Protein AF-A0A154P177-F1 (afdb_monomer_lite)

Foldseek 3Di:
DDDDDDDDDDDDDDDDDDDDDDDDDDDDDDDDDDDDDDDDDDDDDPDPDDDDDDDDDDDDDDDDDDDDDDDDDDDDDDDDDDDDDDDDDPPPDDDDDDDDDDDDDDDDDDDDDDDDDDDDDDDDDPDDDPCVVVVVVVVVVVQCPDPVNVVVVVPQQQFFQPLLVVLLVLLVVLQVVLCVPQNWFAADQAWDWDWDQFQKPVRHRDIDIDTAGHQNFGGGGQLSLLQLQFQFLVLAFPDPVLVVVVVVVLVQQQQWEWKQFPVLQFIAIDHPVPRDPPGTDGDFADQVRAADPRARGYDFAQDHLCFAVVVRCDPPNHQDSGVLRDEQRPDGDPVLVVQQVPPPDPDDPPDPPVVCVVPDDPSNRGHYQWFWWQADLSRDTDTIGPRVNVVRVTDTDPRGRGPSNDQSNQNSNHPDGDPDSVTNRSLCSLQSNSSYASHDNRSVVVSVCSVPPVSSVCSRPNNVVSVVVSRVVSSVVSVVCCVVPNHGGHD

Organism: Dufourea novaeangliae (NCBI:txid178035)

Sequence (491 aa):
LQSLRRQRPRETSQTRPESRSFPPSVIAYVSGAEAATSAESGQDEERSFFDRPPPPPPPLPPPPTQQSQSQIEQGIDGLSKDEEDSAKVADLLDSAAERETSEELVRFAPQKDERTSIDGQVRRPRHIPRDHYISRRSFRKSVSQKPDVRKQLDDFEDHRPYFTYWITTVQVLILIISLACYGFGPVGMDLSHRSGLVLVTSLSLQQVDYQEPANFWFGPRAADLIHLGAKFAPCMRRDIKILKEIDVWRERERDTACCIRNDDSGCVQSSKADCSNTISTWKKWGPGDSGPGGRISGSVCGLDPKFCDAPASIAPYEWPDDITKWPICRKTNPFNQRFSRNGSQRGNSNFPVSRYKDKMAEHMVCEVIGHPCCIGIHGMCRITTKEYCDFVHGYFHEEASLCSQVECLHDVCGMIPFLHPEWPDQFYRLFTTTFLHAGILHLSITLFVQYFLMRDLEKLTGSLRVALIYFIGALAGNLASAIFVPYRAEV

Radius of gyration: 39.43 Å; chains: 1; bounding box: 122×103×128 Å

Structure (mmCIF, N/CA/C/O backbone):
data_AF-A0A154P177-F1
#
_entry.id   AF-A0A154P177-F1
#
loop_
_atom_site.group_PDB
_atom_site.id
_atom_site.type_symbol
_atom_site.label_atom_id
_atom_site.label_alt_id
_atom_site.label_comp_id
_atom_site.label_asym_id
_atom_site.label_entity_id
_atom_site.label_seq_id
_atom_site.pdbx_PDB_ins_code
_atom_site.Cartn_x
_atom_site.Cartn_y
_atom_site.Cartn_z
_atom_site.occupancy
_atom_site.B_iso_or_equiv
_atom_site.auth_seq_id
_atom_site.auth_comp_id
_atom_site.auth_asym_id
_atom_site.auth_atom_id
_atom_site.pdbx_PDB_model_num
ATOM 1 N N . LEU A 1 1 ? -61.129 2.440 -18.890 1.00 32.06 1 LEU A N 1
ATOM 2 C CA . LEU A 1 1 ? -60.285 2.953 -20.000 1.00 32.06 1 LEU A CA 1
ATOM 3 C C . LEU A 1 1 ? -59.554 4.214 -19.540 1.00 32.06 1 LEU A C 1
ATOM 5 O O . LEU A 1 1 ? -59.886 4.729 -18.480 1.00 32.06 1 LEU A O 1
ATOM 9 N N . GLN A 1 2 ? -58.505 4.627 -20.253 1.00 37.59 2 GLN A N 1
ATOM 10 C CA . GLN A 1 2 ? -57.518 5.606 -19.772 1.00 37.59 2 GLN A CA 1
ATOM 11 C C . GLN A 1 2 ? -57.966 7.076 -19.890 1.00 37.59 2 GLN A C 1
ATOM 13 O O . GLN A 1 2 ? -58.808 7.410 -20.713 1.00 37.59 2 GLN A O 1
ATOM 18 N N . SER A 1 3 ? -57.314 7.921 -19.078 1.00 38.56 3 SER A N 1
ATOM 19 C CA . SER A 1 3 ? -56.806 9.280 -19.362 1.00 38.56 3 SER A CA 1
ATOM 20 C C . SER A 1 3 ? -57.499 10.172 -20.406 1.00 38.56 3 SER A C 1
ATOM 22 O O . SER A 1 3 ? -57.539 9.843 -21.587 1.00 38.56 3 SER A O 1
ATOM 24 N N . LEU A 1 4 ? -57.796 11.417 -20.008 1.00 35.62 4 LEU A N 1
ATOM 25 C CA . LEU A 1 4 ? -57.675 12.587 -20.890 1.00 35.62 4 LEU A CA 1
ATOM 26 C C . LEU A 1 4 ? -57.405 13.871 -20.078 1.00 35.62 4 LEU A C 1
ATOM 28 O O . LEU A 1 4 ? -58.225 14.270 -19.254 1.00 35.62 4 LEU A O 1
ATOM 32 N N . ARG A 1 5 ? -56.282 14.562 -20.338 1.00 39.97 5 ARG A N 1
ATOM 33 C CA . ARG A 1 5 ? -56.018 15.936 -19.855 1.00 39.97 5 ARG A CA 1
ATOM 34 C C . ARG A 1 5 ? -55.369 16.774 -20.968 1.00 39.97 5 ARG A C 1
ATOM 36 O O . ARG A 1 5 ? -54.256 16.495 -21.401 1.00 39.97 5 ARG A O 1
ATOM 43 N N . ARG A 1 6 ? -56.095 17.785 -21.451 1.00 36.34 6 ARG A N 1
ATOM 44 C CA . ARG A 1 6 ? -55.742 18.795 -22.481 1.00 36.34 6 ARG A CA 1
ATOM 45 C C . ARG A 1 6 ? -56.732 19.960 -22.253 1.00 36.34 6 ARG A C 1
ATOM 47 O O . ARG A 1 6 ? -57.828 19.688 -21.783 1.00 36.34 6 ARG A O 1
ATOM 54 N N . GLN A 1 7 ? -56.487 21.247 -22.502 1.00 32.34 7 GLN A N 1
ATOM 55 C CA . GLN A 1 7 ? -55.610 21.988 -23.430 1.00 32.34 7 GLN A CA 1
ATOM 56 C C . GLN A 1 7 ? -54.940 23.188 -22.667 1.00 32.34 7 GLN A C 1
ATOM 58 O O . GLN A 1 7 ? -55.066 23.225 -21.449 1.00 32.34 7 GLN A O 1
ATOM 63 N N . ARG A 1 8 ? -54.219 24.180 -23.236 1.00 32.06 8 ARG A N 1
ATOM 64 C CA . ARG A 1 8 ? -54.204 24.744 -24.609 1.00 32.06 8 ARG A CA 1
ATOM 65 C C . ARG A 1 8 ? -52.894 25.532 -24.933 1.00 32.06 8 ARG A C 1
ATOM 67 O O . ARG A 1 8 ? -52.306 26.066 -24.000 1.00 32.06 8 ARG A O 1
ATOM 74 N N . PRO A 1 9 ? -52.437 25.584 -26.210 1.00 44.19 9 PRO A N 1
ATOM 75 C CA . PRO A 1 9 ? -51.305 26.407 -26.713 1.00 44.19 9 PRO A CA 1
ATOM 76 C C . PRO A 1 9 ? -51.757 27.865 -27.032 1.00 44.19 9 PRO A C 1
ATOM 78 O O . PRO A 1 9 ? -52.906 28.185 -26.737 1.00 44.19 9 PRO A O 1
ATOM 81 N N . ARG A 1 10 ? -50.976 28.831 -27.561 1.00 33.50 10 ARG A N 1
ATOM 82 C CA . ARG A 1 10 ? -50.057 28.927 -28.738 1.00 33.50 10 ARG A CA 1
ATOM 83 C C . ARG A 1 10 ? -49.033 30.076 -28.539 1.00 33.50 10 ARG A C 1
ATOM 85 O O . ARG A 1 10 ? -49.300 30.922 -27.698 1.00 33.50 10 ARG A O 1
ATOM 92 N N . GLU A 1 11 ? -47.945 30.274 -29.303 1.00 33.84 11 GLU A N 1
ATOM 93 C CA . GLU A 1 11 ? -47.067 29.469 -30.204 1.00 33.84 11 GLU A CA 1
ATOM 94 C C . GLU A 1 11 ? -45.941 30.418 -30.729 1.00 33.84 11 GLU A C 1
ATOM 96 O O . GLU A 1 11 ? -45.857 31.550 -30.252 1.00 33.84 11 GLU A O 1
ATOM 101 N N . THR A 1 12 ? -45.144 30.029 -31.745 1.00 29.23 12 THR A N 1
ATOM 102 C CA . THR A 1 12 ? -44.063 30.825 -32.413 1.00 29.23 12 THR A CA 1
ATOM 103 C C . THR A 1 12 ? -42.838 31.150 -31.524 1.00 29.23 12 THR A C 1
ATOM 105 O O . THR A 1 12 ? -42.937 31.113 -30.305 1.00 29.23 12 THR A O 1
ATOM 108 N N . SER A 1 13 ? -41.613 31.395 -32.019 1.00 29.83 13 SER A N 1
ATOM 109 C CA . SER A 1 13 ? -41.040 31.445 -33.390 1.00 29.83 13 SER A CA 1
ATOM 110 C C . SER A 1 13 ? -39.696 30.676 -33.458 1.00 29.83 13 SER A C 1
ATOM 112 O O . SER A 1 13 ? -39.243 30.141 -32.449 1.00 29.83 13 SER A O 1
ATOM 114 N N . GLN A 1 14 ? -39.032 30.626 -34.624 1.00 33.12 14 GLN A N 1
ATOM 115 C CA . GLN A 1 14 ? -37.686 30.046 -34.797 1.00 33.12 14 GLN A CA 1
ATOM 116 C C . GLN A 1 14 ? -36.813 30.837 -35.785 1.00 33.12 14 GLN A C 1
ATOM 118 O O . GLN A 1 14 ? -37.305 31.217 -36.843 1.00 33.12 14 GLN A O 1
ATOM 123 N N . THR A 1 15 ? -35.507 30.921 -35.506 1.00 26.27 15 THR A N 1
ATOM 124 C CA . THR A 1 15 ? -34.403 30.881 -36.493 1.00 26.27 15 THR A CA 1
ATOM 125 C C . THR A 1 15 ? -33.123 30.341 -35.824 1.00 26.27 15 THR A C 1
ATOM 127 O O . THR A 1 15 ? -32.964 30.418 -34.608 1.00 26.27 15 THR A O 1
ATOM 130 N N . ARG A 1 16 ? -32.221 29.753 -36.621 1.00 32.34 16 ARG A N 1
ATOM 131 C CA . ARG A 1 16 ? -30.885 29.212 -36.259 1.00 32.34 16 ARG A CA 1
ATOM 132 C C . ARG A 1 16 ? -29.860 29.825 -37.243 1.00 32.34 16 ARG A C 1
ATOM 134 O O . ARG A 1 16 ? -30.311 30.244 -38.313 1.00 32.34 16 ARG A O 1
ATOM 141 N N . PRO A 1 17 ? -28.541 29.909 -36.951 1.00 35.88 17 PRO A N 1
ATOM 142 C CA . PRO A 1 17 ? -27.656 28.730 -37.028 1.00 35.88 17 PRO A CA 1
ATOM 143 C C . PRO A 1 17 ? -26.450 28.754 -36.041 1.00 35.88 17 PRO A C 1
ATOM 145 O O . PRO A 1 17 ? -26.454 29.485 -35.057 1.00 35.88 17 PRO A O 1
ATOM 148 N N . GLU A 1 18 ? -25.437 27.914 -36.288 1.00 32.22 18 GLU A N 1
ATOM 149 C CA . GLU A 1 18 ? -24.202 27.727 -35.493 1.00 32.22 18 GLU A CA 1
ATOM 150 C C . GLU A 1 18 ? -23.017 28.609 -35.957 1.00 32.22 18 GLU A C 1
ATOM 152 O O . GLU A 1 18 ? -22.965 28.999 -37.122 1.00 32.22 18 GLU A O 1
ATOM 157 N N . SER A 1 19 ? -22.010 28.840 -35.093 1.00 28.98 19 SER A N 1
ATOM 158 C CA . SER A 1 19 ? -20.570 28.965 -35.456 1.00 28.98 19 SER A CA 1
ATOM 159 C C . SER A 1 19 ? -19.649 29.112 -34.211 1.00 28.98 19 SER A C 1
ATOM 161 O O . SER A 1 19 ? -20.135 29.143 -33.083 1.00 28.98 19 SER A O 1
ATOM 163 N N . ARG A 1 20 ? -18.313 29.114 -34.401 1.00 31.58 20 ARG A N 1
ATOM 164 C CA . ARG A 1 20 ? -17.247 29.126 -33.358 1.00 31.58 20 ARG A CA 1
ATOM 165 C C . ARG A 1 20 ? -16.485 30.469 -33.312 1.00 31.58 20 ARG A C 1
ATOM 167 O O . ARG A 1 20 ? -16.174 30.952 -34.397 1.00 31.58 20 ARG A O 1
ATOM 174 N N . SER A 1 21 ? -15.989 30.918 -32.141 1.00 29.12 21 SER A N 1
ATOM 175 C CA . SER A 1 21 ? -14.689 31.642 -31.979 1.00 29.12 21 SER A CA 1
ATOM 176 C C . SER A 1 21 ? -14.323 32.011 -30.510 1.00 29.12 21 SER A C 1
ATOM 178 O O . SER A 1 21 ? -15.127 31.829 -29.600 1.00 29.12 21 SER A O 1
ATOM 180 N N . PHE A 1 22 ? -13.073 32.469 -30.295 1.00 28.11 22 PHE A N 1
ATOM 181 C CA . PHE A 1 22 ? -12.445 32.993 -29.048 1.00 28.11 22 PHE A CA 1
ATOM 182 C C . PHE A 1 22 ? -12.586 34.553 -28.942 1.00 28.11 22 PHE A C 1
ATOM 184 O O . PHE A 1 22 ? -13.304 35.119 -29.764 1.00 28.11 22 PHE A O 1
ATOM 191 N N . PRO A 1 23 ? -11.737 35.292 -28.174 1.00 51.56 23 PRO A N 1
ATOM 192 C CA . PRO A 1 23 ? -11.628 35.516 -26.713 1.00 51.56 23 PRO A CA 1
ATOM 193 C C . PRO A 1 23 ? -12.065 36.975 -26.346 1.00 51.56 23 PRO A C 1
ATOM 195 O O . PRO A 1 23 ? -12.879 37.510 -27.100 1.00 51.56 23 PRO A O 1
ATOM 198 N N . PRO A 1 24 ? -11.613 37.648 -25.243 1.00 43.31 24 PRO A N 1
ATOM 199 C CA . PRO A 1 24 ? -10.369 38.473 -25.307 1.00 43.31 24 PRO A CA 1
ATOM 200 C C . PRO A 1 24 ? -9.636 38.830 -23.964 1.00 43.31 24 PRO A C 1
ATOM 202 O O . PRO A 1 24 ? -10.127 38.523 -22.886 1.00 43.31 24 PRO A O 1
ATOM 205 N N . SER A 1 25 ? -8.502 39.564 -24.076 1.00 31.88 25 SER A N 1
ATOM 206 C CA . SER A 1 25 ? -7.924 40.608 -23.158 1.00 31.88 25 SER A CA 1
ATOM 207 C C . SER A 1 25 ? -7.701 40.312 -21.652 1.00 31.88 25 SER A C 1
ATOM 209 O O . SER A 1 25 ? -8.618 39.877 -20.973 1.00 31.88 25 SER A O 1
ATOM 211 N N . VAL A 1 26 ? -6.559 40.568 -20.986 1.00 30.66 26 VAL A N 1
ATOM 212 C CA . VAL A 1 26 ? -5.402 41.496 -21.159 1.00 30.66 26 VAL A CA 1
ATOM 213 C C . VAL A 1 26 ? -5.740 42.992 -21.039 1.00 30.66 26 VAL A C 1
ATOM 215 O O . VAL A 1 26 ? -6.321 43.570 -21.949 1.00 30.66 26 VAL A O 1
ATOM 218 N N . ILE A 1 27 ? -5.298 43.629 -19.946 1.00 33.38 27 ILE A N 1
ATOM 219 C CA . ILE A 1 27 ? -5.328 45.089 -19.725 1.00 33.38 27 ILE A CA 1
ATOM 220 C C . ILE A 1 27 ? -3.902 45.648 -19.846 1.00 33.38 27 ILE A C 1
ATOM 222 O O . ILE A 1 27 ? -2.948 45.006 -19.412 1.00 33.38 27 ILE A O 1
ATOM 226 N N . ALA A 1 28 ? -3.768 46.853 -20.403 1.00 29.80 28 ALA A N 1
ATOM 227 C CA . ALA A 1 28 ? -2.517 47.602 -20.494 1.00 29.80 28 ALA A CA 1
ATOM 228 C C . ALA A 1 28 ? -2.666 49.000 -19.871 1.00 29.80 28 ALA A C 1
ATOM 230 O O . ALA A 1 28 ? -3.762 49.558 -19.870 1.00 29.80 28 ALA A O 1
ATOM 231 N N . TYR A 1 29 ? -1.555 49.584 -19.418 1.00 27.48 29 TYR A N 1
ATOM 232 C CA . TYR A 1 29 ? -1.391 51.030 -19.227 1.00 27.48 29 TYR A CA 1
ATOM 233 C C . TYR A 1 29 ? 0.003 51.458 -19.706 1.00 27.48 29 TYR A C 1
ATOM 235 O O . TYR A 1 29 ? 0.902 50.624 -19.817 1.00 27.48 29 TYR A O 1
ATOM 243 N N . VAL A 1 30 ? 0.144 52.723 -20.119 1.00 32.97 30 VAL A N 1
ATOM 244 C CA . VAL A 1 30 ? 1.080 53.099 -21.193 1.00 32.97 30 VAL A CA 1
ATOM 245 C C . VAL A 1 30 ? 1.855 54.396 -20.910 1.00 32.97 30 VAL A C 1
ATOM 247 O O . VAL A 1 30 ? 1.256 55.460 -20.817 1.00 32.97 30 VAL A O 1
ATOM 250 N N . SER A 1 31 ? 3.188 54.268 -20.972 1.00 30.91 31 SER A N 1
ATOM 251 C CA . SER A 1 31 ? 4.194 55.255 -21.422 1.00 30.91 31 SER A CA 1
ATOM 252 C C . SER A 1 31 ? 4.581 56.475 -20.561 1.00 30.91 31 SER A C 1
ATOM 254 O O . SER A 1 31 ? 3.778 57.071 -19.852 1.00 30.91 31 SER A O 1
ATOM 256 N N . GLY A 1 32 ? 5.846 56.871 -20.763 1.00 26.72 32 GLY A N 1
ATOM 257 C CA . GLY A 1 32 ? 6.466 58.154 -20.419 1.00 26.72 32 GLY A CA 1
ATOM 258 C C . GLY A 1 32 ? 7.656 58.036 -19.450 1.00 26.72 32 GLY A C 1
ATOM 259 O O . GLY A 1 32 ? 7.534 57.349 -18.444 1.00 26.72 32 GLY A O 1
ATOM 260 N N . ALA A 1 33 ? 8.810 58.688 -19.643 1.00 29.75 33 ALA A N 1
ATOM 261 C CA . ALA A 1 33 ? 9.464 59.253 -20.837 1.00 29.75 33 ALA A CA 1
ATOM 262 C C . ALA A 1 33 ? 10.927 59.625 -20.472 1.00 29.75 33 ALA A C 1
ATOM 264 O O . ALA A 1 33 ? 11.180 59.994 -19.330 1.00 29.75 33 ALA A O 1
ATOM 265 N N . GLU A 1 34 ? 11.837 59.620 -21.456 1.00 29.50 34 GLU A N 1
ATOM 266 C CA . GLU A 1 34 ? 13.166 60.279 -21.423 1.00 29.50 34 GLU A CA 1
ATOM 267 C C . GLU A 1 34 ? 14.176 59.825 -20.334 1.00 29.50 34 GLU A C 1
ATOM 269 O O . GLU A 1 34 ? 13.946 58.861 -19.606 1.00 29.50 34 GLU A O 1
ATOM 274 N N . ALA A 1 35 ? 15.392 60.394 -20.354 1.00 30.45 35 ALA A N 1
ATOM 275 C CA . ALA A 1 35 ? 16.587 59.789 -19.752 1.00 30.45 35 ALA A CA 1
ATOM 276 C C . ALA A 1 35 ? 17.589 60.812 -19.187 1.00 30.45 35 ALA A C 1
ATOM 278 O O . ALA A 1 35 ? 17.786 61.877 -19.771 1.00 30.45 35 ALA A O 1
ATOM 279 N N . ALA A 1 36 ? 18.291 60.443 -18.107 1.00 29.45 36 ALA A N 1
ATOM 280 C CA . ALA A 1 36 ? 19.436 61.187 -17.581 1.00 29.45 36 ALA A CA 1
ATOM 281 C C . ALA A 1 36 ? 20.466 60.290 -16.862 1.00 29.45 36 ALA A C 1
ATOM 283 O O . ALA A 1 36 ? 20.173 59.219 -16.342 1.00 29.45 36 ALA A O 1
ATOM 284 N N . THR A 1 37 ? 21.693 60.782 -16.884 1.00 27.27 37 THR A N 1
ATOM 285 C CA . THR A 1 37 ? 22.997 60.224 -16.512 1.00 27.27 37 THR A CA 1
ATOM 286 C C . THR A 1 37 ? 23.269 59.929 -15.021 1.00 27.27 37 THR A C 1
ATOM 288 O O . THR A 1 37 ? 22.904 60.719 -14.160 1.00 27.27 37 THR A O 1
ATOM 291 N N . SER A 1 38 ? 24.134 58.922 -14.798 1.00 27.52 38 SER A N 1
ATOM 292 C CA . SER A 1 38 ? 25.309 58.902 -13.882 1.00 27.52 38 SER A CA 1
ATOM 293 C C . SER A 1 38 ? 25.206 58.893 -12.336 1.00 27.52 38 SER A C 1
ATOM 295 O O . SER A 1 38 ? 24.503 59.696 -11.740 1.00 27.52 38 SER A O 1
ATOM 297 N N . ALA A 1 39 ? 26.159 58.136 -11.759 1.00 28.20 39 ALA A N 1
ATOM 298 C CA . ALA A 1 39 ? 26.904 58.350 -10.499 1.00 28.20 39 ALA A CA 1
ATOM 299 C C . ALA A 1 39 ? 26.369 57.810 -9.141 1.00 28.20 39 ALA A C 1
ATOM 301 O O . ALA A 1 39 ? 25.448 58.337 -8.537 1.00 28.20 39 ALA A O 1
ATOM 302 N N . GLU A 1 40 ? 27.084 56.778 -8.669 1.00 28.88 40 GLU A N 1
ATOM 303 C CA . GLU A 1 40 ? 27.600 56.503 -7.309 1.00 28.88 40 GLU A CA 1
ATOM 304 C C . GLU A 1 40 ? 26.789 56.705 -6.004 1.00 28.88 40 GLU A C 1
ATOM 306 O O . GLU A 1 40 ? 26.585 57.812 -5.517 1.00 28.88 40 GLU A O 1
ATOM 311 N N . SER A 1 41 ? 26.707 55.572 -5.285 1.00 27.55 41 SER A N 1
ATOM 312 C CA . SER A 1 41 ? 26.992 55.400 -3.842 1.00 27.55 41 SER A CA 1
ATOM 313 C C . SER A 1 41 ? 25.895 55.642 -2.791 1.00 27.55 41 SER A C 1
ATOM 315 O O . SER A 1 41 ? 25.108 56.576 -2.861 1.00 27.55 41 SER A O 1
ATOM 317 N N . GLY A 1 42 ? 25.943 54.802 -1.746 1.00 26.34 42 GLY A N 1
ATOM 318 C CA . GLY A 1 42 ? 25.422 55.113 -0.413 1.00 26.34 42 GLY A CA 1
ATOM 319 C C . GLY A 1 42 ? 23.968 54.737 -0.123 1.00 26.34 42 GLY A C 1
ATOM 320 O O . GLY A 1 42 ? 23.127 55.622 -0.032 1.00 26.34 42 GLY A O 1
ATOM 321 N N . GLN A 1 43 ? 23.706 53.461 0.186 1.00 28.58 43 GLN A N 1
ATOM 322 C CA . GLN A 1 43 ? 23.533 53.020 1.587 1.00 28.58 43 GLN A CA 1
ATOM 323 C C . GLN A 1 43 ? 23.138 51.536 1.676 1.00 28.58 43 GLN A C 1
ATOM 325 O O . GLN A 1 43 ? 22.065 51.135 1.231 1.00 28.58 43 GLN A O 1
ATOM 330 N N . ASP A 1 44 ? 24.005 50.736 2.298 1.00 33.06 44 ASP A N 1
ATOM 331 C CA . ASP A 1 44 ? 23.653 49.424 2.837 1.00 33.06 44 ASP A CA 1
ATOM 332 C C . ASP A 1 44 ? 22.938 49.600 4.183 1.00 33.06 44 ASP A C 1
ATOM 334 O O . ASP A 1 44 ? 23.508 50.201 5.089 1.00 33.06 44 ASP A O 1
ATOM 338 N N . GLU A 1 45 ? 21.738 49.032 4.332 1.00 39.81 45 GLU A N 1
ATOM 339 C CA . GLU A 1 45 ? 21.282 48.337 5.548 1.00 39.81 45 GLU A CA 1
ATOM 340 C C . GLU A 1 45 ? 19.991 47.532 5.246 1.00 39.81 45 GLU A C 1
ATOM 342 O O . GLU A 1 45 ? 19.390 47.672 4.182 1.00 39.81 45 GLU A O 1
ATOM 347 N N . GLU A 1 46 ? 19.610 46.614 6.142 1.00 37.31 46 GLU A N 1
ATOM 348 C CA . GLU A 1 46 ? 18.416 45.741 6.044 1.00 37.31 46 GLU A CA 1
ATOM 349 C C . GLU A 1 46 ? 18.243 44.875 4.767 1.00 37.31 46 GLU A C 1
ATOM 351 O O . GLU A 1 46 ? 17.210 44.927 4.089 1.00 37.31 46 GLU A O 1
ATOM 356 N N . ARG A 1 47 ? 19.178 43.943 4.492 1.00 38.06 47 ARG A N 1
ATOM 357 C CA . ARG A 1 47 ? 18.845 42.739 3.683 1.00 38.06 47 ARG A CA 1
ATOM 358 C C . ARG A 1 47 ? 19.669 41.465 3.924 1.00 38.06 47 ARG A C 1
ATOM 360 O O . ARG A 1 47 ? 19.849 40.655 3.021 1.00 38.06 47 ARG A O 1
ATOM 367 N N . SER A 1 48 ? 20.104 41.238 5.161 1.00 36.38 48 SER A N 1
ATOM 368 C CA . SER A 1 48 ? 20.960 40.109 5.561 1.00 36.38 48 SER A CA 1
ATOM 369 C C . SER A 1 48 ? 20.371 39.309 6.738 1.00 36.38 48 SER A C 1
ATOM 371 O O . SER A 1 48 ? 20.803 39.450 7.879 1.00 36.38 48 SER A O 1
ATOM 373 N N . PHE A 1 49 ? 19.378 38.444 6.471 1.00 40.97 49 PHE A N 1
ATOM 374 C CA . PHE A 1 49 ? 18.795 37.569 7.512 1.00 40.97 49 PHE A CA 1
ATOM 375 C C . PHE A 1 49 ? 18.495 36.109 7.105 1.00 40.97 49 PHE A C 1
ATOM 377 O O . PHE A 1 49 ? 18.350 35.266 7.985 1.00 40.97 49 PHE A O 1
ATOM 384 N N . PHE A 1 50 ? 18.450 35.761 5.811 1.00 38.25 50 PHE A N 1
ATOM 385 C CA . PHE A 1 50 ? 18.225 34.372 5.373 1.00 38.25 50 PHE A CA 1
ATOM 386 C C . PHE A 1 50 ? 19.085 33.966 4.169 1.00 38.25 50 PHE A C 1
ATOM 388 O O . PHE A 1 50 ? 18.577 33.758 3.073 1.00 38.25 50 PHE A O 1
ATOM 395 N N . ASP A 1 51 ? 20.377 33.759 4.423 1.00 51.72 51 ASP A N 1
ATOM 396 C CA . ASP A 1 51 ? 21.236 32.908 3.594 1.00 51.72 51 ASP A CA 1
ATOM 397 C C . ASP A 1 51 ? 21.885 31.823 4.464 1.00 51.72 51 ASP A C 1
ATOM 399 O O . ASP A 1 51 ? 22.158 32.036 5.649 1.00 51.72 51 ASP A O 1
ATOM 403 N N . ARG A 1 52 ? 22.093 30.625 3.902 1.00 49.78 52 ARG A N 1
ATOM 404 C CA . ARG A 1 52 ? 22.687 29.486 4.626 1.00 49.78 52 ARG A CA 1
ATOM 405 C C . ARG A 1 52 ? 24.207 29.441 4.420 1.00 49.78 52 ARG A C 1
ATOM 407 O O . ARG A 1 52 ? 24.648 29.556 3.279 1.00 49.78 52 ARG A O 1
ATOM 414 N N . PRO A 1 53 ? 25.015 29.184 5.467 1.00 58.53 53 PRO A N 1
ATOM 415 C CA . PRO A 1 53 ? 26.445 28.947 5.293 1.00 58.53 53 PRO A CA 1
ATOM 416 C C . PRO A 1 53 ? 26.712 27.620 4.548 1.00 58.53 53 PRO A C 1
ATOM 418 O O . PRO A 1 53 ? 25.926 26.675 4.677 1.00 58.53 53 PRO A O 1
ATOM 421 N N . PRO A 1 54 ? 27.819 27.521 3.785 1.00 58.00 54 PRO A N 1
ATOM 422 C CA . PRO A 1 54 ? 28.201 26.302 3.071 1.00 58.00 54 PRO A CA 1
ATOM 423 C C . PRO A 1 54 ? 28.691 25.186 4.020 1.00 58.00 54 PRO A C 1
ATOM 425 O O . PRO A 1 54 ? 29.130 25.471 5.138 1.00 58.00 54 PRO A O 1
ATOM 428 N N . PRO A 1 55 ? 28.644 23.908 3.592 1.00 61.84 55 PRO A N 1
ATOM 429 C CA . PRO A 1 55 ? 29.082 22.774 4.405 1.00 61.84 55 PRO A CA 1
ATOM 430 C C . PRO A 1 55 ? 30.618 22.703 4.561 1.00 61.84 55 PRO A C 1
ATOM 432 O O . PRO A 1 55 ? 31.348 23.138 3.667 1.00 61.84 55 PRO A O 1
ATOM 435 N N . PRO A 1 56 ? 31.128 22.119 5.664 1.00 60.59 56 PRO A N 1
ATOM 436 C CA . PRO A 1 56 ? 32.563 21.944 5.890 1.00 60.59 56 PRO A CA 1
ATOM 437 C C . PRO A 1 56 ? 33.176 20.830 5.012 1.00 60.59 56 PRO A C 1
ATOM 439 O O . PRO A 1 56 ? 32.474 19.889 4.632 1.00 60.59 56 PRO A O 1
ATOM 442 N N . PRO A 1 57 ? 34.490 20.893 4.714 1.00 59.25 57 PRO A N 1
ATOM 443 C CA . PRO A 1 57 ? 35.198 19.866 3.946 1.00 59.25 57 PRO A CA 1
ATOM 444 C C . PRO A 1 57 ? 35.425 18.563 4.747 1.00 59.25 57 PRO A C 1
ATOM 446 O O . PRO A 1 57 ? 35.429 18.590 5.981 1.00 59.25 57 PRO A O 1
ATOM 449 N N . PRO A 1 58 ? 35.642 17.418 4.068 1.00 63.44 58 PRO A N 1
ATOM 450 C CA . PRO A 1 58 ? 35.862 16.124 4.716 1.00 63.44 58 PRO A CA 1
ATOM 451 C C . PRO A 1 58 ? 37.250 16.003 5.387 1.00 63.44 58 PRO A C 1
ATOM 453 O O . PRO A 1 58 ? 38.181 16.716 5.003 1.00 63.44 58 PRO A O 1
ATOM 456 N N . PRO A 1 59 ? 37.430 15.078 6.355 1.00 56.03 59 PRO A N 1
ATOM 457 C CA . PRO A 1 59 ? 38.715 14.859 7.025 1.00 56.03 59 PRO A CA 1
ATOM 458 C C . PRO A 1 59 ? 39.792 14.266 6.104 1.00 56.03 59 PRO A C 1
ATOM 460 O O . PRO A 1 59 ? 39.503 13.444 5.234 1.00 56.03 59 PRO A O 1
ATOM 463 N N . LEU A 1 60 ? 41.053 14.628 6.354 1.00 55.47 60 LEU A N 1
ATOM 464 C CA . LEU A 1 60 ? 42.223 14.029 5.704 1.00 55.47 60 LEU A CA 1
ATOM 465 C C . LEU A 1 60 ? 42.586 12.663 6.330 1.00 55.47 60 LEU A C 1
ATOM 467 O O . LEU A 1 60 ? 42.413 12.488 7.540 1.00 55.47 60 LEU A O 1
ATOM 471 N N . PRO A 1 61 ? 43.129 11.708 5.549 1.00 57.28 61 PRO A N 1
ATOM 472 C CA . PRO A 1 61 ? 43.624 10.438 6.075 1.00 57.28 61 PRO A CA 1
ATOM 473 C C . PRO A 1 61 ? 44.939 10.613 6.868 1.00 57.28 61 PRO A C 1
ATOM 475 O O . PRO A 1 61 ? 45.715 11.528 6.577 1.00 57.28 61 PRO A O 1
ATOM 478 N N . PRO A 1 62 ? 45.229 9.734 7.848 1.00 55.12 62 PRO A N 1
ATOM 479 C CA . PRO A 1 62 ? 46.476 9.771 8.612 1.00 55.12 62 PRO A CA 1
ATOM 480 C C . PRO A 1 62 ? 47.701 9.341 7.772 1.00 55.12 62 PRO A C 1
ATOM 482 O O . PRO A 1 62 ? 47.555 8.578 6.813 1.00 55.12 62 PRO A O 1
ATOM 485 N N . PRO A 1 63 ? 48.919 9.798 8.126 1.00 45.94 63 PRO A N 1
ATOM 486 C CA . PRO A 1 63 ? 50.147 9.477 7.397 1.00 45.94 63 PRO A CA 1
ATOM 487 C C . PRO A 1 63 ? 50.637 8.034 7.652 1.00 45.94 63 PRO A C 1
ATOM 489 O O . PRO A 1 63 ? 50.354 7.465 8.708 1.00 45.94 63 PRO A O 1
ATOM 492 N N . PRO A 1 64 ? 51.418 7.444 6.726 1.00 36.94 64 PRO A N 1
ATOM 493 C CA . PRO A 1 64 ? 51.914 6.076 6.855 1.00 36.94 64 PRO A CA 1
ATOM 494 C C . PRO A 1 64 ? 53.136 5.974 7.783 1.00 36.94 64 PRO A C 1
ATOM 496 O O . PRO A 1 64 ? 54.167 6.605 7.545 1.00 36.94 64 PRO A O 1
ATOM 499 N N . THR A 1 65 ? 53.066 5.107 8.792 1.00 30.27 65 THR A N 1
ATOM 500 C CA . THR A 1 65 ? 54.244 4.626 9.531 1.00 30.27 65 THR A CA 1
ATOM 501 C C . THR A 1 65 ? 54.946 3.503 8.763 1.00 30.27 65 THR A C 1
ATOM 503 O O . THR A 1 65 ? 54.312 2.574 8.267 1.00 30.27 65 THR A O 1
ATOM 506 N N . GLN A 1 66 ? 56.274 3.588 8.662 1.00 31.17 66 GLN A N 1
ATOM 507 C CA . GLN A 1 66 ? 57.126 2.552 8.069 1.00 31.17 66 GLN A CA 1
ATOM 508 C C . GLN A 1 66 ? 57.654 1.574 9.133 1.00 31.17 66 GLN A C 1
ATOM 510 O O . GLN A 1 66 ? 57.716 1.934 10.305 1.00 31.17 66 GLN A O 1
ATOM 515 N N . GLN A 1 67 ? 58.151 0.423 8.650 1.00 28.72 67 GLN A N 1
ATOM 516 C CA . GLN A 1 67 ? 58.869 -0.691 9.314 1.00 28.72 67 GLN A CA 1
ATOM 517 C C . GLN A 1 67 ? 57.987 -1.934 9.586 1.00 28.72 67 GLN A C 1
ATOM 519 O O . GLN A 1 67 ? 56.972 -1.819 10.258 1.00 28.72 67 GLN A O 1
ATOM 524 N N . SER A 1 68 ? 58.198 -3.144 9.029 1.00 26.89 68 SER A N 1
ATOM 525 C CA . SER A 1 68 ? 59.396 -3.894 8.553 1.00 26.89 68 SER A CA 1
ATOM 526 C C . SER A 1 68 ? 60.338 -4.345 9.687 1.00 26.89 68 SER A C 1
ATOM 528 O O . SER A 1 68 ? 60.729 -3.497 10.473 1.00 26.89 68 SER A O 1
ATOM 530 N N . GLN A 1 69 ? 60.856 -5.577 9.790 1.00 28.22 69 GLN A N 1
ATOM 531 C CA . GLN A 1 69 ? 60.653 -6.841 9.054 1.00 28.22 69 GLN A CA 1
ATOM 532 C C . GLN A 1 69 ? 61.499 -7.940 9.754 1.00 28.22 69 GLN A C 1
ATOM 534 O O . GLN A 1 69 ? 62.692 -7.715 9.930 1.00 28.22 69 GLN A O 1
ATOM 539 N N . SER A 1 70 ? 60.942 -9.113 10.085 1.00 27.91 70 SER A N 1
ATOM 540 C CA . SER A 1 70 ? 61.668 -10.396 10.305 1.00 27.91 70 SER A CA 1
ATOM 541 C C . SER A 1 70 ? 60.642 -11.498 10.648 1.00 27.91 70 SER A C 1
ATOM 543 O O . SER A 1 70 ? 59.757 -11.270 11.462 1.00 27.91 70 SER A O 1
ATOM 545 N N . GLN A 1 71 ? 60.511 -12.603 9.902 1.00 26.62 71 GLN A N 1
ATOM 546 C CA . GLN A 1 71 ? 61.436 -13.728 9.649 1.00 26.62 71 GLN A CA 1
ATOM 547 C C . GLN A 1 71 ? 61.578 -14.719 10.818 1.00 26.62 71 GLN A C 1
ATOM 549 O O . GLN A 1 71 ? 62.386 -14.489 11.710 1.00 26.62 71 GLN A O 1
ATOM 554 N N . ILE A 1 72 ? 60.887 -15.862 10.702 1.00 30.47 72 ILE A N 1
ATOM 555 C CA . ILE A 1 72 ? 61.391 -17.218 11.007 1.00 30.47 72 ILE A CA 1
ATOM 556 C C . ILE A 1 72 ? 60.936 -18.150 9.852 1.00 30.47 72 ILE A C 1
ATOM 558 O O . ILE A 1 72 ? 59.939 -17.861 9.192 1.00 30.47 72 ILE A O 1
ATOM 562 N N . GLU A 1 73 ? 61.748 -19.176 9.580 1.00 29.12 73 GLU A N 1
ATOM 563 C CA . GLU A 1 73 ? 61.743 -20.256 8.558 1.00 29.12 73 GLU A CA 1
ATOM 564 C C . GLU A 1 73 ? 60.393 -20.746 7.955 1.00 29.12 73 GLU A C 1
ATOM 566 O O . GLU A 1 73 ? 59.344 -20.671 8.584 1.00 29.12 73 GLU A O 1
ATOM 571 N N . GLN A 1 74 ? 60.297 -21.115 6.660 1.00 29.84 74 GLN A N 1
ATOM 572 C CA . GLN A 1 74 ? 60.817 -22.327 5.961 1.00 29.84 74 GLN A CA 1
ATOM 573 C C . GLN A 1 74 ? 60.338 -23.668 6.585 1.00 29.84 74 GLN A C 1
ATOM 575 O O . GLN A 1 74 ? 60.479 -23.854 7.783 1.00 29.84 74 GLN A O 1
ATOM 580 N N . GLY A 1 75 ? 59.817 -24.669 5.852 1.00 26.75 75 GLY A N 1
ATOM 581 C CA . GLY A 1 75 ? 59.353 -24.716 4.454 1.00 26.75 75 GLY A CA 1
ATOM 582 C C . GLY A 1 75 ? 59.096 -26.149 3.916 1.00 26.75 75 GLY A C 1
ATOM 583 O O . GLY A 1 75 ? 59.737 -27.081 4.375 1.00 26.75 75 GLY A O 1
ATOM 584 N N . ILE A 1 76 ? 58.229 -26.257 2.891 1.00 27.83 76 ILE A N 1
ATOM 585 C CA . ILE A 1 76 ? 58.254 -27.208 1.738 1.00 27.83 76 ILE A CA 1
ATOM 586 C C . ILE A 1 76 ? 58.006 -28.739 1.949 1.00 27.83 76 ILE A C 1
ATOM 588 O O . ILE A 1 76 ? 58.653 -29.386 2.758 1.00 27.83 76 ILE A O 1
ATOM 592 N N . ASP A 1 77 ? 57.139 -29.289 1.071 1.00 25.14 77 ASP A N 1
ATOM 593 C CA . ASP A 1 77 ? 56.872 -30.705 0.681 1.00 25.14 77 ASP A CA 1
ATOM 594 C C . ASP A 1 77 ? 56.373 -31.749 1.718 1.00 25.14 77 ASP A C 1
ATOM 596 O O . ASP A 1 77 ? 56.632 -31.648 2.911 1.00 25.14 77 ASP A O 1
ATOM 600 N N . GLY A 1 78 ? 55.650 -32.801 1.259 1.00 25.34 78 GLY A N 1
ATOM 601 C CA . GLY A 1 78 ? 55.381 -33.973 2.131 1.00 25.34 78 GLY A CA 1
ATOM 602 C C . GLY A 1 78 ? 54.280 -35.021 1.832 1.00 25.34 78 GLY A C 1
ATOM 603 O O . GLY A 1 78 ? 54.207 -35.978 2.583 1.00 25.34 78 GLY A O 1
ATOM 604 N N . LEU A 1 79 ? 53.434 -34.881 0.803 1.00 25.61 79 LEU A N 1
ATOM 605 C CA . LEU A 1 79 ? 52.509 -35.894 0.217 1.00 25.61 79 LEU A CA 1
ATOM 606 C C . LEU A 1 79 ? 51.916 -37.081 1.068 1.00 25.61 79 LEU A C 1
ATOM 608 O O . LEU A 1 79 ? 52.596 -38.056 1.372 1.00 25.61 79 LEU A O 1
ATOM 612 N N . SER A 1 80 ? 50.571 -37.142 1.109 1.00 26.06 80 SER A N 1
ATOM 613 C CA . SER A 1 80 ? 49.695 -38.351 1.030 1.00 26.06 80 SER A CA 1
ATOM 614 C C . SER A 1 80 ? 49.241 -39.174 2.268 1.00 26.06 80 SER A C 1
ATOM 616 O O . SER A 1 80 ? 49.993 -39.436 3.198 1.00 26.06 80 SER A O 1
ATOM 618 N N . LYS A 1 81 ? 48.003 -39.688 2.104 1.00 27.34 81 LYS A N 1
ATOM 619 C CA . LYS A 1 81 ? 47.274 -40.812 2.744 1.00 27.34 81 LYS A CA 1
ATOM 620 C C . LYS A 1 81 ? 46.510 -40.638 4.080 1.00 27.34 81 LYS A C 1
ATOM 622 O O . LYS A 1 81 ? 47.080 -40.693 5.158 1.00 27.34 81 LYS A O 1
ATOM 627 N N . ASP A 1 82 ? 45.185 -40.593 3.896 1.00 27.70 82 ASP A N 1
ATOM 628 C CA . ASP A 1 82 ? 44.147 -41.504 4.425 1.00 27.70 82 ASP A CA 1
ATOM 629 C C . ASP A 1 82 ? 43.754 -41.537 5.922 1.00 27.70 82 ASP A C 1
ATOM 631 O O . ASP A 1 82 ? 44.466 -42.070 6.762 1.00 27.70 82 ASP A O 1
ATOM 635 N N . GLU A 1 83 ? 42.490 -41.130 6.130 1.00 31.33 83 GLU A N 1
ATOM 636 C CA . GLU A 1 83 ? 41.502 -41.538 7.155 1.00 31.33 83 GLU A CA 1
ATOM 637 C C . GLU A 1 83 ? 41.698 -41.203 8.655 1.00 31.33 83 GLU A C 1
ATOM 639 O O . GLU A 1 83 ? 42.786 -40.981 9.167 1.00 31.33 83 GLU A O 1
ATOM 644 N N . GLU A 1 84 ? 40.539 -41.154 9.328 1.00 28.00 84 GLU A N 1
ATOM 645 C CA . GLU A 1 84 ? 40.315 -41.240 10.781 1.00 28.00 84 GLU A CA 1
ATOM 646 C C . GLU A 1 84 ? 40.960 -40.178 11.706 1.00 28.00 84 GLU A C 1
ATOM 648 O O . GLU A 1 84 ? 41.879 -40.464 12.463 1.00 28.00 84 GLU A O 1
ATOM 653 N N . ASP A 1 85 ? 40.353 -38.981 11.773 1.00 28.22 85 ASP A N 1
ATOM 654 C CA . ASP A 1 85 ? 39.660 -38.581 13.018 1.00 28.22 85 ASP A CA 1
ATOM 655 C C . ASP A 1 85 ? 38.631 -37.449 12.782 1.00 28.22 85 ASP A C 1
ATOM 657 O O . ASP A 1 85 ? 38.907 -36.461 12.102 1.00 28.22 85 ASP A O 1
ATOM 661 N N . SER A 1 86 ? 37.424 -37.569 13.344 1.00 31.41 86 SER A N 1
ATOM 662 C CA . SER A 1 86 ? 36.349 -36.558 13.247 1.00 31.41 86 SER A CA 1
ATOM 663 C C . SER A 1 86 ? 35.914 -36.096 14.636 1.00 31.41 86 SER A C 1
ATOM 665 O O . SER A 1 86 ? 34.804 -36.377 15.088 1.00 31.41 86 SER A O 1
ATOM 667 N N . ALA A 1 87 ? 36.799 -35.373 15.327 1.00 32.69 87 ALA A N 1
ATOM 668 C CA . ALA A 1 87 ? 36.558 -34.904 16.688 1.00 32.69 87 ALA A CA 1
ATOM 669 C C . ALA A 1 87 ? 37.104 -33.485 16.937 1.00 32.69 87 ALA A C 1
ATOM 671 O O . ALA A 1 87 ? 38.312 -33.273 16.885 1.00 32.69 87 ALA A O 1
ATOM 672 N N . LYS A 1 88 ? 36.212 -32.563 17.351 1.00 30.95 88 LYS A N 1
ATOM 673 C CA . LYS A 1 88 ? 36.483 -31.155 17.746 1.00 30.95 88 LYS A CA 1
ATOM 674 C C . LYS A 1 88 ? 36.958 -30.302 16.544 1.00 30.95 88 LYS A C 1
ATOM 676 O O . LYS A 1 88 ? 38.050 -30.485 16.035 1.00 30.95 88 LYS A O 1
ATOM 681 N N . VAL A 1 89 ? 36.201 -29.328 16.039 1.00 29.70 89 VAL A N 1
ATOM 682 C CA . VAL A 1 89 ? 35.478 -28.282 16.781 1.00 29.70 89 VAL A CA 1
ATOM 683 C C . VAL A 1 89 ? 34.036 -28.145 16.281 1.00 29.70 89 VAL A C 1
ATOM 685 O O . VAL A 1 89 ? 33.792 -27.640 15.190 1.00 29.70 89 VAL A O 1
ATOM 688 N N . ALA A 1 90 ? 33.086 -28.548 17.121 1.00 29.70 90 ALA A N 1
ATOM 689 C CA . ALA A 1 90 ? 31.656 -28.269 16.983 1.00 29.70 90 ALA A CA 1
ATOM 690 C C . ALA A 1 90 ? 31.090 -27.973 18.382 1.00 29.70 90 ALA A C 1
ATOM 692 O O . ALA A 1 90 ? 30.208 -28.660 18.886 1.00 29.70 90 ALA A O 1
ATOM 693 N N . ASP A 1 91 ? 31.702 -26.991 19.040 1.00 38.56 91 ASP A N 1
ATOM 694 C CA . ASP A 1 91 ? 31.331 -26.506 20.366 1.00 38.56 91 ASP A CA 1
ATOM 695 C C . ASP A 1 91 ? 30.973 -25.016 20.236 1.00 38.56 91 ASP A C 1
ATOM 697 O O . ASP A 1 91 ? 31.513 -24.331 19.363 1.00 38.56 91 ASP A O 1
ATOM 701 N N . LEU A 1 92 ? 30.061 -24.520 21.076 1.00 36.44 92 LEU A N 1
ATOM 702 C CA . LEU A 1 92 ? 29.435 -23.188 20.984 1.00 36.44 92 LEU A CA 1
ATOM 703 C C . LEU A 1 92 ? 28.471 -22.926 19.797 1.00 36.44 92 LEU A C 1
ATOM 705 O O . LEU A 1 92 ? 28.459 -21.801 19.298 1.00 36.44 92 LEU A O 1
ATOM 709 N N . LEU A 1 93 ? 27.604 -23.870 19.386 1.00 33.94 93 LEU A N 1
ATOM 710 C CA . LEU A 1 93 ? 26.330 -23.496 18.719 1.00 33.94 93 LEU A CA 1
ATOM 711 C C . LEU A 1 93 ? 25.199 -24.562 18.712 1.00 33.94 93 LEU A C 1
ATOM 713 O O . LEU A 1 93 ? 24.529 -24.741 17.699 1.00 33.94 93 LEU A O 1
ATOM 717 N N . ASP A 1 94 ? 24.897 -25.216 19.841 1.00 25.61 94 ASP A N 1
ATOM 718 C CA . ASP A 1 94 ? 23.556 -25.811 20.028 1.00 25.61 94 ASP A CA 1
ATOM 719 C C . ASP A 1 94 ? 23.095 -25.778 21.495 1.00 25.61 94 ASP A C 1
ATOM 721 O O . ASP A 1 94 ? 23.856 -26.154 22.387 1.00 25.61 94 ASP A O 1
ATOM 725 N N . SER A 1 95 ? 21.878 -25.269 21.738 1.00 29.27 95 SER A N 1
ATOM 726 C CA . SER A 1 95 ? 21.168 -25.229 23.035 1.00 29.27 95 SER A CA 1
ATOM 727 C C . SER A 1 95 ? 19.779 -24.551 22.930 1.00 29.27 95 SER A C 1
ATOM 729 O O . SER A 1 95 ? 19.569 -23.531 23.586 1.00 29.27 95 SER A O 1
ATOM 731 N N . ALA A 1 96 ? 18.821 -25.075 22.136 1.00 32.25 96 ALA A N 1
ATOM 732 C CA . ALA A 1 96 ? 17.374 -24.769 22.318 1.00 32.25 96 ALA A CA 1
ATOM 733 C C . ALA A 1 96 ? 16.345 -25.657 21.548 1.00 32.25 96 ALA A C 1
ATOM 735 O O . ALA A 1 96 ? 15.239 -25.186 21.278 1.00 32.25 96 ALA A O 1
ATOM 736 N N . ALA A 1 97 ? 16.635 -26.914 21.190 1.00 26.86 97 ALA A N 1
ATOM 737 C CA . ALA A 1 97 ? 15.671 -27.833 20.546 1.00 26.86 97 ALA A CA 1
ATOM 738 C C . ALA A 1 97 ? 16.128 -29.303 20.744 1.00 26.86 97 ALA A C 1
ATOM 740 O O . ALA A 1 97 ? 17.328 -29.529 20.775 1.00 26.86 97 ALA A O 1
ATOM 741 N N . GLU A 1 98 ? 15.308 -30.352 20.920 1.00 27.42 98 GLU A N 1
ATOM 742 C CA . GLU A 1 98 ? 13.845 -30.518 21.056 1.00 27.42 98 GLU A CA 1
ATOM 743 C C . GLU A 1 98 ? 13.511 -31.650 22.073 1.00 27.42 98 GLU A C 1
ATOM 745 O O . GLU A 1 98 ? 14.384 -32.458 22.379 1.00 27.42 98 GLU A O 1
ATOM 750 N N . ARG A 1 99 ? 12.213 -31.816 22.419 1.00 28.05 99 ARG A N 1
ATOM 751 C CA . ARG A 1 99 ? 11.565 -33.072 22.909 1.00 28.05 99 ARG A CA 1
ATOM 752 C C . ARG A 1 99 ? 11.998 -33.562 24.318 1.00 28.05 99 ARG A C 1
ATOM 754 O O . ARG A 1 99 ? 12.942 -33.048 24.897 1.00 28.05 99 ARG A O 1
ATOM 761 N N . GLU A 1 100 ? 11.277 -34.459 25.004 1.00 25.36 100 GLU A N 1
ATOM 762 C CA . GLU A 1 100 ? 10.140 -35.333 24.635 1.00 25.36 100 GLU A CA 1
ATOM 763 C C . GLU A 1 100 ? 8.854 -35.103 25.462 1.00 25.36 100 GLU A C 1
ATOM 765 O O . GLU A 1 100 ? 8.835 -34.388 26.462 1.00 25.36 100 GLU A O 1
ATOM 770 N N . THR A 1 101 ? 7.765 -35.759 25.040 1.00 25.20 101 THR A N 1
ATOM 771 C CA . THR A 1 101 ? 6.485 -35.874 25.759 1.00 25.20 101 THR A CA 1
ATOM 772 C C . THR A 1 101 ? 6.218 -37.317 26.186 1.00 25.20 101 THR A C 1
ATOM 774 O O . THR A 1 101 ? 6.175 -38.199 25.328 1.00 25.20 101 THR A O 1
ATOM 777 N N . SER A 1 102 ? 5.908 -37.551 27.461 1.00 28.98 102 SER A N 1
ATOM 778 C CA . SER A 1 102 ? 5.252 -38.783 27.923 1.00 28.98 102 SER A CA 1
ATOM 779 C C . SER A 1 102 ? 4.482 -38.554 29.231 1.00 28.98 102 SER A C 1
ATOM 781 O O . SER A 1 102 ? 4.782 -37.645 30.007 1.00 28.98 102 SER A O 1
ATOM 783 N N . GLU A 1 103 ? 3.431 -39.344 29.440 1.00 32.59 103 GLU A N 1
ATOM 784 C CA . GLU A 1 103 ? 2.583 -39.326 30.636 1.00 32.59 103 GLU A CA 1
ATOM 785 C C . GLU A 1 103 ? 3.118 -40.319 31.685 1.00 32.59 103 GLU A C 1
ATOM 787 O O . GLU A 1 103 ? 3.541 -41.402 31.302 1.00 32.59 103 GLU A O 1
ATOM 792 N N . GLU A 1 104 ? 2.992 -40.031 32.991 1.00 28.12 104 GLU A N 1
ATOM 793 C CA . GLU A 1 104 ? 2.184 -40.891 33.880 1.00 28.12 104 GLU A CA 1
ATOM 794 C C . GLU A 1 104 ? 1.783 -40.196 35.206 1.00 28.12 104 GLU A C 1
ATOM 796 O O . GLU A 1 104 ? 2.480 -39.363 35.787 1.00 28.12 104 GLU A O 1
ATOM 801 N N . LEU A 1 105 ? 0.596 -40.579 35.671 1.00 28.73 105 LEU A N 1
ATOM 802 C CA . LEU A 1 105 ? -0.062 -40.302 36.943 1.00 28.73 105 LEU A CA 1
ATOM 803 C C . LEU A 1 105 ? 0.743 -40.734 38.193 1.00 28.73 105 LEU A C 1
ATOM 805 O O . LEU A 1 105 ? 1.039 -41.913 38.361 1.00 28.73 105 LEU A O 1
ATOM 809 N N . VAL A 1 106 ? 0.899 -39.849 39.189 1.00 28.00 106 VAL A N 1
ATOM 810 C CA . VAL A 1 106 ? 1.237 -40.256 40.573 1.00 28.00 106 VAL A CA 1
ATOM 811 C C . VAL A 1 106 ? 0.272 -39.636 41.588 1.00 28.00 106 VAL A C 1
ATOM 813 O O . VAL A 1 106 ? -0.019 -38.442 41.566 1.00 28.00 106 VAL A O 1
ATOM 816 N N . ARG A 1 107 ? -0.239 -40.471 42.502 1.00 26.55 107 ARG A N 1
ATOM 817 C CA . ARG A 1 107 ? -1.264 -40.146 43.507 1.00 26.55 107 ARG A CA 1
ATOM 818 C C . ARG A 1 107 ? -0.810 -40.670 44.869 1.00 26.55 107 ARG A C 1
ATOM 820 O O . ARG A 1 107 ? -0.661 -41.879 45.010 1.00 26.55 107 ARG A O 1
ATOM 827 N N . PHE A 1 108 ? -0.675 -39.809 45.881 1.00 27.58 108 PHE A N 1
ATOM 828 C CA . PHE A 1 108 ? -0.310 -40.236 47.240 1.00 27.58 108 PHE A CA 1
ATOM 829 C C . PHE A 1 108 ? -1.283 -39.770 48.329 1.00 27.58 108 PHE A C 1
ATOM 831 O O . PHE A 1 108 ? -1.844 -38.678 48.279 1.00 27.58 108 PHE A O 1
ATOM 838 N N . ALA A 1 109 ? -1.453 -40.644 49.323 1.00 25.78 109 ALA A N 1
ATOM 839 C CA . ALA A 1 109 ? -2.210 -40.453 50.557 1.00 25.78 109 ALA A CA 1
ATOM 840 C C . ALA A 1 109 ? -1.291 -40.771 51.769 1.00 25.78 109 ALA A C 1
ATOM 842 O O . ALA A 1 109 ? -0.244 -41.390 51.570 1.00 25.78 109 ALA A O 1
ATOM 843 N N . PRO A 1 110 ? -1.609 -40.315 52.997 1.00 36.50 110 PRO A N 1
ATOM 844 C CA . PRO A 1 110 ? -0.597 -40.080 54.036 1.00 36.50 110 PRO A CA 1
ATOM 845 C C . PRO A 1 110 ? -0.460 -41.190 55.094 1.00 36.50 110 PRO A C 1
ATOM 847 O O . PRO A 1 110 ? -1.390 -41.965 55.317 1.00 36.50 110 PRO A O 1
ATOM 850 N N . GLN A 1 111 ? 0.646 -41.162 55.855 1.00 23.73 111 GLN A N 1
ATOM 851 C CA . GLN A 1 111 ? 0.805 -41.922 57.104 1.00 23.73 111 GLN A CA 1
ATOM 852 C C . GLN A 1 111 ? 1.533 -41.116 58.214 1.00 23.73 111 GLN A C 1
ATOM 854 O O . GLN A 1 111 ? 2.335 -40.229 57.937 1.00 23.73 111 GLN A O 1
ATOM 859 N N . LYS A 1 112 ? 1.162 -41.424 59.467 1.00 23.94 112 LYS A N 1
ATOM 860 C CA . LYS A 1 112 ? 1.647 -40.960 60.798 1.00 23.94 112 LYS A CA 1
ATOM 861 C C . LYS A 1 112 ? 3.021 -41.589 61.177 1.00 23.94 112 LYS A C 1
ATOM 863 O O . LYS A 1 112 ? 3.474 -42.434 60.415 1.00 23.94 112 LYS A O 1
ATOM 868 N N . ASP A 1 113 ? 3.746 -41.333 62.287 1.00 30.03 113 ASP A N 1
ATOM 869 C CA . ASP A 1 113 ? 3.595 -40.658 63.619 1.00 30.03 113 ASP A CA 1
ATOM 870 C C . ASP A 1 113 ? 5.035 -40.469 64.230 1.00 30.03 113 ASP A C 1
ATOM 872 O O . ASP A 1 113 ? 5.972 -40.946 63.597 1.00 30.03 113 ASP A O 1
ATOM 876 N N . GLU A 1 114 ? 5.405 -39.891 65.398 1.00 29.27 114 GLU A N 1
ATOM 877 C CA . GLU A 1 114 ? 4.837 -39.075 66.509 1.00 29.27 114 GLU A CA 1
ATOM 878 C C . GLU A 1 114 ? 6.030 -38.447 67.327 1.00 29.27 114 GLU A C 1
ATOM 880 O O . GLU A 1 114 ? 7.149 -38.943 67.219 1.00 29.27 114 GLU A O 1
ATOM 885 N N . ARG A 1 115 ? 5.778 -37.488 68.252 1.00 30.09 115 ARG A N 1
ATOM 886 C CA . ARG A 1 115 ? 6.629 -37.059 69.419 1.00 30.09 115 ARG A CA 1
ATOM 887 C C . ARG A 1 115 ? 7.961 -36.312 69.141 1.00 30.09 115 ARG A C 1
ATOM 889 O O . ARG A 1 115 ? 8.526 -36.412 68.065 1.00 30.09 115 ARG A O 1
ATOM 896 N N . THR A 1 116 ? 8.494 -35.480 70.056 1.00 31.30 116 THR A N 1
ATOM 897 C CA . THR A 1 116 ? 8.410 -35.426 71.546 1.00 31.30 116 THR A CA 1
ATOM 898 C C . THR A 1 116 ? 7.832 -34.127 72.179 1.00 31.30 116 THR A C 1
ATOM 900 O O . THR A 1 116 ? 7.386 -33.219 71.487 1.00 31.30 116 THR A O 1
ATOM 903 N N . SER A 1 117 ? 7.754 -34.104 73.525 1.00 30.80 117 SER A N 1
ATOM 904 C CA . SER A 1 117 ? 7.181 -33.071 74.436 1.00 30.80 117 SER A CA 1
ATOM 905 C C . SER A 1 117 ? 8.279 -32.080 74.923 1.00 30.80 117 SER A C 1
ATOM 907 O O . SER A 1 117 ? 9.448 -32.376 74.696 1.00 30.80 117 SER A O 1
ATOM 909 N N . ILE A 1 118 ? 8.069 -30.897 75.537 1.00 33.34 118 ILE A N 1
ATOM 910 C CA . ILE A 1 118 ? 7.401 -30.466 76.807 1.00 33.34 118 ILE A CA 1
ATOM 911 C C . ILE A 1 118 ? 7.190 -28.915 76.669 1.00 33.34 118 ILE A C 1
ATOM 913 O O . ILE A 1 118 ? 8.018 -28.282 76.022 1.00 33.34 118 ILE A O 1
ATOM 917 N N . ASP A 1 119 ? 6.127 -28.203 77.102 1.00 32.94 119 ASP A N 1
ATOM 918 C CA . ASP A 1 119 ? 5.583 -28.071 78.471 1.00 32.94 119 ASP A CA 1
ATOM 919 C C . ASP A 1 119 ? 4.176 -27.398 78.579 1.00 32.94 119 ASP A C 1
ATOM 921 O O . ASP A 1 119 ? 3.772 -26.582 77.748 1.00 32.94 119 ASP A O 1
ATOM 925 N N . GLY A 1 120 ? 3.492 -27.604 79.712 1.00 42.09 120 GLY A N 1
ATOM 926 C CA . GLY A 1 120 ? 3.214 -26.466 80.607 1.00 42.09 120 GLY A CA 1
ATOM 927 C C . GLY A 1 120 ? 1.855 -25.747 80.661 1.00 42.09 120 GLY A C 1
ATOM 928 O O . GLY A 1 120 ? 1.566 -25.187 81.718 1.00 42.09 120 GLY A O 1
ATOM 929 N N . GLN A 1 121 ? 0.995 -25.700 79.627 1.00 35.72 121 GLN A N 1
ATOM 930 C CA . GLN A 1 121 ? -0.270 -24.921 79.725 1.00 35.72 121 GLN A CA 1
ATOM 931 C C . GLN A 1 121 ? -1.546 -25.596 79.198 1.00 35.72 121 GLN A C 1
ATOM 933 O O . GLN A 1 121 ? -1.727 -25.839 78.005 1.00 35.72 121 GLN A O 1
ATOM 938 N N . VAL A 1 122 ? -2.516 -25.768 80.106 1.00 38.62 122 VAL A N 1
ATOM 939 C CA . VAL A 1 122 ? -3.860 -26.291 79.823 1.00 38.62 122 VAL A CA 1
ATOM 940 C C . VAL A 1 122 ? -4.702 -25.261 79.061 1.00 38.62 122 VAL A C 1
ATOM 942 O O . VAL A 1 122 ? -5.279 -24.341 79.645 1.00 38.62 122 VAL A O 1
ATOM 945 N N . ARG A 1 123 ? -4.856 -25.455 77.748 1.00 34.94 123 ARG A N 1
ATOM 946 C CA . ARG A 1 123 ? -5.893 -24.792 76.942 1.00 34.94 123 ARG A CA 1
ATOM 947 C C . ARG A 1 123 ? -6.961 -25.803 76.539 1.00 34.94 123 ARG A C 1
ATOM 949 O O . ARG A 1 123 ? -6.665 -26.802 75.894 1.00 34.94 123 ARG A O 1
ATOM 956 N N . ARG A 1 124 ? -8.219 -25.524 76.904 1.00 36.41 124 ARG A N 1
ATOM 957 C CA . ARG A 1 124 ? -9.380 -26.324 76.475 1.00 36.41 124 ARG A CA 1
ATOM 958 C C . ARG A 1 124 ? -9.433 -26.343 74.938 1.00 36.41 124 ARG A C 1
ATOM 960 O O . ARG A 1 124 ? -9.360 -25.258 74.351 1.00 36.41 124 ARG A O 1
ATOM 967 N N . PRO A 1 125 ? -9.610 -27.500 74.277 1.00 32.78 125 PRO A N 1
ATOM 968 C CA . PRO A 1 125 ? -9.758 -27.535 72.830 1.00 32.78 125 PRO A CA 1
ATOM 969 C C . PRO A 1 125 ? -11.066 -26.843 72.436 1.00 32.78 125 PRO A C 1
ATOM 971 O O . PRO A 1 125 ? -12.160 -27.356 72.676 1.00 32.78 125 PRO A O 1
ATOM 974 N N . ARG A 1 126 ? -10.971 -25.665 71.810 1.00 36.03 126 ARG A N 1
ATOM 975 C CA . ARG A 1 126 ? -12.101 -25.121 71.055 1.00 36.03 126 ARG A CA 1
ATOM 976 C C . ARG A 1 126 ? -12.262 -25.972 69.803 1.00 36.03 126 ARG A C 1
ATOM 978 O O . ARG A 1 126 ? -11.500 -25.813 68.853 1.00 36.03 126 ARG A O 1
ATOM 985 N N . HIS A 1 127 ? -13.286 -26.820 69.789 1.00 36.31 127 HIS A N 1
ATOM 986 C CA . HIS A 1 127 ? -13.895 -27.239 68.533 1.00 36.31 127 HIS A CA 1
ATOM 987 C C . HIS A 1 127 ? -14.211 -25.968 67.732 1.00 36.31 127 HIS A C 1
ATOM 989 O O . HIS A 1 127 ? -14.913 -25.089 68.234 1.00 36.31 127 HIS A O 1
ATOM 995 N N . ILE A 1 128 ? -13.668 -25.847 66.521 1.00 46.91 128 ILE A N 1
ATOM 996 C CA . ILE A 1 128 ? -14.043 -24.792 65.575 1.00 46.91 128 ILE A CA 1
ATOM 997 C C . ILE A 1 128 ? -15.145 -25.392 64.692 1.00 46.91 128 ILE A C 1
ATOM 999 O O . ILE A 1 128 ? -14.846 -26.305 63.918 1.00 46.91 128 ILE A O 1
ATOM 1003 N N . PRO A 1 129 ? -16.413 -24.948 64.801 1.00 41.25 129 PRO A N 1
ATOM 1004 C CA . PRO A 1 129 ? -17.474 -25.418 63.916 1.00 41.25 129 PRO A CA 1
ATOM 1005 C C . PRO A 1 129 ? -17.186 -25.009 62.469 1.00 41.25 129 PRO A C 1
ATOM 1007 O O . PRO A 1 129 ? -16.589 -23.960 62.207 1.00 41.25 129 PRO A O 1
ATOM 1010 N N . ARG A 1 130 ? -17.624 -25.826 61.507 1.00 45.62 130 ARG A N 1
ATOM 1011 C CA . ARG A 1 130 ? -17.267 -25.683 60.082 1.00 45.62 130 ARG A CA 1
ATOM 1012 C C . ARG A 1 130 ? -18.030 -24.550 59.363 1.00 45.62 130 ARG A C 1
ATOM 1014 O O . ARG A 1 130 ? -17.925 -24.403 58.149 1.00 45.62 130 ARG A O 1
ATOM 1021 N N . ASP A 1 131 ? -18.745 -23.714 60.114 1.00 40.81 131 ASP A N 1
ATOM 1022 C CA . ASP A 1 131 ? -19.734 -22.738 59.629 1.00 40.81 131 ASP A CA 1
ATOM 1023 C C . ASP A 1 131 ? -19.155 -21.350 59.302 1.00 40.81 131 ASP A C 1
ATOM 1025 O O . ASP A 1 131 ? -19.846 -20.468 58.782 1.00 40.81 131 ASP A O 1
ATOM 1029 N N . HIS A 1 132 ? -17.865 -21.131 59.580 1.00 45.41 132 HIS A N 1
ATOM 1030 C CA . HIS A 1 132 ? -17.235 -19.805 59.507 1.00 45.41 132 HIS A CA 1
ATOM 1031 C C . HIS A 1 132 ? -17.207 -19.184 58.091 1.00 45.41 132 HIS A C 1
ATOM 1033 O O . HIS A 1 132 ? -16.976 -17.982 57.944 1.00 45.41 132 HIS A O 1
ATOM 1039 N N . TYR A 1 133 ? -17.495 -19.972 57.048 1.00 44.94 133 TYR A N 1
ATOM 1040 C CA . TYR A 1 133 ? -17.611 -19.497 55.664 1.00 44.94 133 TYR A CA 1
ATOM 1041 C C . TYR A 1 133 ? -18.987 -18.896 55.315 1.00 44.94 133 TYR A C 1
ATOM 1043 O O . TYR A 1 133 ? -19.080 -18.064 54.412 1.00 44.94 133 TYR A O 1
ATOM 1051 N N . ILE A 1 134 ? -20.054 -19.249 56.043 1.00 46.88 134 ILE A N 1
ATOM 1052 C CA . ILE A 1 134 ? -21.418 -18.755 55.773 1.00 46.88 134 ILE A CA 1
ATOM 1053 C C . ILE A 1 134 ? -21.613 -17.349 56.370 1.00 46.88 134 ILE A C 1
ATOM 1055 O O . ILE A 1 134 ? -22.210 -16.466 55.745 1.00 46.88 134 ILE A O 1
ATOM 1059 N N . SER A 1 135 ? -21.025 -17.095 57.545 1.00 45.50 135 SER A N 1
ATOM 1060 C CA . SER A 1 135 ? -21.180 -15.836 58.293 1.00 45.50 135 SER A CA 1
ATOM 1061 C C . SER A 1 135 ? -20.746 -14.581 57.509 1.00 45.50 135 SER A C 1
ATOM 1063 O O . SER A 1 135 ? -21.416 -13.547 57.575 1.00 45.50 135 SER A O 1
ATOM 1065 N N . ARG A 1 136 ? -19.700 -14.659 56.667 1.00 48.44 136 ARG A N 1
ATOM 1066 C CA . ARG A 1 136 ? -19.215 -13.498 55.884 1.00 48.44 136 ARG A CA 1
ATOM 1067 C C . ARG A 1 136 ? -20.229 -12.953 54.863 1.00 48.44 136 ARG A C 1
ATOM 1069 O O . ARG A 1 136 ? -20.179 -11.760 54.564 1.00 48.44 136 ARG A O 1
ATOM 1076 N N . ARG A 1 137 ? -21.174 -13.766 54.362 1.00 49.00 137 ARG A N 1
ATOM 1077 C CA . ARG A 1 137 ? -22.299 -13.268 53.536 1.00 49.00 137 ARG A CA 1
ATOM 1078 C C . ARG A 1 137 ? -23.353 -12.540 54.380 1.00 49.00 137 ARG A C 1
ATOM 1080 O O . ARG A 1 137 ? -23.881 -11.527 53.928 1.00 49.00 137 ARG A O 1
ATOM 1087 N N . SER A 1 138 ? -23.613 -13.008 55.601 1.00 48.88 138 SER A N 1
ATOM 1088 C CA . SER A 1 138 ? -24.554 -12.363 56.530 1.00 48.88 138 SER A CA 1
ATOM 1089 C C . SER A 1 138 ? -24.028 -11.009 57.024 1.00 48.88 138 SER A C 1
ATOM 1091 O O . SER A 1 138 ? -24.721 -9.996 56.933 1.00 48.88 138 SER A O 1
ATOM 1093 N N . PHE A 1 139 ? -22.754 -10.946 57.428 1.00 49.81 139 PHE A N 1
ATOM 1094 C CA . PHE A 1 139 ? -22.131 -9.707 57.907 1.00 49.81 139 PHE A CA 1
ATOM 1095 C C . PHE A 1 139 ? -22.118 -8.599 56.837 1.00 49.81 139 PHE A C 1
ATOM 1097 O O . PHE A 1 139 ? -22.395 -7.442 57.145 1.00 49.81 139 PHE A O 1
ATOM 1104 N N . ARG A 1 140 ? -21.897 -8.943 55.556 1.00 53.16 140 ARG A N 1
ATOM 1105 C CA . ARG A 1 140 ? -22.014 -7.981 54.441 1.00 53.16 140 ARG A CA 1
ATOM 1106 C C . ARG A 1 140 ? -23.439 -7.434 54.266 1.00 53.16 140 ARG A C 1
ATOM 1108 O O . ARG A 1 140 ? -23.575 -6.237 54.028 1.00 53.16 140 ARG A O 1
ATOM 1115 N N . LYS A 1 141 ? -24.488 -8.253 54.439 1.00 53.41 141 LYS A N 1
ATOM 1116 C CA . LYS A 1 141 ? -25.881 -7.757 54.458 1.00 53.41 141 LYS A CA 1
ATOM 1117 C C . LYS A 1 141 ? -26.128 -6.805 55.632 1.00 53.41 141 LYS A C 1
ATOM 1119 O O . LYS A 1 141 ? -26.690 -5.739 55.420 1.00 53.41 141 LYS A O 1
ATOM 1124 N N . SER A 1 142 ? -25.651 -7.144 56.832 1.00 58.00 142 SER A N 1
ATOM 1125 C CA . SER A 1 142 ? -25.797 -6.293 58.023 1.00 58.00 142 SER A CA 1
ATOM 1126 C C . SER A 1 142 ? -25.109 -4.927 57.869 1.00 58.00 142 SER A C 1
ATOM 1128 O O . SER A 1 142 ? -25.705 -3.905 58.198 1.00 58.00 142 SER A O 1
ATOM 1130 N N . VAL A 1 143 ? -23.898 -4.874 57.298 1.00 61.84 143 VAL A N 1
ATOM 1131 C CA . VAL A 1 143 ? -23.207 -3.598 57.025 1.00 61.84 143 VAL A CA 1
ATOM 1132 C C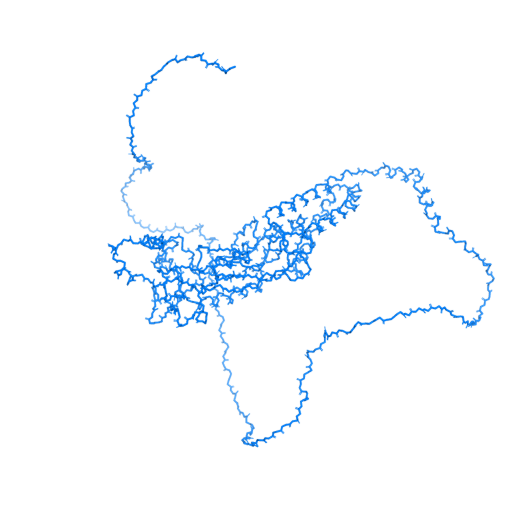 . VAL A 1 143 ? -23.942 -2.774 55.958 1.00 61.84 143 VAL A C 1
ATOM 1134 O O . VAL A 1 143 ? -24.119 -1.576 56.146 1.00 61.84 143 VAL A O 1
ATOM 1137 N N . SER A 1 144 ? -24.449 -3.413 54.898 1.00 58.44 144 SER A N 1
ATOM 1138 C CA . SER A 1 144 ? -25.278 -2.774 53.858 1.00 58.44 144 SER A CA 1
ATOM 1139 C C . SER A 1 144 ? -26.647 -2.275 54.358 1.00 58.44 144 SER A C 1
ATOM 1141 O O . SER A 1 144 ? -27.298 -1.497 53.660 1.00 58.44 144 SER A O 1
ATOM 1143 N N . GLN A 1 145 ? -27.095 -2.715 55.538 1.00 63.66 145 GLN A N 1
ATOM 1144 C CA . GLN A 1 145 ? -28.335 -2.272 56.186 1.00 63.66 145 GLN A CA 1
ATOM 1145 C C . GLN A 1 145 ? -28.131 -1.139 57.205 1.00 63.66 145 GLN A C 1
ATOM 1147 O O . GLN A 1 145 ? -29.120 -0.633 57.735 1.00 63.66 145 GLN A O 1
ATOM 1152 N N . LYS A 1 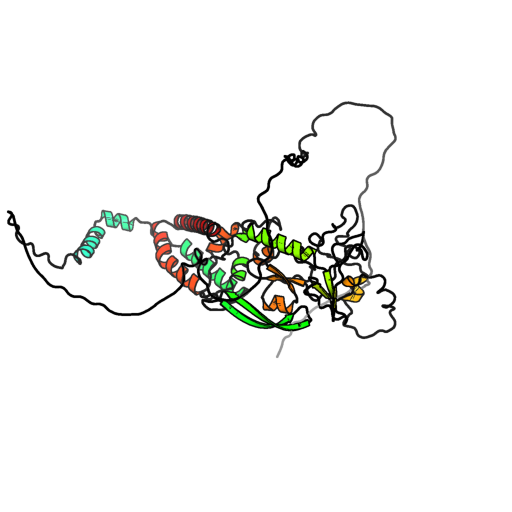146 ? -26.893 -0.703 57.484 1.00 77.62 146 LYS A N 1
ATOM 1153 C CA . LYS A 1 146 ? -26.672 0.511 58.288 1.00 77.62 146 LYS A CA 1
ATOM 1154 C C . LYS A 1 146 ? -27.195 1.735 57.527 1.00 77.62 146 LYS A C 1
ATOM 1156 O O . LYS A 1 146 ? -26.852 1.862 56.353 1.00 77.62 146 LYS A O 1
ATOM 1161 N N . PRO A 1 147 ? -27.955 2.650 58.158 1.00 70.12 147 PRO A N 1
ATOM 1162 C CA . PRO A 1 147 ? -28.582 3.768 57.457 1.00 70.12 147 PRO A CA 1
ATOM 1163 C C . PRO A 1 147 ? -27.560 4.689 56.783 1.00 70.12 147 PRO A C 1
ATOM 1165 O O . PRO A 1 147 ? -27.803 5.124 55.666 1.00 70.12 147 PRO A O 1
ATOM 1168 N N . ASP A 1 148 ? -26.395 4.920 57.392 1.00 71.75 148 ASP A N 1
ATOM 1169 C CA . ASP A 1 148 ? -25.359 5.802 56.834 1.00 71.75 148 ASP A CA 1
ATOM 1170 C C . ASP A 1 148 ? -24.679 5.184 55.604 1.00 71.75 148 ASP A C 1
ATOM 1172 O O . ASP A 1 148 ? -24.502 5.847 54.587 1.00 71.75 148 ASP A O 1
ATOM 1176 N N . VAL A 1 149 ? -24.365 3.884 55.667 1.00 73.44 149 VAL A N 1
ATOM 1177 C CA . VAL A 1 149 ? -23.786 3.120 54.545 1.00 73.44 149 VAL A CA 1
ATOM 1178 C C . VAL A 1 149 ? -24.808 2.967 53.422 1.00 73.44 149 VAL A C 1
ATOM 1180 O O . VAL A 1 149 ? -24.463 3.053 52.247 1.00 73.44 149 VAL A O 1
ATOM 1183 N N . ARG A 1 150 ? -26.079 2.762 53.781 1.00 69.00 150 ARG A N 1
ATOM 1184 C CA . ARG A 1 150 ? -27.190 2.695 52.837 1.00 69.00 150 ARG A CA 1
ATOM 1185 C C . ARG A 1 150 ? -27.375 4.031 52.125 1.00 69.00 150 ARG A C 1
ATOM 1187 O O . ARG A 1 150 ? -27.405 4.050 50.905 1.00 69.00 150 ARG A O 1
ATOM 1194 N N . LYS A 1 151 ? -27.391 5.132 52.878 1.00 67.56 151 LYS A N 1
ATOM 1195 C CA . LYS A 1 151 ? -27.477 6.490 52.341 1.00 67.56 151 LYS A CA 1
ATOM 1196 C C . LYS A 1 151 ? -26.282 6.823 51.448 1.00 67.56 151 LYS A C 1
ATOM 1198 O O . LYS A 1 151 ? -26.505 7.385 50.397 1.00 67.56 151 LYS A O 1
ATOM 1203 N N . GLN A 1 152 ? -25.059 6.416 51.799 1.00 67.00 152 GLN A N 1
ATOM 1204 C CA . GLN A 1 152 ? -23.888 6.562 50.918 1.00 67.00 152 GLN A CA 1
ATOM 1205 C C . GLN A 1 152 ? -23.999 5.742 49.622 1.00 67.00 152 GLN A C 1
ATOM 1207 O O . GLN A 1 152 ? -23.559 6.207 48.581 1.00 67.00 152 GLN A O 1
ATOM 1212 N N . LEU A 1 153 ? -24.580 4.538 49.663 1.00 64.81 153 LEU A N 1
ATOM 1213 C CA . LEU A 1 153 ? -24.827 3.715 48.468 1.00 64.81 153 LEU A CA 1
ATOM 1214 C C . LEU A 1 153 ? -25.953 4.270 47.586 1.00 64.81 153 LEU A C 1
ATOM 1216 O O . LEU A 1 153 ? -25.849 4.187 46.368 1.00 64.81 153 LEU A O 1
ATOM 1220 N N . ASP A 1 154 ? -26.994 4.840 48.193 1.00 65.38 154 ASP A N 1
ATOM 1221 C CA . ASP A 1 154 ? -28.114 5.482 47.496 1.00 65.38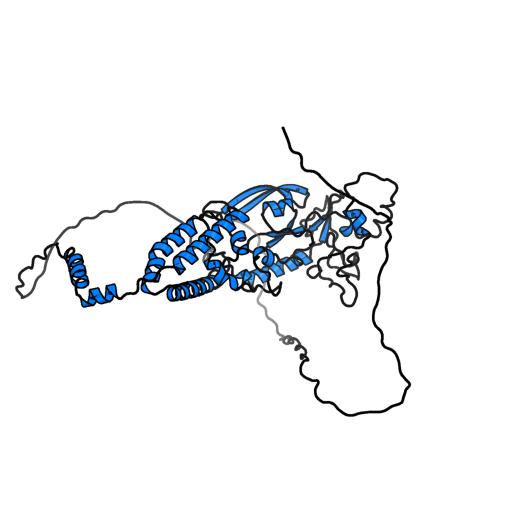 154 ASP A CA 1
ATOM 1222 C C . ASP A 1 154 ? -27.759 6.932 47.028 1.00 65.38 154 ASP A C 1
ATOM 1224 O O . ASP A 1 154 ? -28.527 7.533 46.281 1.00 65.38 154 ASP A O 1
ATOM 1228 N N . ASP A 1 155 ? -26.599 7.475 47.441 1.00 64.62 155 ASP A N 1
ATOM 1229 C CA . ASP A 1 155 ? -26.012 8.792 47.079 1.00 64.62 155 ASP A CA 1
ATOM 1230 C C . ASP A 1 155 ? -24.865 8.670 46.043 1.00 64.62 155 ASP A C 1
ATOM 1232 O O . ASP A 1 155 ? -24.334 9.670 45.561 1.00 64.62 155 ASP A O 1
ATOM 1236 N N . PHE A 1 156 ? -24.494 7.446 45.639 1.00 65.62 156 PHE A N 1
ATOM 1237 C CA . PHE A 1 156 ? -23.666 7.236 44.447 1.00 65.62 156 PHE A CA 1
ATOM 1238 C C . PHE A 1 156 ? -24.504 7.513 43.190 1.00 65.62 156 PHE A C 1
ATOM 1240 O O . PHE A 1 156 ? -25.393 6.738 42.841 1.00 65.62 156 PHE A O 1
ATOM 1247 N N . GLU A 1 157 ? -24.197 8.604 42.485 1.00 63.50 157 GLU A N 1
ATOM 1248 C CA . GLU A 1 157 ? -24.830 8.944 41.207 1.00 63.50 157 GLU A CA 1
ATOM 1249 C C . GLU A 1 157 ? -24.608 7.833 40.165 1.00 63.50 157 GLU A C 1
ATOM 1251 O O . GLU A 1 157 ? -23.514 7.683 39.620 1.00 63.50 157 GLU A O 1
ATOM 1256 N N . ASP A 1 158 ? -25.656 7.063 39.866 1.00 68.06 158 ASP A N 1
ATOM 1257 C CA . ASP A 1 158 ? -25.616 5.916 38.950 1.00 68.06 158 ASP A CA 1
ATOM 1258 C C . ASP A 1 158 ? -25.549 6.405 37.483 1.00 68.06 158 ASP A C 1
ATOM 1260 O O . ASP A 1 158 ? -26.563 6.598 36.797 1.00 68.06 158 ASP A O 1
ATOM 1264 N N . HIS A 1 159 ? -24.333 6.703 37.009 1.00 79.38 159 HIS A N 1
ATOM 1265 C CA . HIS A 1 159 ? -24.113 7.369 35.723 1.00 79.38 159 HIS A CA 1
ATOM 1266 C C . HIS A 1 159 ? -24.565 6.499 34.536 1.00 79.38 159 HIS A C 1
ATOM 1268 O O . HIS A 1 159 ? -24.292 5.301 34.449 1.00 79.38 159 HIS A O 1
ATOM 1274 N N . ARG A 1 160 ? -25.232 7.114 33.550 1.00 85.69 160 ARG A N 1
ATOM 1275 C CA . ARG A 1 160 ? -25.640 6.418 32.317 1.00 85.69 160 ARG A CA 1
ATOM 1276 C C . ARG A 1 160 ? -24.401 6.084 31.465 1.00 85.69 160 ARG A C 1
ATOM 1278 O O . ARG A 1 160 ? -23.654 7.011 31.154 1.00 85.69 160 ARG A O 1
ATOM 1285 N N . PRO A 1 161 ? -24.198 4.815 31.045 1.00 91.38 161 PRO A N 1
ATOM 1286 C CA . PRO A 1 161 ? -22.971 4.382 30.376 1.00 91.38 161 PRO A CA 1
ATOM 1287 C C . PRO A 1 161 ? -22.955 4.731 28.873 1.00 91.38 161 PRO A C 1
ATOM 1289 O O . PRO A 1 161 ? -22.969 3.859 28.001 1.00 91.38 161 PRO A O 1
ATOM 1292 N N . TYR A 1 162 ? -23.016 6.027 28.562 1.00 93.06 162 TYR A N 1
ATOM 1293 C CA . TYR A 1 162 ? -23.074 6.541 27.192 1.00 93.06 162 TYR A CA 1
ATOM 1294 C C . TYR A 1 162 ? -21.778 6.302 26.411 1.00 93.06 162 TYR A C 1
ATOM 1296 O O . TYR A 1 162 ? -21.842 6.010 25.217 1.00 93.06 162 TYR A O 1
ATOM 1304 N N . PHE A 1 163 ? -20.615 6.413 27.060 1.00 95.31 163 PHE A N 1
ATOM 1305 C CA . PHE A 1 163 ? -19.326 6.220 26.403 1.00 95.31 163 PHE A CA 1
ATOM 1306 C C . PHE A 1 163 ? -19.129 4.759 26.006 1.00 95.31 163 PHE A C 1
ATOM 1308 O O . PHE A 1 163 ? -18.762 4.502 24.862 1.00 95.31 163 PHE A O 1
ATOM 1315 N N . THR A 1 164 ? -19.464 3.811 26.891 1.00 94.81 164 THR A N 1
ATOM 1316 C CA . THR A 1 164 ? -19.411 2.373 26.592 1.00 94.81 164 THR A CA 1
ATOM 1317 C C . THR A 1 164 ? -20.287 2.039 25.383 1.00 94.81 164 THR A C 1
ATOM 1319 O O . THR A 1 164 ? -19.800 1.420 24.445 1.00 94.81 164 THR A O 1
ATOM 1322 N N . TYR A 1 165 ? -21.544 2.502 25.335 1.00 95.12 165 TYR A N 1
ATOM 1323 C CA . TYR A 1 165 ? -22.403 2.252 24.169 1.00 95.12 165 TYR A CA 1
ATOM 1324 C C . TYR A 1 165 ? -21.881 2.901 22.880 1.00 95.12 165 TYR A C 1
ATOM 1326 O O . TYR A 1 165 ? -22.007 2.311 21.803 1.00 95.12 165 TYR A O 1
ATOM 1334 N N . TRP A 1 166 ? -21.286 4.093 22.967 1.00 96.12 166 TRP A N 1
ATOM 1335 C CA . TRP A 1 166 ? -20.689 4.763 21.814 1.00 96.12 166 TRP A CA 1
ATOM 1336 C C . TRP A 1 166 ? -19.484 3.982 21.267 1.00 96.12 166 TRP A C 1
ATOM 1338 O O . TRP A 1 166 ? -19.491 3.634 20.085 1.00 96.12 166 TRP A O 1
ATOM 1348 N N . ILE A 1 167 ? -18.501 3.628 22.107 1.00 96.56 167 ILE A N 1
ATOM 1349 C CA . ILE A 1 167 ? -17.285 2.933 21.652 1.00 96.56 167 ILE A CA 1
ATOM 1350 C C . ILE A 1 167 ? -17.608 1.541 21.092 1.00 96.56 167 ILE A C 1
ATOM 1352 O O . ILE A 1 167 ? -17.147 1.219 19.996 1.00 96.56 167 ILE A O 1
ATOM 1356 N N . THR A 1 168 ? -18.499 0.775 21.743 1.00 96.38 168 THR A N 1
ATOM 1357 C CA . THR A 1 168 ? -18.946 -0.530 21.226 1.00 96.38 168 THR A CA 1
ATOM 1358 C C . THR A 1 168 ? -19.620 -0.399 19.860 1.00 96.38 168 THR A C 1
ATOM 1360 O O . THR A 1 168 ? -19.403 -1.228 18.980 1.00 96.38 168 THR A O 1
ATOM 1363 N N . THR A 1 169 ? -20.425 0.651 19.654 1.00 96.94 169 THR A N 1
ATOM 1364 C CA . THR A 1 169 ? -21.139 0.865 18.384 1.00 96.94 169 THR A CA 1
ATOM 1365 C C . THR A 1 169 ? -20.171 1.244 17.266 1.00 96.94 169 THR A C 1
ATOM 1367 O O . THR A 1 169 ? -20.267 0.703 16.167 1.00 96.94 169 THR A O 1
ATOM 1370 N N . VAL A 1 170 ? -19.209 2.130 17.540 1.00 97.56 170 VAL A N 1
ATOM 1371 C CA . VAL A 1 170 ? -18.191 2.541 16.560 1.00 97.56 170 VAL A CA 1
ATOM 1372 C C . VAL A 1 170 ? -17.302 1.357 16.157 1.00 97.56 170 VAL A C 1
ATOM 1374 O O . VAL A 1 170 ? -17.076 1.153 14.966 1.00 97.56 170 VAL A O 1
ATOM 1377 N N . GLN A 1 171 ? -16.871 0.528 17.113 1.00 97.44 171 GLN A N 1
ATOM 1378 C CA . GLN A 1 171 ? -16.069 -0.676 16.851 1.00 97.44 171 GLN A CA 1
ATOM 1379 C C . GLN A 1 171 ? -16.832 -1.727 16.021 1.00 97.44 171 GLN A C 1
ATOM 1381 O O . GLN A 1 171 ? -16.275 -2.291 15.078 1.00 97.44 171 GLN A O 1
ATOM 1386 N N . VAL A 1 172 ? -18.125 -1.941 16.301 1.00 97.69 172 VAL A N 1
ATOM 1387 C CA . VAL A 1 172 ? -19.001 -2.806 15.485 1.00 97.69 172 VAL A CA 1
ATOM 1388 C C . VAL A 1 172 ? -19.146 -2.276 14.058 1.00 97.69 172 VAL A C 1
ATOM 1390 O O . VAL A 1 172 ? -18.972 -3.037 13.107 1.00 97.69 172 VAL A O 1
ATOM 1393 N N . LEU A 1 173 ? -19.432 -0.982 13.886 1.00 97.62 173 LEU A N 1
ATOM 1394 C CA . LEU A 1 173 ? -19.598 -0.379 12.560 1.00 97.62 173 LEU A CA 1
ATOM 1395 C C . LEU A 1 173 ? -18.310 -0.449 11.729 1.00 97.62 173 LEU A C 1
ATOM 1397 O O . LEU A 1 173 ? -18.371 -0.776 10.547 1.00 97.62 173 LEU A O 1
ATOM 1401 N N . ILE A 1 174 ? -17.150 -0.198 12.340 1.00 96.94 174 ILE A N 1
ATOM 1402 C CA . ILE A 1 174 ? -15.856 -0.242 11.649 1.00 96.94 174 ILE A CA 1
ATOM 1403 C C . ILE A 1 174 ? -15.499 -1.664 11.202 1.00 96.94 174 ILE A C 1
ATOM 1405 O O . ILE A 1 174 ? -15.041 -1.822 10.071 1.00 96.94 174 ILE A O 1
ATOM 1409 N N . LEU A 1 175 ? -15.769 -2.702 12.007 1.00 96.38 175 LEU A N 1
ATOM 1410 C CA . LEU A 1 175 ? -15.561 -4.087 11.562 1.00 96.38 175 LEU A CA 1
ATOM 1411 C C . LEU A 1 175 ? -16.535 -4.494 10.442 1.00 96.38 175 LEU A C 1
ATOM 1413 O O . LEU A 1 175 ? -16.142 -5.195 9.514 1.00 96.38 175 LEU A O 1
ATOM 1417 N N . ILE A 1 176 ? -17.794 -4.045 10.490 1.00 96.88 176 ILE A N 1
ATOM 1418 C CA . ILE A 1 176 ? -18.761 -4.303 9.410 1.00 96.88 176 ILE A CA 1
ATOM 1419 C C . ILE A 1 176 ? -18.297 -3.645 8.102 1.00 96.88 176 ILE A C 1
ATOM 1421 O O . ILE A 1 176 ? -18.355 -4.276 7.049 1.00 96.88 176 ILE A O 1
ATOM 1425 N N . ILE A 1 177 ? -17.800 -2.405 8.161 1.00 96.25 177 ILE A N 1
ATOM 1426 C CA . ILE A 1 177 ? -17.301 -1.676 6.986 1.00 96.25 177 ILE A CA 1
ATOM 1427 C C . ILE A 1 177 ? -16.007 -2.304 6.446 1.00 96.25 177 ILE A C 1
ATOM 1429 O O . ILE A 1 177 ? -15.881 -2.466 5.234 1.00 96.25 177 ILE A O 1
ATOM 1433 N N . SER A 1 178 ? -15.060 -2.704 7.303 1.00 95.19 178 SER A N 1
ATOM 1434 C CA . SER A 1 178 ? -13.815 -3.331 6.839 1.00 95.19 178 SER A CA 1
ATOM 1435 C C . SER A 1 178 ? -14.070 -4.677 6.158 1.00 95.19 178 SER A C 1
ATOM 1437 O O . SER A 1 178 ? -13.549 -4.909 5.068 1.00 95.19 178 SER A O 1
ATOM 1439 N N . LEU A 1 179 ? -14.944 -5.515 6.723 1.00 95.69 179 LEU A N 1
ATOM 1440 C CA . LEU A 1 179 ? -15.377 -6.772 6.104 1.00 95.69 179 LEU A CA 1
ATOM 1441 C C . LEU A 1 179 ? -16.163 -6.557 4.802 1.00 95.69 179 LEU A C 1
ATOM 1443 O O . LEU A 1 179 ? -16.021 -7.349 3.875 1.00 95.69 179 LEU A O 1
ATOM 1447 N N . ALA A 1 180 ? -16.967 -5.494 4.699 1.00 95.88 180 ALA A N 1
ATOM 1448 C CA . ALA A 1 180 ? -17.716 -5.182 3.480 1.00 95.88 180 ALA A CA 1
ATOM 1449 C C . ALA A 1 180 ? -16.825 -4.672 2.331 1.00 95.88 180 ALA A C 1
ATOM 1451 O O . ALA A 1 180 ? -17.133 -4.935 1.170 1.00 95.88 180 ALA A O 1
ATOM 1452 N N . CYS A 1 181 ? -15.738 -3.956 2.640 1.00 94.31 181 CYS A N 1
ATOM 1453 C CA . CYS A 1 181 ? -14.836 -3.379 1.637 1.00 94.31 181 CYS A CA 1
ATOM 1454 C C . CYS A 1 181 ? -13.657 -4.292 1.257 1.00 94.31 181 CYS A C 1
ATOM 1456 O O . CYS A 1 181 ? -13.275 -4.315 0.091 1.00 94.31 181 CYS A O 1
ATOM 1458 N N . TYR A 1 182 ? -13.082 -5.029 2.216 1.00 92.44 182 TYR A N 1
ATOM 1459 C CA . TYR A 1 182 ? -11.866 -5.842 2.024 1.00 92.44 182 TYR A CA 1
ATOM 1460 C C . TYR A 1 182 ? -12.119 -7.356 2.123 1.00 92.44 182 TYR A C 1
ATOM 1462 O O . TYR A 1 182 ? -11.263 -8.153 1.745 1.00 92.44 182 TYR A O 1
ATOM 1470 N N . GLY A 1 183 ? -13.293 -7.777 2.604 1.00 93.31 183 GLY A N 1
ATOM 1471 C CA . GLY A 1 183 ? -13.633 -9.189 2.769 1.00 93.31 183 GLY A CA 1
ATOM 1472 C C . GLY A 1 183 ? -12.926 -9.861 3.950 1.00 93.31 183 GLY A C 1
ATOM 1473 O O . GLY A 1 183 ? -12.572 -9.228 4.946 1.00 93.31 183 GLY A O 1
ATOM 1474 N N . PHE A 1 184 ? -12.754 -11.179 3.840 1.00 92.25 184 PHE A N 1
ATOM 1475 C CA . PHE A 1 184 ? -12.094 -12.020 4.838 1.00 92.25 184 PHE A CA 1
ATOM 1476 C C . PHE A 1 184 ? -10.737 -12.501 4.317 1.00 92.25 184 PHE A C 1
ATOM 1478 O O . PHE A 1 184 ? -10.639 -12.986 3.189 1.00 92.25 184 PHE A O 1
ATOM 1485 N N . GLY A 1 185 ? -9.710 -12.433 5.165 1.00 89.25 185 GLY A N 1
ATOM 1486 C CA . GLY A 1 185 ? -8.455 -13.145 4.939 1.00 89.25 185 GLY A CA 1
ATOM 1487 C C . GLY A 1 185 ? -8.618 -14.665 5.095 1.00 89.25 185 GLY A C 1
ATOM 1488 O O . GLY A 1 185 ? -9.660 -15.135 5.565 1.00 89.25 185 GLY A O 1
ATOM 1489 N N . PRO A 1 186 ? -7.600 -15.461 4.723 1.00 89.19 186 PRO A N 1
ATOM 1490 C CA . PRO A 1 186 ? -7.637 -16.903 4.936 1.00 89.19 186 PRO A CA 1
ATOM 1491 C C . PRO A 1 186 ? -7.754 -17.226 6.430 1.00 89.19 186 PRO A C 1
ATOM 1493 O O . PRO A 1 186 ? -7.032 -16.669 7.255 1.00 89.19 186 PRO A O 1
ATOM 1496 N N . VAL A 1 187 ? -8.663 -18.135 6.781 1.00 88.12 187 VAL A N 1
ATOM 1497 C CA . VAL A 1 187 ? -8.928 -18.534 8.170 1.00 88.12 187 VAL A CA 1
ATOM 1498 C C . VAL A 1 187 ? -8.037 -19.715 8.552 1.00 88.12 187 VAL A C 1
ATOM 1500 O O . VAL A 1 187 ? -8.020 -20.733 7.865 1.00 88.12 187 VAL A O 1
ATOM 1503 N N . GLY A 1 188 ? -7.320 -19.591 9.667 1.00 86.56 188 GLY A N 1
ATOM 1504 C CA . GLY A 1 188 ? -6.380 -20.597 10.164 1.00 86.56 188 GLY A CA 1
ATOM 1505 C C . GLY A 1 188 ? -5.521 -20.050 11.306 1.00 86.56 188 GLY A C 1
ATOM 1506 O O . GLY A 1 188 ? -5.684 -18.899 11.701 1.00 86.56 188 GLY A O 1
ATOM 1507 N N . MET A 1 189 ? -4.614 -20.875 11.834 1.00 83.19 189 MET A N 1
ATOM 1508 C CA . MET A 1 189 ? -3.640 -20.486 12.874 1.00 83.19 189 MET A CA 1
ATOM 1509 C C . MET A 1 189 ? -2.184 -20.482 12.372 1.00 83.19 189 MET A C 1
ATOM 1511 O O . MET A 1 189 ? -1.285 -20.119 13.123 1.00 83.19 189 MET A O 1
ATOM 1515 N N . ASP A 1 190 ? -1.965 -20.901 11.126 1.00 87.25 190 ASP A N 1
ATOM 1516 C CA . ASP A 1 190 ? -0.657 -21.127 10.502 1.00 87.25 190 ASP A CA 1
ATOM 1517 C C . ASP A 1 190 ? -0.569 -20.354 9.167 1.00 87.25 190 ASP A C 1
ATOM 1519 O O . ASP A 1 190 ? -1.494 -19.622 8.799 1.00 87.25 190 ASP A O 1
ATOM 1523 N N . LEU A 1 191 ? 0.528 -20.488 8.426 1.00 84.81 191 LEU A N 1
ATOM 1524 C CA . LEU A 1 191 ? 0.681 -19.920 7.087 1.00 84.81 191 LEU A CA 1
ATOM 1525 C C . LEU A 1 191 ? -0.348 -20.517 6.113 1.00 84.81 191 LEU A C 1
ATOM 1527 O O . LEU A 1 191 ? -0.454 -21.730 5.937 1.00 84.81 191 LEU A O 1
ATOM 1531 N N . SER A 1 192 ? -1.101 -19.648 5.439 1.00 84.12 192 SER A N 1
ATOM 1532 C CA . SER A 1 192 ? -1.979 -20.039 4.342 1.00 84.12 192 SER A CA 1
ATOM 1533 C C . SER A 1 192 ? -1.197 -20.015 3.035 1.00 84.12 192 SER A C 1
ATOM 1535 O O . SER A 1 192 ? -0.698 -18.971 2.615 1.00 84.12 192 SER A O 1
ATOM 1537 N N . HIS A 1 193 ? -1.096 -21.176 2.392 1.00 84.00 193 HIS A N 1
ATOM 1538 C CA . HIS A 1 193 ? -0.502 -21.317 1.069 1.00 84.00 193 HIS A CA 1
ATOM 1539 C C . HIS A 1 193 ? -1.589 -21.178 -0.003 1.00 84.00 193 HIS A C 1
ATOM 1541 O O . HIS A 1 193 ? -2.567 -21.928 -0.001 1.00 84.00 193 HIS A O 1
ATOM 1547 N N . ARG A 1 194 ? -1.390 -20.268 -0.961 1.00 84.00 194 ARG A N 1
ATOM 1548 C CA . ARG A 1 194 ? -2.139 -20.227 -2.224 1.00 84.00 194 ARG A CA 1
ATOM 1549 C C . ARG A 1 194 ? -1.199 -20.564 -3.372 1.00 84.00 194 ARG A C 1
ATOM 1551 O O . ARG A 1 194 ? -0.249 -19.829 -3.617 1.00 84.00 194 ARG A O 1
ATOM 1558 N N . SER A 1 195 ? -1.492 -21.642 -4.087 1.00 88.50 195 SER A N 1
ATOM 1559 C CA . SER A 1 195 ? -0.834 -21.994 -5.344 1.00 88.50 195 SER A CA 1
ATOM 1560 C C . SER A 1 195 ? -1.710 -21.602 -6.536 1.00 88.50 195 SER A C 1
ATOM 1562 O O . SER A 1 195 ? -2.939 -21.681 -6.476 1.00 88.50 195 SER A O 1
ATOM 1564 N N . GLY A 1 196 ? -1.091 -21.159 -7.629 1.00 88.06 196 GLY A N 1
ATOM 1565 C CA . GLY A 1 196 ? -1.806 -20.786 -8.850 1.00 88.06 196 GLY A CA 1
ATOM 1566 C C . GLY A 1 196 ? -0.915 -20.812 -10.084 1.00 88.06 196 GLY A C 1
ATOM 1567 O O . GLY A 1 196 ? 0.280 -20.545 -9.996 1.00 88.06 196 GLY A O 1
ATOM 1568 N N . LEU A 1 197 ? -1.495 -21.129 -11.246 1.00 90.44 197 LEU A N 1
ATOM 1569 C CA . LEU A 1 197 ? -0.825 -20.951 -12.535 1.00 90.44 197 LEU A CA 1
ATOM 1570 C C . LEU A 1 197 ? -0.942 -19.483 -12.949 1.00 90.44 197 LEU A C 1
ATOM 1572 O O . LEU A 1 197 ? -2.030 -19.008 -13.268 1.00 90.44 197 LEU A O 1
ATOM 1576 N N . VAL A 1 198 ? 0.186 -18.783 -12.930 1.00 91.88 198 VAL A N 1
ATOM 1577 C CA . VAL A 1 198 ? 0.290 -17.338 -13.142 1.00 91.88 198 VAL A CA 1
ATOM 1578 C C . VAL A 1 198 ? 1.193 -17.076 -14.343 1.00 91.88 198 VAL A C 1
ATOM 1580 O O . VAL A 1 198 ? 2.234 -17.717 -14.500 1.00 91.88 198 VAL A O 1
ATOM 1583 N N . LEU A 1 199 ? 0.807 -16.129 -15.200 1.00 88.50 199 LEU A N 1
ATOM 1584 C CA . LEU A 1 199 ? 1.662 -15.658 -16.287 1.00 88.50 199 LEU A CA 1
ATOM 1585 C C . LEU A 1 199 ? 2.803 -14.830 -15.689 1.00 88.50 199 LEU A C 1
ATOM 1587 O O . LEU A 1 199 ? 2.547 -13.782 -15.106 1.00 88.50 199 LEU A O 1
ATOM 1591 N N . VAL A 1 200 ? 4.046 -15.293 -15.805 1.00 88.81 200 VAL A N 1
ATOM 1592 C CA . VAL A 1 200 ? 5.236 -14.562 -15.327 1.00 88.81 200 VAL A CA 1
ATOM 1593 C C . VAL A 1 200 ? 5.896 -13.763 -16.459 1.00 88.81 200 VAL A C 1
ATOM 1595 O O . VAL A 1 200 ? 5.528 -13.889 -17.624 1.00 88.81 200 VAL A O 1
ATOM 1598 N N . THR A 1 201 ? 6.896 -12.938 -16.136 1.00 86.44 201 THR A N 1
ATOM 1599 C CA . THR A 1 201 ? 7.571 -12.011 -17.073 1.00 86.44 201 THR A CA 1
ATOM 1600 C C . THR A 1 201 ? 8.282 -12.677 -18.261 1.00 86.44 201 THR A C 1
ATOM 1602 O O . THR A 1 201 ? 8.615 -11.996 -19.226 1.00 86.44 201 THR A O 1
ATOM 1605 N N . SER A 1 202 ? 8.475 -13.998 -18.241 1.00 83.94 202 SER A N 1
ATOM 1606 C CA . SER A 1 202 ? 8.926 -14.814 -19.381 1.00 83.94 202 SER A CA 1
ATOM 1607 C C . SER A 1 202 ? 7.801 -15.232 -20.348 1.00 83.94 202 SER A C 1
ATOM 1609 O O . SER A 1 202 ? 8.056 -16.003 -21.271 1.00 83.94 202 SER A O 1
ATOM 1611 N N . LEU A 1 203 ? 6.563 -14.766 -20.132 1.00 83.31 203 LEU A N 1
ATOM 1612 C CA . LEU A 1 203 ? 5.322 -15.163 -20.823 1.00 83.31 203 LEU A CA 1
ATOM 1613 C C . LEU A 1 203 ? 4.995 -16.669 -20.744 1.00 83.31 203 LEU A C 1
ATOM 1615 O O . LEU A 1 203 ? 4.166 -17.182 -21.495 1.00 83.31 203 LEU A O 1
ATOM 1619 N N . SER A 1 204 ? 5.609 -17.387 -19.805 1.00 86.00 204 SER A N 1
ATOM 1620 C CA . SER A 1 204 ? 5.225 -18.751 -19.440 1.00 86.00 204 SER A CA 1
ATOM 1621 C C . SER A 1 204 ? 4.204 -18.731 -18.303 1.00 86.00 204 SER A C 1
ATOM 1623 O O . SER A 1 204 ? 4.331 -17.934 -17.373 1.00 86.00 204 SER A O 1
ATOM 1625 N N . LEU A 1 205 ? 3.233 -19.647 -18.328 1.00 88.94 205 LEU A N 1
ATOM 1626 C CA . LEU A 1 205 ? 2.441 -19.962 -17.137 1.00 88.94 205 LEU A CA 1
ATOM 1627 C C . LEU A 1 205 ? 3.312 -20.781 -16.179 1.00 88.94 205 LEU A C 1
ATOM 1629 O O . LEU A 1 205 ? 3.710 -21.898 -16.507 1.00 88.94 205 LEU A O 1
ATOM 1633 N N . GLN A 1 206 ? 3.611 -20.226 -15.010 1.00 89.62 206 GLN A N 1
ATOM 1634 C CA . GLN A 1 206 ? 4.372 -20.886 -13.953 1.00 89.62 206 GLN A CA 1
ATOM 1635 C C . GLN A 1 206 ? 3.469 -21.099 -12.736 1.00 89.62 206 GLN A C 1
ATOM 1637 O O . GLN A 1 206 ? 2.636 -20.247 -12.427 1.00 89.62 206 GLN A O 1
ATOM 1642 N N . GLN A 1 207 ? 3.630 -22.220 -12.026 1.00 90.56 207 GLN A N 1
ATOM 1643 C CA . GLN A 1 207 ? 3.020 -22.352 -10.706 1.00 90.56 207 GLN A CA 1
ATOM 1644 C C . GLN A 1 207 ? 3.755 -21.429 -9.727 1.00 90.56 207 GLN A C 1
ATOM 1646 O O . GLN A 1 207 ? 4.957 -21.580 -9.507 1.00 90.56 207 GLN A O 1
ATOM 1651 N N . VAL A 1 208 ? 3.023 -20.475 -9.161 1.00 89.44 208 VAL A N 1
ATOM 1652 C CA . VAL A 1 208 ? 3.487 -19.578 -8.105 1.00 89.44 208 VAL A CA 1
ATOM 1653 C C . VAL A 1 208 ? 2.785 -19.976 -6.815 1.00 89.44 208 VAL A C 1
ATOM 1655 O O . VAL A 1 208 ? 1.556 -20.002 -6.761 1.00 89.44 208 VAL A O 1
ATOM 1658 N N . ASP A 1 209 ? 3.575 -20.251 -5.781 1.00 87.94 209 ASP A N 1
ATOM 1659 C CA . ASP A 1 209 ? 3.087 -20.495 -4.428 1.00 87.94 209 ASP A CA 1
ATOM 1660 C C . ASP A 1 209 ? 3.333 -19.233 -3.585 1.00 87.94 209 ASP A C 1
ATOM 1662 O O . ASP A 1 209 ? 4.475 -18.816 -3.383 1.00 87.94 209 ASP A O 1
ATOM 1666 N N . TYR A 1 210 ? 2.259 -18.607 -3.104 1.00 88.88 210 TYR A N 1
ATOM 1667 C CA . TYR A 1 210 ? 2.292 -17.447 -2.213 1.00 88.88 210 TYR A CA 1
ATOM 1668 C C . TYR A 1 210 ? 1.886 -17.860 -0.794 1.00 88.88 210 TYR A C 1
ATOM 1670 O O . TYR A 1 210 ? 0.998 -18.696 -0.613 1.00 88.88 210 TYR A O 1
ATOM 1678 N N . GLN A 1 211 ? 2.545 -17.283 0.213 1.00 87.38 211 GLN A N 1
ATOM 1679 C CA . GLN A 1 211 ? 2.318 -17.579 1.629 1.00 87.38 211 GLN A CA 1
ATOM 1680 C C . GLN A 1 211 ? 1.901 -16.301 2.358 1.00 87.38 211 GLN A C 1
ATOM 1682 O O . GLN A 1 211 ? 2.648 -15.323 2.378 1.00 87.38 211 GLN A O 1
ATOM 1687 N N . GLU A 1 212 ? 0.727 -16.316 2.988 1.00 85.56 212 GLU A N 1
ATOM 1688 C CA . GLU A 1 212 ? 0.242 -15.226 3.841 1.00 85.56 212 GLU A CA 1
ATOM 1689 C C . GLU A 1 212 ? -0.180 -15.760 5.225 1.00 85.56 212 GLU A C 1
ATOM 1691 O O . GLU A 1 212 ? -0.701 -16.873 5.322 1.00 85.56 212 GLU A O 1
ATOM 1696 N N . PRO A 1 213 ? 0.048 -15.018 6.327 1.00 86.12 213 PRO A N 1
ATOM 1697 C CA . PRO A 1 213 ? -0.345 -15.469 7.660 1.00 86.12 213 PRO A CA 1
ATOM 1698 C C . PRO A 1 213 ? -1.874 -15.525 7.777 1.00 86.12 213 PRO A C 1
ATOM 1700 O O . PRO A 1 213 ? -2.553 -14.523 7.535 1.00 86.12 213 PRO A O 1
ATOM 1703 N N . ALA A 1 214 ? -2.421 -16.679 8.167 1.00 87.62 214 ALA A N 1
ATOM 1704 C CA . ALA A 1 214 ? -3.862 -16.829 8.325 1.00 87.62 214 ALA A CA 1
ATOM 1705 C C . ALA A 1 214 ? -4.399 -16.035 9.528 1.00 87.62 214 ALA A C 1
ATOM 1707 O O . ALA A 1 214 ? -3.738 -15.874 10.556 1.00 87.62 214 ALA A O 1
ATOM 1708 N N . ASN A 1 215 ? -5.635 -15.552 9.406 1.00 89.19 215 ASN A N 1
ATOM 1709 C CA . ASN A 1 215 ? -6.310 -14.780 10.436 1.00 89.19 215 ASN A CA 1
ATOM 1710 C C . ASN A 1 215 ? -7.319 -15.643 11.211 1.00 89.19 215 ASN A C 1
ATOM 1712 O O . ASN A 1 215 ? -8.491 -15.764 10.845 1.00 89.19 215 ASN A O 1
ATOM 1716 N N . PHE A 1 216 ? -6.862 -16.191 12.338 1.00 91.06 216 PHE A N 1
ATOM 1717 C CA . PHE A 1 216 ? -7.676 -16.939 13.303 1.00 91.06 216 PHE A CA 1
ATOM 1718 C C . PHE A 1 216 ? -8.913 -16.167 13.803 1.00 91.06 216 PHE A C 1
ATOM 1720 O O . PHE A 1 216 ? -9.922 -16.775 14.155 1.00 91.06 216 PHE A O 1
ATOM 1727 N N . TRP A 1 217 ? -8.875 -14.832 13.830 1.00 92.19 217 TRP A N 1
ATOM 1728 C CA . TRP A 1 217 ? -9.936 -14.016 14.424 1.00 92.19 217 TRP A CA 1
ATOM 1729 C C . TRP A 1 217 ? -11.187 -13.858 13.548 1.00 92.19 217 TRP A C 1
ATOM 1731 O O . TRP A 1 217 ? -12.151 -13.240 14.008 1.00 92.19 217 TRP A O 1
ATOM 1741 N N . PHE A 1 218 ? -11.193 -14.417 12.329 1.00 92.50 218 PHE A N 1
ATOM 1742 C CA . PHE A 1 218 ? -12.229 -14.234 11.301 1.00 92.50 218 PHE A CA 1
ATOM 1743 C C . PHE A 1 218 ? -12.403 -12.749 10.933 1.00 92.50 218 PHE A C 1
ATOM 1745 O O . PHE A 1 218 ? -13.384 -12.104 11.311 1.00 92.50 218 PHE A O 1
ATOM 1752 N N . GLY A 1 219 ? -11.421 -12.188 10.223 1.00 93.19 219 GLY A N 1
ATOM 1753 C CA . GLY A 1 219 ? -11.391 -10.783 9.802 1.00 93.19 219 GLY A CA 1
ATOM 1754 C C . GLY A 1 219 ? -10.631 -10.550 8.487 1.00 93.19 219 GLY A C 1
ATOM 1755 O O . GLY A 1 219 ? -10.265 -11.525 7.825 1.00 93.19 219 GLY A O 1
ATOM 1756 N N . PRO A 1 220 ? -10.373 -9.282 8.109 1.00 93.62 220 PRO A N 1
ATOM 1757 C CA . PRO A 1 220 ? -9.538 -8.917 6.956 1.00 93.62 220 PRO A CA 1
ATOM 1758 C C . PRO A 1 220 ? -8.084 -9.407 7.094 1.00 93.62 220 PRO A C 1
ATOM 1760 O O . PRO A 1 220 ? -7.690 -9.932 8.140 1.00 93.62 220 PRO A O 1
ATOM 1763 N N . ARG A 1 221 ? -7.251 -9.238 6.063 1.00 91.38 221 ARG A N 1
ATOM 1764 C CA . ARG A 1 221 ? -5.826 -9.613 6.130 1.00 91.38 221 ARG A CA 1
ATOM 1765 C C . ARG A 1 221 ? -5.024 -8.556 6.892 1.00 91.38 221 ARG A C 1
ATOM 1767 O O . ARG A 1 221 ? -5.444 -7.409 7.036 1.00 91.38 221 ARG A O 1
ATOM 1774 N N . ALA A 1 222 ? -3.816 -8.915 7.330 1.00 90.94 222 ALA A N 1
ATOM 1775 C CA . ALA A 1 222 ? -2.926 -7.985 8.031 1.00 90.94 222 ALA A CA 1
ATOM 1776 C C . ALA A 1 222 ? -2.584 -6.732 7.195 1.00 90.94 222 ALA A C 1
ATOM 1778 O O . ALA A 1 222 ? -2.513 -5.640 7.751 1.00 90.94 222 ALA A O 1
ATOM 1779 N N . ALA A 1 223 ? -2.429 -6.870 5.872 1.00 90.94 223 ALA A N 1
ATOM 1780 C CA . ALA A 1 223 ? -2.217 -5.738 4.966 1.00 90.94 223 ALA A CA 1
ATOM 1781 C C . ALA A 1 223 ? -3.434 -4.795 4.918 1.00 90.94 223 ALA A C 1
ATOM 1783 O O . ALA A 1 223 ? -3.271 -3.587 5.067 1.00 90.94 223 ALA A O 1
ATOM 1784 N N . ASP A 1 224 ? -4.649 -5.345 4.815 1.00 92.69 224 ASP A N 1
ATOM 1785 C CA . ASP A 1 224 ? -5.897 -4.567 4.802 1.00 92.69 224 ASP A CA 1
ATOM 1786 C C . ASP A 1 224 ? -6.077 -3.786 6.116 1.00 92.69 224 ASP A C 1
ATOM 1788 O O . ASP A 1 224 ? -6.468 -2.620 6.113 1.00 92.69 224 ASP A O 1
ATOM 1792 N N . LEU A 1 225 ? -5.731 -4.403 7.254 1.00 93.69 225 LEU A N 1
ATOM 1793 C CA . LEU A 1 225 ? -5.752 -3.752 8.569 1.00 93.69 225 LEU A CA 1
ATOM 1794 C C . LEU A 1 225 ? -4.716 -2.618 8.677 1.00 93.69 225 LEU A C 1
ATOM 1796 O O . LEU A 1 225 ? -5.028 -1.573 9.252 1.00 93.69 225 LEU A O 1
ATOM 1800 N N . ILE A 1 226 ? -3.513 -2.771 8.106 1.00 94.75 226 ILE A N 1
ATOM 1801 C CA . ILE A 1 226 ? -2.535 -1.670 8.019 1.00 94.75 226 ILE A CA 1
ATOM 1802 C C . ILE A 1 226 ? -3.096 -0.543 7.145 1.00 94.75 226 ILE A C 1
ATOM 1804 O O . ILE A 1 226 ? -3.096 0.601 7.604 1.00 94.75 226 ILE A O 1
ATOM 1808 N N . HIS A 1 227 ? -3.642 -0.849 5.965 1.00 93.50 227 HIS A N 1
ATOM 1809 C CA . HIS A 1 227 ? -4.236 0.150 5.068 1.00 93.50 227 HIS A CA 1
ATOM 1810 C C . HIS A 1 227 ? -5.426 0.892 5.719 1.00 93.50 227 HIS A C 1
ATOM 1812 O O . HIS A 1 227 ? -5.658 2.074 5.470 1.00 93.50 227 HIS A O 1
ATOM 1818 N N . LEU A 1 228 ? -6.143 0.221 6.629 1.00 93.75 228 LEU A N 1
ATOM 1819 C CA . LEU A 1 228 ? -7.214 0.775 7.465 1.00 93.75 228 LEU A CA 1
ATOM 1820 C C . LEU A 1 228 ? -6.742 1.509 8.736 1.00 93.75 228 LEU A C 1
ATOM 1822 O O . LEU A 1 228 ? -7.584 1.970 9.506 1.00 93.75 228 LEU A O 1
ATOM 1826 N N . GLY A 1 229 ? -5.435 1.667 8.967 1.00 94.12 229 GLY A N 1
ATOM 1827 C CA . GLY A 1 229 ? -4.893 2.483 10.064 1.00 94.12 229 GLY A CA 1
ATOM 1828 C C . GLY A 1 229 ? -4.522 1.743 11.356 1.00 94.12 229 GLY A C 1
ATOM 1829 O O . GLY A 1 229 ? -4.470 2.383 12.410 1.00 94.12 229 GLY A O 1
ATOM 1830 N N . ALA A 1 230 ? -4.266 0.431 11.305 1.00 95.38 230 ALA A N 1
ATOM 1831 C CA . ALA A 1 230 ? -3.759 -0.351 12.443 1.00 95.38 230 ALA A CA 1
ATOM 1832 C C . ALA A 1 230 ? -2.362 0.103 12.914 1.00 95.38 230 ALA A C 1
ATOM 1834 O O . ALA A 1 230 ? -1.612 0.753 12.171 1.00 95.38 230 ALA A O 1
ATOM 1835 N N . LYS A 1 231 ? -1.969 -0.270 14.139 1.00 94.75 231 LYS A N 1
ATOM 1836 C CA . LYS A 1 231 ? -0.630 0.018 14.677 1.00 94.75 231 LYS A CA 1
ATOM 1837 C C . LYS A 1 231 ? 0.438 -0.710 13.857 1.00 94.75 231 LYS A C 1
ATOM 1839 O O . LYS A 1 231 ? 0.595 -1.921 13.979 1.00 94.75 231 LYS A O 1
ATOM 1844 N N . PHE A 1 232 ? 1.225 0.036 13.083 1.00 95.00 232 PHE A N 1
ATOM 1845 C CA . PHE A 1 232 ? 2.395 -0.474 12.364 1.00 95.00 232 PHE A CA 1
ATOM 1846 C C . PHE A 1 232 ? 3.502 0.585 12.374 1.00 95.00 232 PHE A C 1
ATOM 1848 O O . PHE A 1 232 ? 3.301 1.701 11.891 1.00 95.00 232 PHE A O 1
ATOM 1855 N N . ALA A 1 233 ? 4.655 0.281 12.980 1.00 94.00 233 ALA A N 1
ATOM 1856 C CA . ALA A 1 233 ? 5.672 1.302 13.247 1.00 94.00 233 ALA A CA 1
ATOM 1857 C C . ALA A 1 233 ? 6.346 1.885 11.987 1.00 94.00 233 ALA A C 1
ATOM 1859 O O . ALA A 1 233 ? 6.576 3.096 11.993 1.00 94.00 233 ALA A O 1
ATOM 1860 N N . PRO A 1 234 ? 6.601 1.119 10.902 1.00 93.69 234 PRO A N 1
ATOM 1861 C CA . PRO A 1 234 ? 7.124 1.672 9.649 1.00 93.69 234 PRO A CA 1
ATOM 1862 C C . PRO A 1 234 ? 6.279 2.794 9.030 1.00 93.69 234 PRO A C 1
ATOM 1864 O O . PRO A 1 234 ? 6.843 3.682 8.407 1.00 93.69 234 PRO A O 1
ATOM 1867 N N . CYS A 1 235 ? 4.956 2.816 9.244 1.00 93.38 235 CYS A N 1
ATOM 1868 C CA . CYS A 1 235 ? 4.094 3.913 8.780 1.00 93.38 235 CYS A CA 1
ATOM 1869 C C . CYS A 1 235 ? 4.169 5.177 9.660 1.00 93.38 235 CYS A C 1
ATOM 1871 O O . CYS A 1 235 ? 3.675 6.229 9.264 1.00 93.38 235 CYS A O 1
ATOM 1873 N N . MET A 1 236 ? 4.743 5.083 10.865 1.00 93.06 236 MET A N 1
ATOM 1874 C CA . MET A 1 236 ? 4.807 6.176 11.851 1.00 93.06 236 MET A CA 1
ATOM 1875 C C . MET A 1 236 ? 6.213 6.758 12.030 1.00 93.06 236 MET A C 1
ATOM 1877 O O . MET A 1 236 ? 6.358 7.832 12.605 1.00 93.06 236 MET A O 1
ATOM 1881 N N . ARG A 1 237 ? 7.259 6.027 11.627 1.00 92.62 237 ARG A N 1
ATOM 1882 C CA . ARG A 1 237 ? 8.652 6.480 11.689 1.00 92.62 237 ARG A CA 1
ATOM 1883 C C . ARG A 1 237 ? 9.526 5.701 10.714 1.00 92.62 237 ARG A C 1
ATOM 1885 O O . ARG A 1 237 ? 9.309 4.511 10.495 1.00 92.62 237 ARG A O 1
ATOM 1892 N N . ARG A 1 238 ? 10.586 6.347 10.220 1.00 90.25 238 ARG A N 1
ATOM 1893 C CA . ARG A 1 238 ? 11.643 5.685 9.441 1.00 90.25 238 ARG A CA 1
ATOM 1894 C C . ARG A 1 238 ? 12.240 4.505 10.223 1.00 90.25 238 ARG A C 1
ATOM 1896 O O . ARG A 1 238 ? 12.601 4.644 11.396 1.00 90.25 238 ARG A O 1
ATOM 1903 N N . ASP A 1 239 ? 12.362 3.356 9.561 1.00 90.75 239 ASP A N 1
ATOM 1904 C CA . ASP A 1 239 ? 13.030 2.163 10.085 1.00 90.75 239 ASP A CA 1
ATOM 1905 C C . ASP A 1 239 ? 14.338 1.899 9.328 1.00 90.75 239 ASP A C 1
ATOM 1907 O O . ASP A 1 239 ? 14.378 1.887 8.098 1.00 90.75 239 ASP A O 1
ATOM 1911 N N . ILE A 1 240 ? 15.417 1.685 10.082 1.00 90.00 240 ILE A N 1
ATOM 1912 C CA . ILE A 1 240 ? 16.780 1.569 9.546 1.00 90.00 240 ILE A CA 1
ATOM 1913 C C . ILE A 1 240 ? 16.966 0.271 8.745 1.00 90.00 240 ILE A C 1
ATOM 1915 O O . ILE A 1 240 ? 17.741 0.258 7.791 1.00 90.00 240 ILE A O 1
ATOM 1919 N N . LYS A 1 241 ? 16.260 -0.817 9.089 1.00 90.56 241 LYS A N 1
ATOM 1920 C CA . LYS A 1 241 ? 16.360 -2.087 8.355 1.00 90.56 241 LYS A CA 1
ATOM 1921 C C . LYS A 1 241 ? 15.671 -1.978 7.002 1.00 90.56 241 LYS A C 1
ATOM 1923 O O . LYS A 1 241 ? 16.251 -2.387 6.004 1.00 90.56 241 LYS A O 1
ATOM 1928 N N . ILE A 1 242 ? 14.474 -1.388 6.976 1.00 88.44 242 ILE A N 1
ATOM 1929 C CA . ILE A 1 242 ? 13.705 -1.184 5.740 1.00 88.44 242 ILE A CA 1
ATOM 1930 C C . ILE A 1 242 ? 14.459 -0.240 4.795 1.00 88.44 242 ILE A C 1
ATOM 1932 O O . ILE A 1 242 ? 14.629 -0.574 3.629 1.00 88.44 242 ILE A O 1
ATOM 1936 N N . LEU A 1 243 ? 14.995 0.882 5.295 1.00 88.19 243 LEU A N 1
ATOM 1937 C CA . LEU A 1 243 ? 15.808 1.793 4.477 1.00 88.19 243 LEU A CA 1
ATOM 1938 C C . LEU A 1 243 ? 17.078 1.117 3.935 1.00 88.19 243 LEU A C 1
ATOM 1940 O O . LEU A 1 243 ? 17.351 1.216 2.742 1.00 88.19 243 LEU A O 1
ATOM 1944 N N . LYS A 1 244 ? 17.813 0.367 4.770 1.00 91.75 244 LYS A N 1
ATOM 1945 C CA . LYS A 1 244 ? 19.001 -0.373 4.317 1.00 91.75 244 LYS A CA 1
ATOM 1946 C C . LYS A 1 244 ? 18.663 -1.405 3.235 1.00 91.75 244 LYS A C 1
ATOM 1948 O O . LYS A 1 244 ? 19.421 -1.546 2.282 1.00 91.75 244 LYS A O 1
ATOM 1953 N N . GLU A 1 245 ? 17.550 -2.122 3.376 1.00 90.44 245 GLU A N 1
ATOM 1954 C CA . GLU A 1 245 ? 17.096 -3.081 2.366 1.00 90.44 245 GLU A CA 1
ATOM 1955 C C . GLU A 1 245 ? 16.734 -2.362 1.055 1.00 90.44 245 GLU A C 1
ATOM 1957 O O . GLU A 1 245 ? 17.205 -2.768 -0.005 1.00 90.44 245 GLU A O 1
ATOM 1962 N N . ILE A 1 246 ? 15.985 -1.251 1.122 1.00 89.12 246 ILE A N 1
ATOM 1963 C CA . ILE A 1 246 ? 15.640 -0.405 -0.037 1.00 89.12 246 ILE A CA 1
ATOM 1964 C C . ILE A 1 246 ? 16.893 0.057 -0.788 1.00 89.12 246 ILE A C 1
ATOM 1966 O O . ILE A 1 246 ? 16.924 -0.028 -2.014 1.00 89.12 246 ILE A O 1
ATOM 1970 N N . ASP A 1 247 ? 17.939 0.500 -0.091 1.00 90.88 247 ASP A N 1
ATOM 1971 C CA . ASP A 1 247 ? 19.168 0.947 -0.750 1.00 90.88 247 ASP A CA 1
ATOM 1972 C C . ASP A 1 247 ? 19.911 -0.219 -1.438 1.00 90.88 247 ASP A C 1
ATOM 1974 O O . ASP A 1 247 ? 20.367 -0.064 -2.570 1.00 90.88 247 ASP A O 1
ATOM 1978 N N . VAL A 1 248 ? 19.904 -1.428 -0.859 1.00 92.94 248 VAL A N 1
ATOM 1979 C CA . VAL A 1 248 ? 20.430 -2.650 -1.510 1.00 92.94 248 VAL A CA 1
ATOM 1980 C C . VAL A 1 248 ? 19.551 -3.114 -2.690 1.00 92.94 248 VAL A C 1
ATOM 1982 O O . VAL A 1 248 ? 20.044 -3.762 -3.617 1.00 92.94 248 VAL A O 1
ATOM 1985 N N . TRP A 1 249 ? 18.250 -2.796 -2.719 1.00 91.62 249 TRP A N 1
ATOM 1986 C CA . TRP A 1 249 ? 17.417 -2.961 -3.925 1.00 91.62 249 TRP A CA 1
ATOM 1987 C C . TRP A 1 249 ? 17.720 -1.896 -4.984 1.00 91.62 249 TRP A C 1
ATOM 1989 O O . TRP A 1 249 ? 17.847 -2.250 -6.152 1.00 91.62 249 TRP A O 1
ATOM 1999 N N . ARG A 1 250 ? 17.922 -0.628 -4.599 1.00 92.69 250 ARG A N 1
ATOM 2000 C CA . ARG A 1 250 ? 18.330 0.463 -5.506 1.00 92.69 250 ARG A CA 1
ATOM 2001 C C . ARG A 1 250 ? 19.696 0.179 -6.151 1.00 92.69 250 ARG A C 1
ATOM 2003 O O . ARG A 1 250 ? 19.872 0.433 -7.339 1.00 92.69 250 ARG A O 1
ATOM 2010 N N . GLU A 1 251 ? 20.656 -0.384 -5.417 1.00 92.94 251 GLU A N 1
ATOM 2011 C CA . GLU A 1 251 ? 21.945 -0.827 -5.976 1.00 92.94 251 GLU A CA 1
ATOM 2012 C C . GLU A 1 251 ? 21.780 -1.946 -7.015 1.00 92.94 251 GLU A C 1
ATOM 2014 O O . GLU A 1 251 ? 22.354 -1.859 -8.097 1.00 92.94 251 GLU A O 1
ATOM 2019 N N . ARG A 1 252 ? 20.938 -2.952 -6.743 1.00 92.88 252 ARG A N 1
ATOM 2020 C CA . ARG A 1 252 ? 20.613 -4.006 -7.723 1.00 92.88 252 ARG A CA 1
ATOM 2021 C C . ARG A 1 252 ? 19.864 -3.461 -8.941 1.00 92.88 252 ARG A C 1
ATOM 2023 O O . ARG A 1 252 ? 20.148 -3.870 -10.063 1.00 92.88 252 ARG A O 1
ATOM 2030 N N . GLU A 1 253 ? 18.938 -2.527 -8.737 1.00 94.19 253 GLU A N 1
ATOM 2031 C CA . GLU A 1 253 ? 18.161 -1.899 -9.808 1.00 94.19 253 GLU A CA 1
ATOM 2032 C C . GLU A 1 253 ? 19.034 -1.070 -10.752 1.00 94.19 253 GLU A C 1
ATOM 2034 O O . GLU A 1 253 ? 18.897 -1.212 -11.966 1.00 94.19 253 GLU A O 1
ATOM 2039 N N . ARG A 1 254 ? 19.981 -0.286 -10.216 1.00 93.44 254 ARG A N 1
ATOM 2040 C CA . ARG A 1 254 ? 20.991 0.476 -10.978 1.00 93.44 254 ARG A CA 1
ATOM 2041 C C . ARG A 1 254 ? 21.706 -0.371 -12.033 1.00 93.44 254 ARG A C 1
ATOM 2043 O O . ARG A 1 254 ? 22.084 0.153 -13.080 1.00 93.44 254 ARG A O 1
ATOM 2050 N N . ASP A 1 255 ? 21.896 -1.661 -11.758 1.00 92.44 255 ASP A N 1
ATOM 2051 C CA . ASP A 1 255 ? 22.588 -2.580 -12.656 1.00 92.44 255 ASP A CA 1
ATOM 2052 C C . ASP A 1 255 ? 21.689 -3.323 -13.663 1.00 92.44 255 ASP A C 1
ATOM 2054 O O . ASP A 1 255 ? 22.220 -3.976 -14.571 1.00 92.44 255 ASP A O 1
ATOM 2058 N N . THR A 1 256 ? 20.363 -3.186 -13.563 1.00 94.44 256 THR A N 1
ATOM 2059 C CA . THR A 1 256 ? 19.403 -3.740 -14.535 1.00 94.44 256 THR A CA 1
ATOM 2060 C C . THR A 1 256 ? 19.482 -3.055 -15.902 1.00 94.44 256 THR A C 1
ATOM 2062 O O . THR A 1 256 ? 20.037 -1.966 -16.054 1.00 94.44 256 THR A O 1
ATOM 2065 N N . ALA A 1 257 ? 18.913 -3.707 -16.916 1.00 94.56 257 ALA A N 1
ATOM 2066 C CA . ALA A 1 257 ? 18.654 -3.105 -18.218 1.00 94.56 257 ALA A CA 1
ATOM 2067 C C . ALA A 1 257 ? 17.416 -3.729 -18.873 1.00 94.56 257 ALA A C 1
ATOM 2069 O O . ALA A 1 257 ? 16.903 -4.751 -18.404 1.00 94.56 257 ALA A O 1
ATOM 2070 N N . CYS A 1 258 ? 16.960 -3.146 -19.982 1.00 94.75 258 CYS A N 1
ATOM 2071 C CA . CYS A 1 258 ? 15.827 -3.690 -20.716 1.00 94.75 258 CYS A CA 1
ATOM 2072 C C . CYS A 1 258 ? 16.169 -5.041 -21.378 1.00 94.75 258 CYS A C 1
ATOM 2074 O O . CYS A 1 258 ? 17.071 -5.134 -22.218 1.00 94.75 258 CYS A O 1
ATOM 2076 N N . CYS A 1 259 ? 15.430 -6.088 -21.007 1.00 94.06 259 CYS A N 1
ATOM 2077 C CA . CYS A 1 259 ? 15.439 -7.399 -21.646 1.00 94.06 259 CYS A CA 1
ATOM 2078 C C . CYS A 1 259 ? 14.337 -7.427 -22.714 1.00 94.06 259 CYS A C 1
ATOM 2080 O O . CYS A 1 259 ? 13.149 -7.463 -22.389 1.00 94.06 259 CYS A O 1
ATOM 2082 N N . ILE A 1 260 ? 14.727 -7.379 -23.988 1.00 93.44 260 ILE A N 1
ATOM 2083 C CA . ILE A 1 260 ? 13.816 -7.324 -25.140 1.00 93.44 260 ILE A CA 1
ATOM 2084 C C . ILE A 1 260 ? 13.690 -8.732 -25.720 1.00 93.44 260 ILE A C 1
ATOM 2086 O O . ILE A 1 260 ? 14.711 -9.363 -25.992 1.00 93.44 260 ILE A O 1
ATOM 2090 N N . ARG A 1 261 ? 12.474 -9.257 -25.910 1.00 91.62 261 ARG A N 1
ATOM 2091 C CA . ARG A 1 261 ? 12.292 -10.604 -26.473 1.00 91.62 261 ARG A CA 1
ATOM 2092 C C . ARG A 1 261 ? 12.461 -10.605 -27.995 1.00 91.62 261 ARG A C 1
ATOM 2094 O O . ARG A 1 261 ? 11.969 -9.719 -28.689 1.00 91.62 261 ARG A O 1
ATOM 2101 N N . ASN A 1 262 ? 13.138 -11.627 -28.519 1.00 90.00 262 ASN A N 1
ATOM 2102 C CA . ASN A 1 262 ? 13.519 -11.725 -29.936 1.00 90.00 262 ASN A CA 1
ATOM 2103 C C . ASN A 1 262 ? 12.340 -12.075 -30.874 1.00 90.00 262 ASN A C 1
ATOM 2105 O O . ASN A 1 262 ? 12.512 -12.109 -32.090 1.00 90.00 262 ASN A O 1
ATOM 2109 N N . ASP A 1 263 ? 11.157 -12.355 -30.322 1.00 89.81 263 ASP A N 1
ATOM 2110 C CA . ASP A 1 263 ? 9.906 -12.659 -31.030 1.00 89.81 263 ASP A CA 1
ATOM 2111 C C . ASP A 1 263 ? 8.943 -11.450 -31.103 1.00 89.81 263 ASP A C 1
ATOM 2113 O O . ASP A 1 263 ? 7.757 -11.633 -31.369 1.00 89.81 263 ASP A O 1
ATOM 2117 N N . ASP A 1 264 ? 9.440 -10.226 -30.846 1.00 84.00 264 ASP A N 1
ATOM 2118 C CA . ASP A 1 264 ? 8.681 -8.958 -30.747 1.00 84.00 264 ASP A CA 1
ATOM 2119 C C . ASP A 1 264 ? 7.505 -9.003 -29.726 1.00 84.00 264 ASP A C 1
ATOM 2121 O O . ASP A 1 264 ? 6.693 -8.082 -29.668 1.00 84.00 264 ASP A O 1
ATOM 2125 N N . SER A 1 265 ? 7.428 -10.025 -28.859 1.00 87.50 265 SER A N 1
ATOM 2126 C CA . SER A 1 265 ? 6.331 -10.220 -27.886 1.00 87.50 265 SER A CA 1
ATOM 2127 C C . SER A 1 265 ? 6.345 -9.271 -26.679 1.00 87.50 265 SER A C 1
ATOM 2129 O O . SER A 1 265 ? 5.455 -9.347 -25.834 1.00 87.50 265 SER A O 1
ATOM 2131 N N . GLY A 1 266 ? 7.361 -8.409 -26.582 1.00 90.56 266 GLY A N 1
ATOM 2132 C CA . GLY A 1 266 ? 7.502 -7.386 -25.550 1.00 90.56 266 GLY A CA 1
ATOM 2133 C C . GLY A 1 266 ? 8.852 -7.412 -24.833 1.00 90.56 266 GLY A C 1
ATOM 2134 O O . GLY A 1 266 ? 9.825 -8.025 -25.284 1.00 90.56 266 GLY A O 1
ATOM 2135 N N . CYS A 1 267 ? 8.926 -6.687 -23.722 1.00 93.06 267 CYS A N 1
ATOM 2136 C CA . CYS A 1 267 ? 10.136 -6.492 -22.937 1.00 93.06 267 CYS A CA 1
ATOM 2137 C C . CYS A 1 267 ? 9.856 -6.282 -21.442 1.00 93.06 267 CYS A C 1
ATOM 2139 O O . CYS A 1 267 ? 8.742 -5.957 -21.024 1.00 93.06 267 CYS A O 1
ATOM 2141 N N . VAL A 1 268 ? 10.891 -6.482 -20.626 1.00 94.38 268 VAL A N 1
ATOM 2142 C CA . VAL A 1 268 ? 10.854 -6.311 -19.167 1.00 94.38 268 VAL A CA 1
ATOM 2143 C C . VAL A 1 268 ? 12.207 -5.826 -18.646 1.00 94.38 268 VAL A C 1
ATOM 2145 O O . VAL A 1 268 ? 13.255 -6.221 -19.157 1.00 94.38 268 VAL A O 1
ATOM 2148 N N . GLN A 1 269 ? 12.202 -4.963 -17.630 1.00 95.19 269 GLN A N 1
ATOM 2149 C CA . GLN A 1 269 ? 13.429 -4.536 -16.961 1.00 95.19 269 GLN A CA 1
ATOM 2150 C C . GLN A 1 269 ? 13.967 -5.680 -16.089 1.00 95.19 269 GLN A C 1
ATOM 2152 O O . GLN A 1 269 ? 13.246 -6.190 -15.231 1.00 95.19 269 GLN A O 1
ATOM 2157 N N . SER A 1 270 ? 15.217 -6.108 -16.297 1.00 93.94 270 SER A N 1
ATOM 2158 C CA . SER A 1 270 ? 15.787 -7.243 -15.556 1.00 93.94 270 SER A CA 1
ATOM 2159 C C . SER A 1 270 ? 17.300 -7.151 -15.352 1.00 93.94 270 SER A C 1
ATOM 2161 O O . SER A 1 270 ? 18.007 -6.394 -16.028 1.00 93.94 270 SER A O 1
ATOM 2163 N N . SER A 1 271 ? 17.835 -7.984 -14.453 1.00 93.62 271 SER A N 1
ATOM 2164 C CA . SER A 1 271 ? 19.278 -8.229 -14.423 1.00 93.62 271 SER A CA 1
ATOM 2165 C C . SER A 1 271 ? 19.721 -9.013 -15.668 1.00 93.62 271 SER A C 1
ATOM 2167 O O . SER A 1 271 ? 18.903 -9.600 -16.387 1.00 93.62 271 SER A O 1
ATOM 2169 N N . LYS A 1 272 ? 21.038 -9.068 -15.899 1.00 92.19 272 LYS A N 1
ATOM 2170 C CA . LYS A 1 272 ? 21.634 -9.905 -16.951 1.00 92.19 272 LYS A CA 1
ATOM 2171 C C . LYS A 1 272 ? 21.457 -11.409 -16.694 1.00 92.19 272 LYS A C 1
ATOM 2173 O O . LYS A 1 272 ? 21.511 -12.185 -17.640 1.00 92.19 272 LYS A O 1
ATOM 2178 N N . ALA A 1 273 ? 21.282 -11.824 -15.437 1.00 91.94 273 ALA A N 1
ATOM 2179 C CA . ALA A 1 273 ? 21.110 -13.232 -15.080 1.00 91.94 273 ALA A CA 1
ATOM 2180 C C . ALA A 1 273 ? 19.682 -13.728 -15.363 1.00 91.94 273 ALA A C 1
ATOM 2182 O O . ALA A 1 273 ? 19.506 -14.866 -15.786 1.00 91.94 273 ALA A O 1
ATOM 2183 N N . ASP A 1 274 ? 18.682 -12.859 -15.184 1.00 90.44 274 ASP A N 1
ATOM 2184 C CA . ASP A 1 274 ? 17.267 -13.190 -15.411 1.00 90.44 274 ASP A CA 1
ATOM 2185 C C . ASP A 1 274 ? 16.875 -13.117 -16.901 1.00 90.44 274 ASP A C 1
ATOM 2187 O O . ASP A 1 274 ? 15.895 -13.731 -17.324 1.00 90.44 274 ASP A O 1
ATOM 2191 N N . CYS A 1 275 ? 17.630 -12.370 -17.716 1.00 92.19 275 CYS A N 1
ATOM 2192 C CA . CYS A 1 275 ? 17.383 -12.262 -19.153 1.00 92.19 275 CYS A CA 1
ATOM 2193 C C . CYS A 1 275 ? 17.977 -13.459 -19.913 1.00 92.19 275 CYS A C 1
ATOM 2195 O O . CYS A 1 275 ? 19.190 -13.675 -19.920 1.00 92.19 275 CYS A O 1
ATOM 2197 N N . SER A 1 276 ? 17.132 -14.230 -20.601 1.00 91.25 276 SER A N 1
ATOM 2198 C CA . SER A 1 276 ? 17.584 -15.411 -21.345 1.00 91.25 276 SER A CA 1
ATOM 2199 C C . SER A 1 276 ? 18.376 -15.047 -22.606 1.00 91.25 276 SER A C 1
ATOM 2201 O O . SER A 1 276 ? 17.821 -14.518 -23.568 1.00 91.25 276 SER A O 1
ATOM 2203 N N . ASN A 1 277 ? 19.654 -15.436 -22.636 1.00 89.62 277 ASN A N 1
ATOM 2204 C CA . ASN A 1 277 ? 20.587 -15.193 -23.746 1.00 89.62 277 ASN A CA 1
ATOM 2205 C C . ASN A 1 277 ? 20.209 -15.874 -25.085 1.00 89.62 277 ASN A C 1
ATOM 2207 O O . ASN A 1 277 ? 20.898 -15.659 -26.079 1.00 89.62 277 ASN A O 1
ATOM 2211 N N . THR A 1 278 ? 19.179 -16.730 -25.130 1.00 88.62 278 THR A N 1
ATOM 2212 C CA . THR A 1 278 ? 18.772 -17.462 -26.351 1.00 88.62 278 THR A CA 1
ATOM 2213 C C . THR A 1 278 ? 17.504 -16.919 -27.007 1.00 88.62 278 THR A C 1
ATOM 2215 O O . THR A 1 278 ? 17.385 -16.969 -28.230 1.00 88.62 278 THR A O 1
ATOM 2218 N N . ILE A 1 279 ? 16.559 -16.395 -26.218 1.00 90.50 279 ILE A N 1
ATOM 2219 C CA . ILE A 1 279 ? 15.252 -15.902 -26.697 1.00 90.50 279 ILE A CA 1
ATOM 2220 C C . ILE A 1 279 ? 15.055 -14.394 -26.500 1.00 90.50 279 ILE A C 1
ATOM 2222 O O . ILE A 1 279 ? 14.035 -13.858 -26.935 1.00 90.50 279 ILE A O 1
ATOM 2226 N N . SER A 1 280 ? 16.016 -13.718 -25.869 1.00 92.12 280 SER A N 1
ATOM 2227 C CA . SER A 1 280 ? 15.981 -12.285 -25.592 1.00 92.12 280 SER A CA 1
ATOM 2228 C C . SER A 1 280 ? 17.344 -11.632 -25.826 1.00 92.12 280 SER A C 1
ATOM 2230 O O . SER A 1 280 ? 18.386 -12.287 -25.811 1.00 92.12 280 SER A O 1
ATOM 2232 N N . THR A 1 281 ? 17.326 -10.313 -25.994 1.00 91.69 281 THR A N 1
ATOM 2233 C CA . THR A 1 281 ? 18.493 -9.437 -26.093 1.00 91.69 281 THR A CA 1
ATOM 2234 C C . THR A 1 281 ? 18.488 -8.471 -24.905 1.00 91.69 281 THR A C 1
ATOM 2236 O O . THR A 1 281 ? 17.539 -7.711 -24.715 1.00 91.69 281 THR A O 1
ATOM 2239 N N . TRP A 1 282 ? 19.543 -8.498 -24.085 1.00 93.31 282 TRP A N 1
ATOM 2240 C CA . TRP A 1 282 ? 19.688 -7.628 -22.909 1.00 93.31 282 TRP A CA 1
ATOM 2241 C C . TRP A 1 282 ? 20.461 -6.352 -23.272 1.00 93.31 282 TRP A C 1
ATOM 2243 O O . TRP A 1 282 ? 21.680 -6.391 -23.457 1.00 93.31 282 TRP A O 1
ATOM 2253 N N . LYS A 1 283 ? 19.762 -5.217 -23.402 1.00 91.56 283 LYS A N 1
ATOM 2254 C CA . LYS A 1 283 ? 20.314 -3.970 -23.961 1.00 91.56 283 LYS A CA 1
ATOM 2255 C C . LYS A 1 283 ? 20.701 -2.966 -22.868 1.00 91.56 283 LYS A C 1
ATOM 2257 O O . LYS A 1 283 ? 20.020 -1.963 -22.647 1.00 91.56 283 LYS A O 1
ATOM 2262 N N . LYS A 1 284 ? 21.823 -3.217 -22.187 1.00 91.25 284 LYS A N 1
ATOM 2263 C CA . LYS A 1 284 ? 22.472 -2.211 -21.323 1.00 91.25 284 LYS A CA 1
ATOM 2264 C C . LYS A 1 284 ? 23.319 -1.246 -22.160 1.00 91.25 284 LYS A C 1
ATOM 2266 O O . LYS A 1 284 ? 23.907 -1.656 -23.160 1.00 91.25 284 LYS A O 1
ATOM 2271 N N . TRP A 1 285 ? 23.367 0.021 -21.763 1.00 90.44 285 TRP A N 1
ATOM 2272 C CA . TRP A 1 285 ? 24.268 1.023 -22.332 1.00 90.44 285 TRP A CA 1
ATOM 2273 C C . TRP A 1 285 ? 25.697 0.837 -21.804 1.00 90.44 285 TRP A C 1
ATOM 2275 O O . TRP A 1 285 ? 25.936 0.137 -20.818 1.00 90.44 285 TRP A O 1
ATOM 2285 N N . GLY A 1 286 ? 26.671 1.456 -22.466 1.00 86.38 286 GLY A N 1
ATOM 2286 C CA . GLY A 1 286 ? 28.069 1.374 -22.050 1.00 86.38 286 GLY A CA 1
ATOM 2287 C C . GLY A 1 286 ? 29.013 2.255 -22.870 1.00 86.38 286 GLY A C 1
ATOM 2288 O O . GLY A 1 286 ? 28.558 3.000 -23.736 1.00 86.38 286 GLY A O 1
ATOM 2289 N N . PRO A 1 287 ? 30.337 2.167 -22.643 1.00 81.12 287 PRO A N 1
ATOM 2290 C CA . PRO A 1 287 ? 31.322 3.069 -23.255 1.00 81.12 287 PRO A CA 1
ATOM 2291 C C . PRO A 1 287 ? 31.419 3.020 -24.791 1.00 81.12 287 PRO A C 1
ATOM 2293 O O . PRO A 1 287 ? 31.947 3.951 -25.387 1.00 81.12 287 PRO A O 1
ATOM 2296 N N . GLY A 1 288 ? 30.943 1.943 -25.430 1.00 77.31 288 GLY A N 1
ATOM 2297 C CA . GLY A 1 288 ? 30.821 1.849 -26.895 1.00 77.31 288 GLY A CA 1
ATOM 2298 C C . GLY A 1 288 ? 29.402 2.078 -27.432 1.00 77.31 288 GLY A C 1
ATOM 2299 O O . GLY A 1 288 ? 29.245 2.471 -28.580 1.00 77.31 288 GLY A O 1
ATOM 2300 N N . ASP A 1 289 ? 28.389 1.869 -26.587 1.00 79.50 289 ASP A N 1
ATOM 2301 C CA . ASP A 1 289 ? 26.955 1.852 -26.911 1.00 79.50 289 ASP A CA 1
ATOM 2302 C C . ASP A 1 289 ? 26.239 2.790 -25.913 1.00 79.50 289 ASP A C 1
ATOM 2304 O O . ASP A 1 289 ? 25.462 2.371 -25.053 1.00 79.50 289 ASP A O 1
ATOM 2308 N N . SER A 1 290 ? 26.623 4.070 -25.919 1.00 82.38 290 SER A N 1
ATOM 2309 C CA . SER A 1 290 ? 26.229 5.033 -24.879 1.00 82.38 290 SER A CA 1
ATOM 2310 C C . SER A 1 290 ? 24.838 5.624 -25.122 1.00 82.38 290 SER A C 1
ATOM 2312 O O . SER A 1 290 ? 24.444 5.892 -26.258 1.00 82.38 290 SER A O 1
ATOM 2314 N N . GLY A 1 291 ? 24.101 5.872 -24.039 1.00 80.31 291 GLY A N 1
ATOM 2315 C CA . GLY A 1 291 ? 22.781 6.497 -24.077 1.00 80.31 291 GLY A CA 1
ATOM 2316 C C . GLY A 1 291 ? 22.804 7.997 -24.414 1.00 80.31 291 GLY A C 1
ATOM 2317 O O . GLY A 1 291 ? 23.870 8.596 -24.596 1.00 80.31 291 GLY A O 1
ATOM 2318 N N . PRO A 1 292 ? 21.627 8.650 -24.472 1.00 79.81 292 PRO A N 1
ATOM 2319 C CA . PRO A 1 292 ? 21.514 10.081 -24.757 1.00 79.81 292 PRO A CA 1
ATOM 2320 C C . PRO A 1 292 ? 22.368 10.923 -23.800 1.00 79.81 292 PRO A C 1
ATOM 2322 O O . PRO A 1 292 ? 22.244 10.790 -22.589 1.00 79.81 292 PRO A O 1
ATOM 2325 N N . GLY A 1 293 ? 23.240 11.784 -24.329 1.00 78.69 293 GLY A N 1
ATOM 2326 C CA . GLY A 1 293 ? 24.164 12.579 -23.506 1.00 78.69 293 GLY A CA 1
ATOM 2327 C C . GLY A 1 293 ? 25.408 11.825 -23.005 1.00 78.69 293 GLY A C 1
ATOM 2328 O O . GLY A 1 293 ? 26.131 12.361 -22.176 1.00 78.69 293 GLY A O 1
ATOM 2329 N N . GLY A 1 294 ? 25.685 10.611 -23.501 1.00 82.94 294 GLY A N 1
ATOM 2330 C CA . GLY A 1 294 ? 26.865 9.821 -23.108 1.00 82.94 294 GLY A CA 1
ATOM 2331 C C . GLY A 1 294 ? 26.647 8.902 -21.900 1.00 82.94 294 GLY A C 1
ATOM 2332 O O . GLY A 1 294 ? 27.614 8.429 -21.312 1.00 82.94 294 GLY A O 1
ATOM 2333 N N . ARG A 1 295 ? 25.383 8.653 -21.535 1.00 86.38 295 ARG A N 1
ATOM 2334 C CA . ARG A 1 295 ? 24.973 7.853 -20.369 1.00 86.38 295 ARG A CA 1
ATOM 2335 C C . ARG A 1 295 ? 25.421 6.399 -20.450 1.00 86.38 295 ARG A C 1
ATOM 2337 O O . ARG A 1 295 ? 25.367 5.792 -21.522 1.00 86.38 295 ARG A O 1
ATOM 2344 N N . ILE A 1 296 ? 25.749 5.819 -19.299 1.00 86.06 296 ILE A N 1
ATOM 2345 C CA . ILE A 1 296 ? 26.024 4.383 -19.144 1.00 86.06 296 ILE A CA 1
ATOM 2346 C C . ILE A 1 296 ? 25.060 3.670 -18.181 1.00 86.06 296 ILE A C 1
ATOM 2348 O O . ILE A 1 296 ? 25.066 2.441 -18.134 1.00 86.06 296 ILE A O 1
ATOM 2352 N N . SER A 1 297 ? 24.198 4.393 -17.455 1.00 82.56 297 SER A N 1
ATOM 2353 C CA . SER A 1 297 ? 23.085 3.796 -16.701 1.00 82.56 297 SER A CA 1
ATOM 2354 C C . SER A 1 297 ? 21.823 3.687 -17.570 1.00 82.56 297 SER A C 1
ATOM 2356 O O . SER A 1 297 ? 21.398 4.660 -18.191 1.00 82.56 297 SER A O 1
ATOM 2358 N N . GLY A 1 298 ? 21.225 2.493 -17.628 1.00 83.06 298 GLY A N 1
ATOM 2359 C CA . GLY A 1 298 ? 20.150 2.140 -18.568 1.00 83.06 298 GLY A CA 1
ATOM 2360 C C . GLY A 1 298 ? 20.608 1.117 -19.620 1.00 83.06 298 GLY A C 1
ATOM 2361 O O . GLY A 1 298 ? 21.728 0.628 -19.562 1.00 83.06 298 GLY A O 1
ATOM 2362 N N . SER A 1 299 ? 19.799 0.736 -20.609 1.00 91.25 299 SER A N 1
ATOM 2363 C CA . SER A 1 299 ? 18.465 1.264 -20.915 1.00 91.25 299 SER A CA 1
ATOM 2364 C C . SER A 1 299 ? 17.372 0.840 -19.924 1.00 91.25 299 SER A C 1
ATOM 2366 O O . SER A 1 299 ? 17.556 -0.090 -19.136 1.00 91.25 299 SER A O 1
ATOM 2368 N N . VAL A 1 300 ? 16.223 1.518 -19.984 1.00 94.31 300 VAL A N 1
ATOM 2369 C CA . VAL A 1 300 ? 15.012 1.169 -19.229 1.00 94.31 300 VAL A CA 1
ATOM 2370 C C . VAL A 1 300 ? 13.883 0.874 -20.216 1.00 94.31 300 VAL A C 1
ATOM 2372 O O . VAL A 1 300 ? 13.670 1.647 -21.150 1.00 94.31 300 VAL A O 1
ATOM 2375 N N . CYS A 1 301 ? 13.159 -0.236 -20.051 1.00 92.81 301 CYS A N 1
ATOM 2376 C CA . CYS A 1 301 ? 12.054 -0.561 -20.961 1.00 92.81 301 CYS A CA 1
ATOM 2377 C C . CYS A 1 301 ? 10.953 0.513 -20.922 1.00 92.81 301 CYS A C 1
ATOM 2379 O O . CYS A 1 301 ? 10.451 0.860 -19.855 1.00 92.81 301 CYS A O 1
ATOM 2381 N N . GLY A 1 302 ? 10.577 1.040 -22.090 1.00 89.12 302 GLY A N 1
ATOM 2382 C CA . GLY A 1 302 ? 9.551 2.076 -22.244 1.00 89.12 302 GLY A CA 1
ATOM 2383 C C . GLY A 1 302 ? 9.943 3.484 -21.770 1.00 89.12 302 GLY A C 1
ATOM 2384 O O . GLY A 1 302 ? 9.146 4.409 -21.945 1.00 89.12 302 GLY A O 1
ATOM 2385 N N . LEU A 1 303 ? 11.149 3.680 -21.218 1.00 90.81 303 LEU A N 1
ATOM 2386 C CA . LEU A 1 303 ? 11.585 4.944 -20.620 1.00 90.81 303 LEU A CA 1
ATOM 2387 C C . LEU A 1 303 ? 12.973 5.384 -21.116 1.00 90.81 303 LEU A C 1
ATOM 2389 O O . LEU A 1 303 ? 13.987 4.731 -20.881 1.00 90.81 303 LEU A O 1
ATOM 2393 N N . ASP A 1 304 ? 13.024 6.553 -21.755 1.00 90.25 304 ASP A N 1
ATOM 2394 C CA . ASP A 1 304 ? 14.253 7.160 -22.271 1.00 90.25 304 ASP A CA 1
ATOM 2395 C C . ASP A 1 304 ? 14.192 8.698 -22.110 1.00 90.25 304 ASP A C 1
ATOM 2397 O O . ASP A 1 304 ? 13.210 9.311 -22.562 1.00 90.25 304 ASP A O 1
ATOM 2401 N N . PRO A 1 305 ? 15.221 9.345 -21.516 1.00 89.94 305 PRO A N 1
ATOM 2402 C CA . PRO A 1 305 ? 15.245 10.793 -21.273 1.00 89.94 305 PRO A CA 1
ATOM 2403 C C . PRO A 1 305 ? 15.049 11.653 -22.534 1.00 89.94 305 PRO A C 1
ATOM 2405 O O . PRO A 1 305 ? 14.566 12.780 -22.444 1.00 89.94 305 PRO A O 1
ATOM 2408 N N . LYS A 1 306 ? 15.409 11.132 -23.716 1.00 86.81 306 LYS A N 1
ATOM 2409 C CA . LYS A 1 306 ? 15.340 11.815 -25.020 1.00 86.81 306 LYS A CA 1
ATOM 2410 C C . LYS A 1 306 ? 13.930 11.854 -25.616 1.00 86.81 306 LYS A C 1
ATOM 2412 O O . LYS A 1 306 ? 13.666 12.683 -26.483 1.00 86.81 306 LYS A O 1
ATOM 2417 N N . PHE A 1 307 ? 13.044 10.944 -25.208 1.00 86.81 307 PHE A N 1
ATOM 2418 C CA . PHE A 1 307 ? 11.701 10.795 -25.789 1.00 86.81 307 PHE A CA 1
ATOM 2419 C C . PHE A 1 307 ? 10.576 11.268 -24.850 1.00 86.81 307 PHE A C 1
ATOM 2421 O O . PHE A 1 307 ? 9.415 11.334 -25.275 1.00 86.81 307 PHE A O 1
ATOM 2428 N N . CYS A 1 308 ? 10.909 11.613 -23.602 1.00 89.44 308 CYS A N 1
ATOM 2429 C CA . CYS A 1 308 ? 9.972 12.148 -22.620 1.00 89.44 308 CYS A CA 1
ATOM 2430 C C . CYS A 1 308 ? 9.808 13.673 -22.728 1.00 89.44 308 CYS A C 1
ATOM 2432 O O . CYS A 1 308 ? 10.789 14.410 -22.673 1.00 89.44 308 CYS A O 1
ATOM 2434 N N . ASP A 1 309 ? 8.563 14.150 -22.802 1.00 89.69 309 ASP A N 1
ATOM 2435 C CA . ASP A 1 309 ? 8.227 15.583 -22.800 1.00 89.69 309 ASP A CA 1
ATOM 2436 C C . ASP A 1 309 ? 7.933 16.120 -21.388 1.00 89.69 309 ASP A C 1
ATOM 2438 O O . ASP A 1 309 ? 8.017 17.323 -21.139 1.00 89.69 309 ASP A O 1
ATOM 2442 N N . ALA A 1 310 ? 7.528 15.248 -20.457 1.00 89.31 310 ALA A N 1
ATOM 2443 C CA . ALA A 1 310 ? 7.072 15.645 -19.125 1.00 89.31 310 ALA A CA 1
ATOM 2444 C C . ALA A 1 310 ? 7.487 14.627 -18.041 1.00 89.31 310 ALA A C 1
ATOM 2446 O O . ALA A 1 310 ? 6.790 13.620 -17.882 1.00 89.31 310 ALA A O 1
ATOM 2447 N N . PRO A 1 311 ? 8.551 14.895 -17.256 1.00 92.94 311 PRO A N 1
ATOM 2448 C CA . PRO A 1 311 ? 9.467 16.042 -17.349 1.00 92.94 311 PRO A CA 1
ATOM 2449 C C . PRO A 1 311 ? 10.537 15.847 -18.438 1.00 92.94 311 PRO A C 1
ATOM 2451 O O . PRO A 1 311 ? 11.221 14.831 -18.451 1.00 92.94 311 PRO A O 1
ATOM 2454 N N . ALA A 1 312 ? 10.732 16.822 -19.328 1.00 90.00 312 ALA A N 1
ATOM 2455 C CA . ALA A 1 312 ? 11.799 16.752 -20.331 1.00 90.00 312 ALA A CA 1
ATOM 2456 C C . ALA A 1 312 ? 13.199 16.821 -19.690 1.00 90.00 312 ALA A C 1
ATOM 2458 O O . ALA A 1 312 ? 13.456 17.681 -18.848 1.00 90.00 312 ALA A O 1
ATOM 2459 N N . SER A 1 313 ? 14.118 15.949 -20.118 1.00 89.94 313 SER A N 1
ATOM 2460 C CA . SER A 1 313 ? 15.514 15.941 -19.657 1.00 89.94 313 SER A CA 1
ATOM 2461 C C . SER A 1 313 ? 16.351 16.981 -20.412 1.00 89.94 313 SER A C 1
ATOM 2463 O O . SER A 1 313 ? 17.114 16.640 -21.315 1.00 89.94 313 SER A O 1
ATOM 2465 N N . ILE A 1 314 ? 16.193 18.258 -20.056 1.00 88.88 314 ILE A N 1
ATOM 2466 C CA . ILE A 1 314 ? 16.892 19.391 -20.685 1.00 88.88 314 ILE A CA 1
ATOM 2467 C C . ILE A 1 314 ? 17.604 20.260 -19.647 1.00 88.88 314 ILE A C 1
ATOM 2469 O O . ILE A 1 314 ? 17.084 20.486 -18.556 1.00 88.88 314 ILE A O 1
ATOM 2473 N N . ALA A 1 315 ? 18.779 20.787 -19.996 1.00 85.75 315 ALA A N 1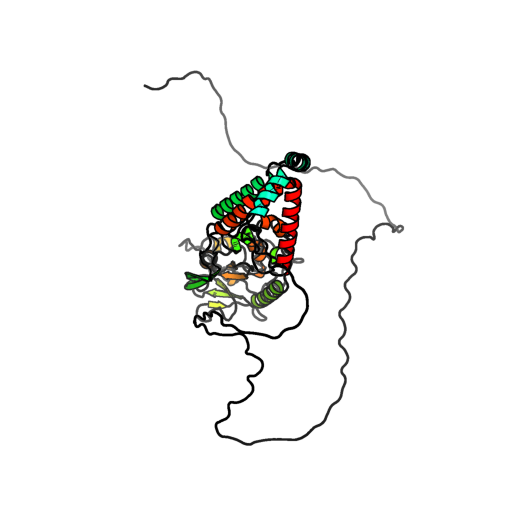
ATOM 2474 C CA . ALA A 1 315 ? 19.543 21.676 -19.124 1.00 85.75 315 ALA A CA 1
ATOM 2475 C C . ALA A 1 315 ? 18.711 22.912 -18.693 1.00 85.75 315 ALA A C 1
ATOM 2477 O O . ALA A 1 315 ? 18.027 23.502 -19.533 1.00 85.75 315 ALA A O 1
ATOM 2478 N N . PRO A 1 316 ? 18.763 23.334 -17.411 1.00 86.06 316 PRO A N 1
ATOM 2479 C CA . PRO A 1 316 ? 19.623 22.820 -16.337 1.00 86.06 316 PRO A CA 1
ATOM 2480 C C . PRO A 1 316 ? 19.077 21.575 -15.608 1.00 86.06 316 PRO A C 1
ATOM 2482 O O . PRO A 1 316 ? 19.785 21.004 -14.786 1.00 86.06 316 PRO A O 1
ATOM 2485 N N . TYR A 1 317 ? 17.848 21.140 -15.895 1.00 88.00 317 TYR A N 1
ATOM 2486 C CA . TYR A 1 317 ? 17.169 20.010 -15.245 1.00 88.00 317 TYR A CA 1
ATOM 2487 C C . TYR A 1 317 ? 17.347 18.692 -16.020 1.00 88.00 317 TYR A C 1
ATOM 2489 O O . TYR A 1 317 ? 16.400 17.932 -16.232 1.00 88.00 317 TYR A O 1
ATOM 2497 N N . GLU A 1 318 ? 18.572 18.424 -16.470 1.00 90.56 318 GLU A N 1
ATOM 2498 C CA . GLU A 1 318 ? 18.908 17.150 -17.099 1.00 90.56 318 GLU A CA 1
ATOM 2499 C C . GLU A 1 318 ? 18.864 16.015 -16.058 1.00 90.56 318 GLU A C 1
ATOM 2501 O O . GLU A 1 318 ? 19.330 16.170 -14.928 1.00 90.56 318 GLU A O 1
ATOM 2506 N N . TRP A 1 319 ? 18.282 14.865 -16.419 1.00 91.94 319 TRP A N 1
ATOM 2507 C CA . TRP A 1 319 ? 18.200 13.714 -15.515 1.00 91.94 319 TRP A CA 1
ATOM 2508 C C . TRP A 1 319 ? 19.619 13.186 -15.216 1.00 91.94 319 TRP A C 1
ATOM 2510 O O . TRP A 1 319 ? 20.461 13.190 -16.117 1.00 91.94 319 TRP A O 1
ATOM 2520 N N . PRO A 1 320 ? 19.926 12.671 -14.014 1.00 92.25 320 PRO A N 1
ATOM 2521 C CA . PRO A 1 320 ? 21.258 12.136 -13.711 1.00 92.25 320 PRO A CA 1
ATOM 2522 C C . PRO A 1 320 ? 21.568 10.865 -14.519 1.00 92.25 320 PRO A C 1
ATOM 2524 O O . PRO A 1 320 ? 20.649 10.154 -14.934 1.00 92.25 320 PRO A O 1
ATOM 2527 N N . ASP A 1 321 ? 22.849 10.523 -14.700 1.00 91.00 321 ASP A N 1
ATOM 2528 C CA . ASP A 1 321 ? 23.258 9.184 -15.170 1.00 91.00 321 ASP A CA 1
ATOM 2529 C C . ASP A 1 321 ? 23.175 8.157 -14.025 1.00 91.00 321 ASP A C 1
ATOM 2531 O O . ASP A 1 321 ? 24.151 7.548 -13.592 1.00 91.00 321 ASP A O 1
ATOM 2535 N N . ASP A 1 322 ? 21.970 8.053 -13.472 1.00 92.62 322 ASP A N 1
ATOM 2536 C CA . ASP A 1 322 ? 21.587 7.136 -12.415 1.00 92.62 322 ASP A CA 1
ATOM 2537 C C . ASP A 1 322 ? 20.100 6.805 -12.578 1.00 92.62 322 ASP A C 1
ATOM 2539 O O . ASP A 1 322 ? 19.243 7.593 -12.163 1.00 92.62 322 ASP A O 1
ATOM 2543 N N . ILE A 1 323 ? 19.789 5.663 -13.203 1.00 93.69 323 ILE A N 1
ATOM 2544 C CA . ILE A 1 323 ? 18.402 5.246 -13.470 1.00 93.69 323 ILE A CA 1
ATOM 2545 C C . ILE A 1 323 ? 17.531 5.213 -12.211 1.00 93.69 323 ILE A C 1
ATOM 2547 O O . ILE A 1 323 ? 16.346 5.524 -12.300 1.00 93.69 323 ILE A O 1
ATOM 2551 N N . THR A 1 324 ? 18.099 4.967 -11.022 1.00 94.00 324 THR A N 1
ATOM 2552 C CA . THR A 1 324 ? 17.309 4.947 -9.778 1.00 94.00 324 THR A CA 1
ATOM 2553 C C . THR A 1 324 ? 16.740 6.320 -9.404 1.00 94.00 324 THR A C 1
ATOM 2555 O O . THR A 1 324 ? 15.848 6.416 -8.564 1.00 94.00 324 THR A O 1
ATOM 2558 N N . LYS A 1 325 ? 17.227 7.394 -10.034 1.00 93.00 325 LYS A N 1
ATOM 2559 C CA . LYS A 1 325 ? 16.794 8.783 -9.826 1.00 93.00 325 LYS A CA 1
ATOM 2560 C C . LYS A 1 325 ? 16.000 9.341 -11.016 1.00 93.00 325 LYS A C 1
ATOM 2562 O O . LYS A 1 325 ? 15.777 10.550 -11.080 1.00 93.00 325 LYS A O 1
ATOM 2567 N N . TRP A 1 326 ? 15.603 8.507 -11.980 1.00 93.00 326 TRP A N 1
ATOM 2568 C CA . TRP A 1 326 ? 14.827 8.954 -13.140 1.00 93.00 326 TRP A CA 1
ATOM 2569 C C . TRP A 1 326 ? 13.338 9.110 -12.794 1.00 93.00 326 TRP A C 1
ATOM 2571 O O . TRP A 1 326 ? 12.728 8.161 -12.302 1.00 93.00 326 TRP A O 1
ATOM 2581 N N . PRO A 1 327 ? 12.714 10.265 -13.082 1.00 93.50 327 PRO A N 1
ATOM 2582 C CA . PRO A 1 327 ? 11.301 10.497 -12.801 1.00 93.50 327 PRO A CA 1
ATOM 2583 C C . PRO A 1 327 ? 10.374 9.719 -13.748 1.00 93.50 327 PRO A C 1
ATOM 2585 O O . PRO A 1 327 ? 10.729 9.404 -14.884 1.00 93.50 327 PRO A O 1
ATOM 2588 N N . ILE A 1 328 ? 9.136 9.487 -13.300 1.00 93.88 328 ILE A N 1
ATOM 2589 C CA . ILE A 1 328 ? 8.060 8.914 -14.122 1.00 93.88 328 ILE A CA 1
ATOM 2590 C C . ILE A 1 328 ? 7.776 9.816 -15.332 1.00 93.88 328 ILE A C 1
ATOM 2592 O O . ILE A 1 328 ? 7.456 11.001 -15.176 1.00 93.88 328 ILE A O 1
ATOM 2596 N N . CYS A 1 329 ? 7.819 9.245 -16.539 1.00 91.88 329 CYS A N 1
ATOM 2597 C CA . CYS A 1 329 ? 7.480 9.967 -17.759 1.00 91.88 329 CYS A CA 1
ATOM 2598 C C . CYS A 1 329 ? 5.962 10.023 -17.983 1.00 91.88 329 CYS A C 1
ATOM 2600 O O . CYS A 1 329 ? 5.347 9.082 -18.475 1.00 91.88 329 CYS A O 1
ATOM 2602 N N . ARG A 1 330 ? 5.344 11.169 -17.682 1.00 90.38 330 ARG A N 1
ATOM 2603 C CA . ARG A 1 330 ? 3.885 11.364 -17.796 1.00 90.38 330 ARG A CA 1
ATOM 2604 C C . ARG A 1 330 ? 3.406 11.646 -19.221 1.00 90.38 330 ARG A C 1
ATOM 2606 O O . ARG A 1 330 ? 2.207 11.572 -19.483 1.00 90.38 330 ARG A O 1
ATOM 2613 N N . LYS A 1 331 ? 4.309 12.040 -20.128 1.00 84.94 331 LYS A N 1
ATOM 2614 C CA . LYS A 1 331 ? 4.019 12.276 -21.553 1.00 84.94 331 LYS A CA 1
ATOM 2615 C C . LYS A 1 331 ? 5.222 11.895 -22.407 1.00 84.94 331 LYS A C 1
ATOM 2617 O O . LYS A 1 331 ? 6.271 12.525 -22.306 1.00 84.94 331 LYS A O 1
ATOM 2622 N N . THR A 1 332 ? 5.039 10.903 -23.270 1.00 83.00 332 THR A N 1
ATOM 2623 C CA . THR A 1 332 ? 5.973 10.566 -24.348 1.00 83.00 332 THR A CA 1
ATOM 2624 C C . THR A 1 332 ? 5.597 11.298 -25.633 1.00 83.00 332 THR A C 1
ATOM 2626 O O . THR A 1 332 ? 4.415 11.577 -25.881 1.00 83.00 332 THR A O 1
ATOM 2629 N N . ASN A 1 333 ? 6.608 11.560 -26.464 1.00 73.50 333 ASN A N 1
ATOM 2630 C CA . ASN A 1 333 ? 6.460 12.273 -27.730 1.00 73.50 333 ASN A CA 1
ATOM 2631 C C . ASN A 1 333 ? 5.316 11.710 -28.602 1.00 73.50 333 ASN A C 1
ATOM 2633 O O . ASN A 1 333 ? 5.174 10.488 -28.725 1.00 73.50 333 ASN A O 1
ATOM 2637 N N . PRO A 1 334 ? 4.528 12.562 -29.292 1.00 57.03 334 PRO A N 1
ATOM 2638 C CA . PRO A 1 334 ? 3.339 12.137 -30.043 1.00 57.03 334 PRO A CA 1
ATOM 2639 C C . PRO A 1 334 ? 3.641 11.216 -31.240 1.00 57.03 334 PRO A C 1
ATOM 2641 O O . PRO A 1 334 ? 2.722 10.622 -31.807 1.00 57.03 334 PRO A O 1
ATOM 2644 N N . PHE A 1 335 ? 4.914 11.062 -31.617 1.00 55.91 335 PHE A N 1
ATOM 2645 C CA . PHE A 1 335 ? 5.362 10.045 -32.568 1.00 55.91 335 PHE A CA 1
ATOM 2646 C C . PHE A 1 335 ? 5.234 8.618 -31.996 1.00 55.91 335 PHE A C 1
ATOM 2648 O O . PHE A 1 335 ? 4.759 7.720 -32.690 1.00 55.91 335 PHE A O 1
ATOM 2655 N N . ASN A 1 336 ? 5.563 8.422 -30.714 1.00 51.66 336 ASN A N 1
ATOM 2656 C CA . ASN A 1 336 ? 5.571 7.114 -30.048 1.00 51.66 336 ASN A CA 1
ATOM 2657 C C . ASN A 1 336 ? 4.142 6.586 -29.819 1.00 51.66 336 ASN A C 1
ATOM 2659 O O . ASN A 1 336 ? 3.867 5.401 -30.013 1.00 51.66 336 ASN A O 1
ATOM 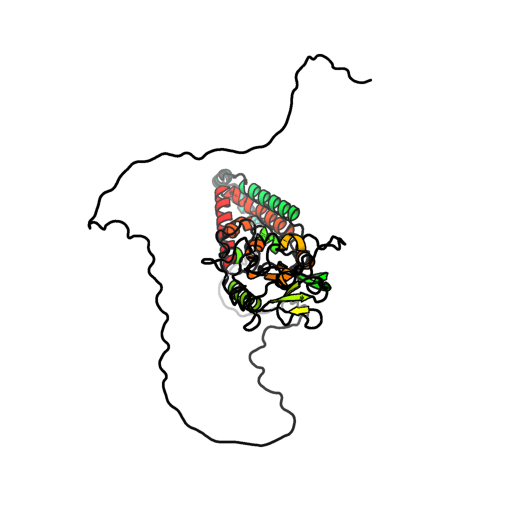2663 N N . GLN A 1 337 ? 3.205 7.479 -29.477 1.00 50.25 337 GLN A N 1
ATOM 2664 C CA . GLN A 1 337 ? 1.810 7.137 -29.152 1.00 50.25 337 GLN A CA 1
ATOM 2665 C C . GLN A 1 337 ? 1.058 6.432 -30.299 1.00 50.25 337 GLN A C 1
ATOM 2667 O O . GLN A 1 337 ? 0.078 5.727 -30.056 1.00 50.25 337 GLN A O 1
ATOM 2672 N N . ARG A 1 338 ? 1.507 6.594 -31.554 1.00 47.78 338 ARG A N 1
ATOM 2673 C CA . ARG A 1 338 ? 0.920 5.919 -32.726 1.00 47.78 338 ARG A CA 1
ATOM 2674 C C . ARG A 1 338 ? 1.326 4.453 -32.880 1.00 47.78 338 ARG A C 1
ATOM 2676 O O . ARG A 1 338 ? 0.615 3.732 -33.570 1.00 47.78 338 ARG A O 1
ATOM 2683 N N . PHE A 1 339 ? 2.428 4.023 -32.266 1.00 51.19 339 PHE A N 1
ATOM 2684 C CA . PHE A 1 339 ? 2.871 2.628 -32.308 1.00 51.19 339 PHE A CA 1
ATOM 2685 C C . PHE A 1 339 ? 2.252 1.824 -31.163 1.00 51.19 339 PHE A C 1
ATOM 2687 O O . PHE A 1 339 ? 1.510 0.879 -31.423 1.00 51.19 339 PHE A O 1
ATOM 2694 N N . SER A 1 340 ? 2.442 2.278 -29.918 1.00 46.75 340 SER A N 1
ATOM 2695 C CA . SER A 1 340 ? 1.927 1.612 -28.708 1.00 46.75 340 SER A CA 1
ATOM 2696 C C . SER A 1 340 ? 0.412 1.342 -28.748 1.00 46.75 340 SER A C 1
ATOM 2698 O O . SER A 1 340 ? -0.039 0.301 -28.285 1.00 46.75 340 SER A O 1
ATOM 2700 N N . ARG A 1 341 ? -0.394 2.223 -29.359 1.00 46.62 341 ARG A N 1
ATOM 2701 C CA . ARG A 1 341 ? -1.862 2.077 -29.375 1.00 46.62 341 ARG A CA 1
ATOM 2702 C C . ARG A 1 341 ? -2.425 1.181 -30.493 1.00 46.62 341 ARG A C 1
ATOM 2704 O O . ARG A 1 341 ? -3.616 0.883 -30.468 1.00 46.62 341 ARG A O 1
ATOM 2711 N N . ASN A 1 342 ? -1.611 0.765 -31.470 1.00 41.38 342 ASN A N 1
ATOM 2712 C CA . ASN A 1 342 ? -2.091 0.137 -32.713 1.00 41.38 342 ASN A CA 1
ATOM 2713 C C . ASN A 1 342 ? -1.594 -1.302 -32.964 1.00 41.38 342 ASN A C 1
ATOM 2715 O O . ASN A 1 342 ? -1.876 -1.844 -34.034 1.00 41.38 342 ASN A O 1
ATOM 2719 N N . GLY A 1 343 ? -0.934 -1.957 -32.000 1.00 46.56 343 GLY A N 1
ATOM 2720 C CA . GLY A 1 343 ? -0.484 -3.357 -32.137 1.00 46.56 343 GLY A CA 1
ATOM 2721 C C . GLY A 1 343 ? -1.600 -4.362 -32.480 1.00 46.56 343 GLY A C 1
ATOM 2722 O O . GLY A 1 343 ? -1.349 -5.389 -33.104 1.00 46.56 343 GLY A O 1
ATOM 2723 N N . SER A 1 344 ? -2.856 -4.038 -32.156 1.00 41.28 344 SER A N 1
ATOM 2724 C CA . SER A 1 344 ? -4.032 -4.883 -32.402 1.00 41.28 344 SER A CA 1
ATOM 2725 C C . SER A 1 344 ? -4.669 -4.746 -33.797 1.00 41.28 344 SER A C 1
ATOM 2727 O O . SER A 1 344 ? -5.548 -5.543 -34.136 1.00 41.28 344 SER A O 1
ATOM 2729 N N . GLN A 1 345 ? -4.259 -3.784 -34.638 1.00 37.91 345 GLN A N 1
ATOM 2730 C CA . GLN A 1 345 ? -4.846 -3.605 -35.976 1.00 37.91 345 GLN A CA 1
ATOM 2731 C C . GLN A 1 345 ? -4.010 -4.251 -37.087 1.00 37.91 345 GLN A C 1
ATOM 2733 O O . GLN A 1 345 ? -3.086 -3.659 -37.647 1.00 37.91 345 GLN A O 1
ATOM 2738 N N . ARG A 1 346 ? -4.416 -5.465 -37.485 1.00 47.53 346 ARG A N 1
ATOM 2739 C CA . ARG A 1 346 ? -3.955 -6.106 -38.724 1.00 47.53 346 ARG A CA 1
ATOM 2740 C C . ARG A 1 346 ? -4.269 -5.237 -39.949 1.00 47.53 346 ARG A C 1
ATOM 2742 O O . ARG A 1 346 ? -5.405 -5.200 -40.409 1.00 47.53 346 ARG A O 1
ATOM 2749 N N . GLY A 1 347 ? -3.217 -4.684 -40.547 1.00 42.84 347 GLY A N 1
ATOM 2750 C CA . GLY A 1 347 ? -3.153 -4.404 -41.980 1.00 42.84 347 GLY A CA 1
ATOM 2751 C C . GLY A 1 347 ? -3.616 -3.021 -42.439 1.00 42.84 347 GLY A C 1
ATOM 2752 O O . GLY A 1 347 ? -4.784 -2.804 -42.741 1.00 42.84 347 GLY A O 1
ATOM 2753 N N . ASN A 1 348 ? -2.641 -2.154 -42.721 1.00 33.88 348 ASN A N 1
ATOM 2754 C CA . ASN A 1 348 ? -2.651 -1.425 -43.989 1.00 33.88 348 ASN A CA 1
ATOM 2755 C C . ASN A 1 348 ? -1.206 -1.255 -44.490 1.00 33.88 348 ASN A C 1
ATOM 2757 O O . ASN A 1 348 ? -0.380 -0.640 -43.819 1.00 33.88 348 ASN A O 1
ATOM 2761 N N . SER A 1 349 ? -0.872 -1.841 -45.641 1.00 45.66 349 SER A N 1
ATOM 2762 C CA . SER A 1 349 ? 0.514 -2.127 -46.069 1.00 45.66 349 SER A CA 1
ATOM 2763 C C . SER A 1 349 ? 1.329 -0.919 -46.554 1.00 45.66 349 SER A C 1
ATOM 2765 O O . SER A 1 349 ? 2.448 -1.087 -47.029 1.00 45.66 349 SER A O 1
ATOM 2767 N N . ASN A 1 350 ? 0.784 0.296 -46.452 1.00 40.75 350 ASN A N 1
ATOM 2768 C CA . ASN A 1 350 ? 1.307 1.491 -47.121 1.00 40.75 350 ASN A CA 1
ATOM 2769 C C . ASN A 1 350 ? 1.895 2.540 -46.153 1.00 40.75 350 ASN A C 1
ATOM 2771 O O . ASN A 1 350 ? 1.970 3.719 -46.500 1.00 40.75 350 ASN A O 1
ATOM 2775 N N . PHE A 1 351 ? 2.323 2.140 -44.948 1.00 43.81 351 PHE A N 1
ATOM 2776 C CA . PHE A 1 351 ? 3.056 3.015 -44.021 1.00 43.81 351 PHE A CA 1
ATOM 2777 C C . PHE A 1 351 ? 4.518 2.546 -43.853 1.00 43.81 351 PHE A C 1
ATOM 2779 O O . PHE A 1 351 ? 4.739 1.379 -43.528 1.00 43.81 351 PHE A O 1
ATOM 2786 N N . PRO A 1 352 ? 5.538 3.408 -44.053 1.00 42.06 352 PRO A N 1
ATOM 2787 C CA . PRO A 1 352 ? 6.944 2.995 -44.125 1.00 42.06 352 PRO A CA 1
ATOM 2788 C C . PRO A 1 352 ? 7.595 2.810 -42.738 1.00 42.06 352 PRO A C 1
ATOM 2790 O O . PRO A 1 352 ? 8.595 3.452 -42.416 1.00 42.06 352 PRO A O 1
ATOM 2793 N N . VAL A 1 353 ? 7.043 1.909 -41.918 1.00 49.44 353 VAL A N 1
ATOM 2794 C CA . VAL A 1 353 ? 7.523 1.592 -40.554 1.00 49.44 353 VAL A CA 1
ATOM 2795 C C . VAL A 1 353 ? 9.021 1.252 -40.545 1.00 49.44 353 VAL A C 1
ATOM 2797 O O . VAL A 1 353 ? 9.782 1.753 -39.717 1.00 49.44 353 VAL A O 1
ATOM 2800 N N . SER A 1 354 ? 9.470 0.484 -41.542 1.00 44.53 354 SER A N 1
ATOM 2801 C CA . SER A 1 354 ? 10.858 0.029 -41.683 1.00 44.53 354 SER A CA 1
ATOM 2802 C C . SER A 1 354 ? 11.897 1.130 -41.952 1.00 44.53 354 SER A C 1
ATOM 2804 O O . SER A 1 354 ? 13.076 0.810 -41.973 1.00 44.53 354 SER A O 1
ATOM 2806 N N . ARG A 1 355 ? 11.506 2.398 -42.173 1.00 41.94 355 ARG A N 1
ATOM 2807 C CA . ARG A 1 355 ? 12.446 3.535 -42.328 1.00 41.94 355 ARG A CA 1
ATOM 2808 C C . ARG A 1 355 ? 12.459 4.479 -41.112 1.00 41.94 355 ARG A C 1
ATOM 2810 O O . ARG A 1 355 ? 13.009 5.576 -41.180 1.00 41.94 355 ARG A O 1
ATOM 2817 N N . TYR A 1 356 ? 11.811 4.079 -40.016 1.00 47.66 356 TYR A N 1
ATOM 2818 C CA . TYR A 1 356 ? 11.820 4.811 -38.744 1.00 47.66 356 TYR A CA 1
ATOM 2819 C C . TYR A 1 356 ? 12.290 3.973 -37.544 1.00 47.66 356 TYR A C 1
ATOM 2821 O O . TYR A 1 356 ? 12.668 4.581 -36.542 1.00 47.66 356 TYR A O 1
ATOM 2829 N N . LYS A 1 357 ? 12.350 2.629 -37.643 1.00 47.31 357 LYS A N 1
ATOM 2830 C CA . LYS A 1 357 ? 12.941 1.768 -36.593 1.00 47.31 357 LYS A CA 1
ATOM 2831 C C . LYS A 1 357 ? 14.390 2.215 -36.294 1.00 47.31 357 LYS A C 1
ATOM 2833 O O . LYS A 1 357 ? 14.716 2.431 -35.136 1.00 47.31 357 LYS A O 1
ATOM 2838 N N . ASP A 1 358 ? 15.161 2.575 -37.326 1.00 47.16 358 ASP A N 1
ATOM 2839 C CA . ASP A 1 358 ? 16.542 3.110 -37.257 1.00 47.16 358 ASP A CA 1
ATOM 2840 C C . ASP A 1 358 ? 16.731 4.436 -36.477 1.00 47.16 358 ASP A C 1
ATOM 2842 O O . ASP A 1 358 ? 17.856 4.915 -36.334 1.00 47.16 358 ASP A O 1
ATOM 2846 N N . LYS A 1 359 ? 15.653 5.099 -36.029 1.00 56.50 359 LYS A N 1
ATOM 2847 C CA . LYS A 1 359 ? 15.714 6.380 -35.289 1.00 56.50 359 LYS A CA 1
ATOM 2848 C C . LYS A 1 359 ? 15.150 6.314 -33.871 1.00 56.50 359 LYS A C 1
ATOM 2850 O O . LYS A 1 359 ? 15.273 7.294 -33.132 1.00 56.50 359 LYS A O 1
ATOM 2855 N N . MET A 1 360 ? 14.534 5.198 -33.496 1.00 67.00 360 MET A N 1
ATOM 2856 C CA . MET A 1 360 ? 14.008 4.959 -32.154 1.00 67.00 360 MET A CA 1
ATOM 2857 C C . MET A 1 360 ? 14.910 3.954 -31.444 1.00 67.00 360 MET A C 1
ATOM 2859 O O . MET A 1 360 ? 15.410 3.026 -32.070 1.00 67.00 360 MET A O 1
ATOM 2863 N N . ALA A 1 361 ? 15.142 4.142 -30.146 1.00 79.44 361 ALA A N 1
ATOM 2864 C CA . ALA A 1 361 ? 15.915 3.169 -29.388 1.00 79.44 361 ALA A CA 1
ATOM 2865 C C . ALA A 1 361 ? 15.094 1.885 -29.183 1.00 79.44 361 ALA A C 1
ATOM 2867 O O . ALA A 1 361 ? 13.881 1.951 -28.990 1.00 79.44 361 ALA A O 1
ATOM 2868 N N . GLU A 1 362 ? 15.744 0.723 -29.232 1.00 82.94 362 GLU A N 1
ATOM 2869 C CA . GLU A 1 362 ? 15.085 -0.595 -29.254 1.00 82.94 362 GLU A CA 1
ATOM 2870 C C . GLU A 1 362 ? 14.160 -0.796 -28.038 1.00 82.94 362 GLU A C 1
ATOM 2872 O O . GLU A 1 362 ? 13.009 -1.213 -28.184 1.00 82.94 362 GLU A O 1
ATOM 2877 N N . HIS A 1 363 ? 14.615 -0.368 -26.854 1.00 85.81 363 HIS A N 1
ATOM 2878 C CA . HIS A 1 363 ? 13.875 -0.397 -25.585 1.00 85.81 363 HIS A CA 1
ATOM 2879 C C . HIS A 1 363 ? 12.655 0.541 -25.522 1.00 85.81 363 HIS A C 1
ATOM 2881 O O . HIS A 1 363 ? 11.889 0.465 -24.566 1.00 85.81 363 HIS A O 1
ATOM 2887 N N . MET A 1 364 ? 12.454 1.412 -26.519 1.00 86.19 364 MET A N 1
ATOM 2888 C CA . MET A 1 364 ? 11.292 2.309 -26.648 1.00 86.19 364 MET A CA 1
ATOM 2889 C C . MET A 1 364 ? 10.238 1.815 -27.651 1.00 86.19 364 MET A C 1
ATOM 2891 O O . MET A 1 364 ? 9.216 2.480 -27.833 1.00 86.19 364 MET A O 1
ATOM 2895 N N . VAL A 1 365 ? 10.497 0.704 -28.350 1.00 83.44 365 VAL A N 1
ATOM 2896 C CA . VAL A 1 365 ? 9.618 0.162 -29.408 1.00 83.44 365 VAL A CA 1
ATOM 2897 C C . VAL A 1 365 ? 8.902 -1.120 -28.961 1.00 83.44 365 VAL A C 1
ATOM 2899 O O . VAL A 1 365 ? 7.867 -1.463 -29.527 1.00 83.44 365 VAL A O 1
ATOM 2902 N N . CYS A 1 366 ? 9.422 -1.805 -27.942 1.00 86.56 366 CYS A N 1
ATOM 2903 C CA . CYS A 1 366 ? 8.818 -2.998 -27.357 1.00 86.56 366 CYS A CA 1
ATOM 2904 C C . CYS A 1 366 ? 7.627 -2.676 -26.432 1.00 86.56 366 CYS A C 1
ATOM 2906 O O . CYS A 1 366 ? 7.583 -1.626 -25.789 1.00 86.56 366 CYS A O 1
ATOM 2908 N N . GLU A 1 367 ? 6.665 -3.597 -26.352 1.00 89.69 367 GLU A N 1
ATOM 2909 C CA . GLU A 1 367 ? 5.568 -3.547 -25.379 1.00 89.69 367 GLU A CA 1
ATOM 2910 C C . GLU A 1 367 ? 6.090 -3.931 -23.986 1.00 89.69 367 GLU A C 1
ATOM 2912 O O . GLU A 1 367 ? 6.722 -4.976 -23.829 1.00 89.69 367 GLU A O 1
ATOM 2917 N N . VAL A 1 368 ? 5.879 -3.081 -22.979 1.00 91.75 368 VAL A N 1
ATOM 2918 C CA . VAL A 1 368 ? 6.360 -3.336 -21.612 1.00 91.75 368 VAL A CA 1
ATOM 2919 C C . VAL A 1 368 ? 5.391 -4.288 -20.915 1.00 91.75 368 VAL A C 1
ATOM 2921 O O . VAL A 1 368 ? 4.233 -3.953 -20.696 1.00 91.75 368 VAL A O 1
ATOM 2924 N N . ILE A 1 369 ? 5.869 -5.488 -20.587 1.00 91.56 369 ILE A N 1
ATOM 2925 C CA . ILE A 1 369 ? 5.061 -6.559 -19.975 1.00 91.56 369 ILE A CA 1
ATOM 2926 C C . ILE A 1 369 ? 5.129 -6.496 -18.444 1.00 91.56 369 ILE A C 1
ATOM 2928 O O . ILE A 1 369 ? 4.170 -6.827 -17.747 1.00 91.56 369 ILE A O 1
ATOM 2932 N N . GLY A 1 370 ? 6.303 -6.136 -17.918 1.00 92.81 370 GLY A N 1
ATOM 2933 C CA . GLY A 1 370 ? 6.582 -6.119 -16.488 1.00 92.81 370 GLY A CA 1
ATOM 2934 C C . GLY A 1 370 ? 6.665 -4.699 -15.945 1.00 92.81 370 GLY A C 1
ATOM 2935 O O . GLY A 1 370 ? 7.522 -3.933 -16.381 1.00 92.81 370 GLY A O 1
ATOM 2936 N N . HIS A 1 371 ? 5.827 -4.394 -14.958 1.00 95.50 371 HIS A N 1
ATOM 2937 C CA . HIS A 1 371 ? 5.768 -3.110 -14.257 1.00 95.50 371 HIS A CA 1
ATOM 2938 C C . HIS A 1 371 ? 5.983 -3.299 -12.743 1.00 95.50 371 HIS A C 1
ATOM 2940 O O . HIS A 1 371 ? 5.847 -4.421 -12.243 1.00 95.50 371 HIS A O 1
ATOM 2946 N N . PRO A 1 372 ? 6.332 -2.240 -11.989 1.00 96.38 372 PRO A N 1
ATOM 2947 C CA . PRO A 1 372 ? 6.463 -2.307 -10.537 1.00 96.38 372 PRO A CA 1
ATOM 2948 C C . PRO A 1 372 ? 5.165 -2.761 -9.849 1.00 96.38 372 PRO A C 1
ATOM 2950 O O . PRO A 1 372 ? 4.100 -2.168 -10.026 1.00 96.38 372 PRO A O 1
ATOM 2953 N N . CYS A 1 373 ? 5.275 -3.809 -9.035 1.00 96.00 373 CYS A N 1
ATOM 2954 C CA . CYS A 1 373 ? 4.235 -4.293 -8.137 1.00 96.00 373 CYS A CA 1
ATOM 2955 C C . CYS A 1 373 ? 4.716 -4.200 -6.686 1.00 96.00 373 CYS A C 1
ATOM 2957 O O . CYS A 1 373 ? 5.796 -4.696 -6.356 1.00 96.00 373 CYS A O 1
ATOM 2959 N N . CYS A 1 374 ? 3.905 -3.600 -5.822 1.00 94.81 374 CYS A N 1
ATOM 2960 C CA . CYS A 1 374 ? 4.164 -3.424 -4.399 1.00 94.81 374 CYS A CA 1
ATOM 2961 C C . CYS A 1 374 ? 3.473 -4.524 -3.584 1.00 94.81 374 CYS A C 1
ATOM 2963 O O . CYS A 1 374 ? 2.245 -4.621 -3.574 1.00 94.81 374 CYS A O 1
ATOM 2965 N N . ILE A 1 375 ? 4.264 -5.366 -2.911 1.00 92.19 375 ILE A N 1
ATOM 2966 C CA . ILE A 1 375 ? 3.828 -6.646 -2.338 1.00 92.19 375 ILE A CA 1
ATOM 2967 C C . ILE A 1 375 ? 4.080 -6.691 -0.822 1.00 92.19 375 ILE A C 1
ATOM 2969 O O . ILE A 1 375 ? 5.175 -6.391 -0.338 1.00 92.19 375 ILE A O 1
ATOM 2973 N N . GLY A 1 376 ? 3.073 -7.160 -0.079 1.00 89.25 376 GLY A N 1
ATOM 2974 C CA . GLY A 1 376 ? 3.171 -7.487 1.346 1.00 89.25 376 GLY A CA 1
ATOM 2975 C C . GLY A 1 376 ? 3.335 -6.284 2.286 1.00 89.25 376 GLY A C 1
ATOM 2976 O O . GLY A 1 376 ? 3.514 -5.143 1.875 1.00 89.25 376 GLY A O 1
ATOM 2977 N N . ILE A 1 377 ? 3.304 -6.547 3.597 1.00 89.12 377 ILE A N 1
ATOM 2978 C CA . ILE A 1 377 ? 3.239 -5.503 4.642 1.00 89.12 377 ILE A CA 1
ATOM 2979 C C . ILE A 1 377 ? 4.502 -4.635 4.790 1.00 89.12 377 ILE A C 1
ATOM 2981 O O . ILE A 1 377 ? 4.506 -3.689 5.571 1.00 89.12 377 ILE A O 1
ATOM 2985 N N . HIS A 1 378 ? 5.585 -4.958 4.082 1.00 88.62 378 HIS A N 1
ATOM 2986 C CA . HIS A 1 378 ? 6.841 -4.202 4.119 1.00 88.62 378 HIS A CA 1
ATOM 2987 C C . HIS A 1 378 ? 7.067 -3.336 2.872 1.00 88.62 378 HIS A C 1
ATOM 2989 O O . HIS A 1 378 ? 8.091 -2.664 2.801 1.00 88.62 378 HIS A O 1
ATOM 2995 N N . GLY A 1 379 ? 6.135 -3.338 1.908 1.00 87.69 379 GLY A N 1
ATOM 2996 C CA . GLY A 1 379 ? 6.282 -2.582 0.664 1.00 87.69 379 GLY A CA 1
ATOM 2997 C C . GLY A 1 379 ? 7.418 -3.116 -0.212 1.00 87.69 379 GLY A C 1
ATOM 2998 O O . GLY A 1 379 ? 8.251 -2.345 -0.680 1.00 87.69 379 GLY A O 1
ATOM 2999 N N . MET A 1 380 ? 7.491 -4.436 -0.415 1.00 90.06 380 MET A N 1
ATOM 3000 C CA . MET A 1 380 ? 8.498 -5.023 -1.302 1.00 90.06 380 MET A CA 1
ATOM 3001 C C . MET A 1 380 ? 8.116 -4.742 -2.756 1.00 90.06 380 MET A C 1
ATOM 3003 O O . MET A 1 380 ? 7.082 -5.222 -3.218 1.00 90.06 380 MET A O 1
ATOM 3007 N N . CYS A 1 381 ? 8.950 -4.003 -3.486 1.00 94.00 381 CYS A N 1
ATOM 3008 C CA . CYS A 1 381 ? 8.749 -3.813 -4.917 1.00 94.00 381 CYS A CA 1
ATOM 3009 C C . CYS A 1 381 ? 9.311 -4.989 -5.727 1.00 94.00 381 CYS A C 1
ATOM 3011 O O . CYS A 1 381 ? 10.431 -5.443 -5.486 1.00 94.00 381 CYS A O 1
ATOM 3013 N N . ARG A 1 382 ? 8.557 -5.448 -6.729 1.00 93.81 382 ARG A N 1
ATOM 3014 C CA . ARG A 1 382 ? 9.014 -6.397 -7.749 1.00 93.81 382 ARG A CA 1
ATOM 3015 C C . ARG A 1 382 ? 8.456 -6.004 -9.113 1.00 93.81 382 ARG A C 1
ATOM 3017 O O . ARG A 1 382 ?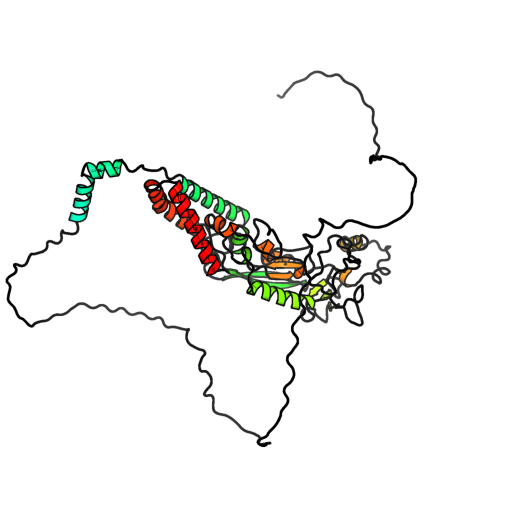 7.245 -5.884 -9.260 1.00 93.81 382 ARG A O 1
ATOM 3024 N N . ILE A 1 383 ? 9.317 -5.880 -10.122 1.00 94.38 383 ILE A N 1
ATOM 3025 C CA . ILE A 1 383 ? 8.878 -5.721 -11.516 1.00 94.38 383 ILE A CA 1
ATOM 3026 C C . ILE A 1 383 ? 8.304 -7.062 -11.994 1.00 94.38 383 ILE A C 1
ATOM 3028 O O . ILE A 1 383 ? 8.994 -8.085 -11.969 1.00 94.38 383 ILE A O 1
ATOM 3032 N N . THR A 1 384 ? 7.019 -7.083 -12.349 1.00 94.56 384 THR A N 1
ATOM 3033 C CA . THR A 1 384 ? 6.266 -8.312 -12.644 1.00 94.56 384 THR A CA 1
ATOM 3034 C C . THR A 1 384 ? 5.040 -8.034 -13.525 1.00 94.56 384 THR A C 1
ATOM 3036 O O . THR A 1 384 ? 4.743 -6.885 -13.840 1.00 94.56 384 THR A O 1
ATOM 3039 N N . THR A 1 385 ? 4.348 -9.083 -13.961 1.00 94.38 385 THR A N 1
ATOM 3040 C CA . THR A 1 385 ? 3.095 -9.008 -14.733 1.00 94.38 385 THR A CA 1
ATOM 3041 C C . THR A 1 385 ? 1.913 -8.552 -13.876 1.00 94.38 385 THR A C 1
ATOM 3043 O O . THR A 1 385 ? 1.913 -8.709 -12.649 1.00 94.38 385 THR A O 1
ATOM 3046 N N . LYS A 1 386 ? 0.858 -8.048 -14.524 1.00 93.81 386 LYS A N 1
ATOM 3047 C CA . LYS A 1 386 ? -0.376 -7.651 -13.836 1.00 93.81 386 LYS A CA 1
ATOM 3048 C C . LYS A 1 386 ? -1.054 -8.839 -13.158 1.00 93.81 386 LYS A C 1
ATOM 3050 O O . LYS A 1 386 ? -1.395 -8.765 -11.983 1.00 93.81 386 LYS A O 1
ATOM 3055 N N . GLU A 1 387 ? -1.139 -9.966 -13.860 1.00 92.94 387 GLU A N 1
ATOM 3056 C CA . GLU A 1 387 ? -1.736 -11.215 -13.381 1.00 92.94 387 GLU A CA 1
ATOM 3057 C C . GLU A 1 387 ? -1.033 -11.745 -12.124 1.00 92.94 387 GLU A C 1
ATOM 3059 O O . GLU A 1 387 ? -1.683 -12.284 -11.227 1.00 92.94 387 GLU A O 1
ATOM 3064 N N . TYR A 1 388 ? 0.291 -11.571 -12.029 1.00 93.56 388 TYR A N 1
ATOM 3065 C CA . TYR A 1 388 ? 1.041 -11.895 -10.817 1.00 93.56 388 TYR A CA 1
ATOM 3066 C C . TYR A 1 388 ? 0.711 -10.929 -9.680 1.00 93.56 388 TYR A C 1
ATOM 3068 O O . TYR A 1 388 ? 0.520 -11.372 -8.548 1.00 93.56 388 TYR A O 1
ATOM 3076 N N . CYS A 1 389 ? 0.650 -9.623 -9.959 1.00 94.69 389 CYS A N 1
ATOM 3077 C CA . CYS A 1 389 ? 0.361 -8.618 -8.939 1.00 94.69 389 CYS A CA 1
ATOM 3078 C C . CYS A 1 389 ? -1.049 -8.795 -8.349 1.00 94.69 389 CYS A C 1
ATOM 3080 O O . CYS A 1 389 ? -1.204 -8.811 -7.127 1.00 94.69 389 CYS A O 1
ATOM 3082 N N . ASP A 1 390 ? -2.042 -9.045 -9.206 1.00 94.06 390 ASP A N 1
ATOM 3083 C CA . ASP A 1 390 ? -3.422 -9.343 -8.816 1.00 94.06 390 ASP A CA 1
ATOM 3084 C C . ASP A 1 390 ? -3.514 -10.645 -7.991 1.00 94.06 390 ASP A C 1
ATOM 3086 O O . ASP A 1 390 ? -4.233 -10.687 -6.987 1.00 94.06 390 ASP A O 1
ATOM 3090 N N . PHE A 1 391 ? -2.752 -11.691 -8.355 1.00 92.88 391 PHE A N 1
ATOM 3091 C CA . PHE A 1 391 ? -2.705 -12.975 -7.633 1.00 92.88 391 PHE A CA 1
ATOM 3092 C C . PHE A 1 391 ? -2.120 -12.860 -6.218 1.00 92.88 391 PHE A C 1
ATOM 3094 O O . PHE A 1 391 ? -2.651 -13.470 -5.291 1.00 92.88 391 PHE A O 1
ATOM 3101 N N . VAL A 1 392 ? -1.055 -12.070 -6.026 1.00 91.50 392 VAL A N 1
ATOM 3102 C CA . VAL A 1 392 ? -0.493 -11.794 -4.685 1.00 91.50 392 VAL A CA 1
ATOM 3103 C C . VAL A 1 392 ? -1.209 -10.649 -3.957 1.00 91.50 392 VAL A C 1
ATOM 3105 O O . VAL A 1 392 ? -0.820 -10.294 -2.843 1.00 91.50 392 VAL A O 1
ATOM 3108 N N . HIS A 1 393 ? -2.254 -10.077 -4.569 1.00 91.81 393 HIS A N 1
ATOM 3109 C CA . HIS A 1 393 ? -3.016 -8.932 -4.069 1.00 91.81 393 HIS A CA 1
ATOM 3110 C C . HIS A 1 393 ? -2.129 -7.722 -3.702 1.00 91.81 393 HIS A C 1
ATOM 3112 O O . HIS A 1 393 ? -2.293 -7.127 -2.632 1.00 91.81 393 HIS A O 1
ATOM 3118 N N . GLY A 1 394 ? -1.165 -7.400 -4.571 1.00 93.12 394 GLY A N 1
ATOM 3119 C CA . GLY A 1 394 ? -0.318 -6.209 -4.475 1.00 93.12 394 GLY A CA 1
ATOM 3120 C C . GLY A 1 394 ? -0.918 -4.981 -5.172 1.00 93.12 394 GLY A C 1
ATOM 3121 O O . GLY A 1 394 ? -1.986 -5.052 -5.777 1.00 93.12 394 GLY A O 1
ATOM 3122 N N . TYR A 1 395 ? -0.206 -3.854 -5.111 1.00 94.25 395 TYR A N 1
ATOM 3123 C CA . TYR A 1 395 ? -0.540 -2.634 -5.861 1.00 94.25 395 TYR A CA 1
ATOM 3124 C C . TYR A 1 395 ? 0.308 -2.563 -7.139 1.00 94.25 395 TYR A C 1
ATOM 3126 O O . TYR A 1 395 ? 1.525 -2.727 -7.071 1.00 94.25 395 TYR A O 1
ATOM 3134 N N . PHE A 1 396 ? -0.324 -2.357 -8.298 1.00 96.19 396 PHE A N 1
ATOM 3135 C CA . PHE A 1 396 ? 0.311 -2.427 -9.622 1.00 96.19 396 PHE A CA 1
ATOM 3136 C C . PHE A 1 396 ? 0.408 -1.044 -10.278 1.00 96.19 396 PHE A C 1
ATOM 3138 O O . PHE A 1 396 ? -0.607 -0.357 -10.399 1.00 96.19 396 PHE A O 1
ATOM 3145 N N . HIS A 1 397 ? 1.605 -0.661 -10.732 1.00 95.69 397 HIS A N 1
ATOM 3146 C CA . HIS A 1 397 ? 1.903 0.685 -11.237 1.00 95.69 397 HIS A CA 1
ATOM 3147 C C . HIS A 1 397 ? 2.194 0.690 -12.744 1.00 95.69 397 HIS A C 1
ATOM 3149 O O . HIS A 1 397 ? 3.349 0.682 -13.176 1.00 95.69 397 HIS A O 1
ATOM 3155 N N . GLU A 1 398 ? 1.134 0.728 -13.554 1.00 93.56 398 GLU A N 1
ATOM 3156 C CA . GLU A 1 398 ? 1.208 0.817 -15.026 1.00 93.56 398 GLU A CA 1
ATOM 3157 C C . GLU A 1 398 ? 1.939 2.087 -15.510 1.00 93.56 398 GLU A C 1
ATOM 3159 O O . GLU A 1 398 ? 2.482 2.124 -16.613 1.00 93.56 398 GLU A O 1
ATOM 3164 N N . GLU A 1 399 ? 1.983 3.137 -14.686 1.00 91.81 399 GLU A N 1
ATOM 3165 C CA . GLU A 1 399 ? 2.657 4.401 -14.975 1.00 91.81 399 GLU A CA 1
ATOM 3166 C C . GLU A 1 399 ? 4.182 4.381 -14.773 1.00 91.81 399 GLU A C 1
ATOM 3168 O O . GLU A 1 399 ? 4.860 5.292 -15.252 1.00 91.81 399 GLU A O 1
ATOM 3173 N N . ALA A 1 400 ? 4.727 3.387 -14.065 1.00 94.25 400 ALA A N 1
ATOM 3174 C CA . ALA A 1 400 ? 6.136 3.332 -13.674 1.00 94.25 400 ALA A CA 1
ATOM 3175 C C . ALA A 1 400 ? 6.906 2.220 -14.407 1.00 94.25 400 ALA A C 1
ATOM 3177 O O . ALA A 1 400 ? 6.343 1.188 -14.769 1.00 94.25 400 ALA A O 1
ATOM 3178 N N . SER A 1 401 ? 8.215 2.412 -14.595 1.00 93.12 401 SER A N 1
ATOM 3179 C CA . SER A 1 401 ? 9.114 1.441 -15.252 1.00 93.12 401 SER A CA 1
ATOM 3180 C C . SER A 1 401 ? 10.183 0.871 -14.312 1.00 93.12 401 SER A C 1
ATOM 3182 O O . SER A 1 401 ? 10.852 -0.096 -14.667 1.00 93.12 401 SER A O 1
ATOM 3184 N N . LEU A 1 402 ? 10.362 1.477 -13.134 1.00 95.25 402 LEU A N 1
ATOM 3185 C CA . LEU A 1 402 ? 11.383 1.138 -12.138 1.00 95.25 402 LEU A CA 1
ATOM 3186 C C . LEU A 1 402 ? 10.776 1.097 -10.733 1.00 95.25 402 LEU A C 1
ATOM 3188 O O . LEU A 1 402 ? 9.868 1.862 -10.413 1.00 95.25 402 LEU A O 1
ATOM 3192 N N . CYS A 1 403 ? 11.318 0.249 -9.868 1.00 94.88 403 CYS A N 1
ATOM 3193 C CA . CYS A 1 403 ? 10.958 0.185 -8.459 1.00 94.88 403 CYS A CA 1
ATOM 3194 C C . CYS A 1 403 ? 11.342 1.452 -7.686 1.00 94.88 403 CYS A C 1
ATOM 3196 O O . CYS A 1 403 ? 10.622 1.836 -6.772 1.00 94.88 403 CYS A O 1
ATOM 3198 N N . SER A 1 404 ? 12.410 2.158 -8.064 1.00 93.81 404 SER A N 1
ATOM 3199 C CA . SER A 1 404 ? 12.770 3.446 -7.457 1.00 93.81 404 SER A CA 1
ATOM 3200 C C . SER A 1 404 ? 11.790 4.592 -7.747 1.00 93.81 404 SER A C 1
ATOM 3202 O O . SER A 1 404 ? 11.912 5.656 -7.141 1.00 93.81 404 SER A O 1
ATOM 3204 N N . GLN A 1 405 ? 10.851 4.403 -8.682 1.00 93.38 405 GLN A N 1
ATOM 3205 C CA . GLN A 1 405 ? 9.835 5.393 -9.053 1.00 93.38 405 GLN A CA 1
ATOM 3206 C C . GLN A 1 405 ? 8.550 5.285 -8.225 1.00 93.38 405 GLN A C 1
ATOM 3208 O O . GLN A 1 405 ? 7.730 6.201 -8.276 1.00 93.38 405 GLN A O 1
ATOM 3213 N N . VAL A 1 406 ? 8.371 4.183 -7.493 1.00 93.06 406 VAL A N 1
ATOM 3214 C CA . VAL A 1 406 ? 7.178 3.891 -6.692 1.00 93.06 406 VAL A CA 1
ATOM 3215 C C . VAL A 1 406 ? 7.543 3.790 -5.217 1.00 93.06 406 VAL A C 1
ATOM 3217 O O . VAL A 1 406 ? 8.625 3.335 -4.850 1.00 93.06 406 VAL A O 1
ATOM 3220 N N . GLU A 1 407 ? 6.631 4.205 -4.346 1.00 90.56 407 GLU A N 1
ATOM 3221 C CA . GLU A 1 407 ? 6.866 4.233 -2.904 1.00 90.56 407 GLU A CA 1
ATOM 3222 C C . GLU A 1 407 ? 5.986 3.209 -2.197 1.00 90.56 407 GLU A C 1
ATOM 3224 O O . GLU A 1 407 ? 5.113 3.561 -1.420 1.00 90.56 407 GLU A O 1
ATOM 3229 N N . CYS A 1 408 ? 6.250 1.921 -2.417 1.00 91.75 408 CYS A N 1
ATOM 3230 C CA . CYS A 1 408 ? 5.409 0.815 -1.942 1.00 91.75 408 CYS A CA 1
ATOM 3231 C C . CYS A 1 408 ? 5.026 0.824 -0.444 1.00 91.75 408 CYS A C 1
ATOM 3233 O O . CYS A 1 408 ? 4.084 0.138 -0.050 1.00 91.75 408 CYS A O 1
ATOM 3235 N N . LEU A 1 409 ? 5.741 1.564 0.412 1.00 90.50 409 LEU A N 1
ATOM 3236 C CA . LEU A 1 409 ? 5.344 1.784 1.806 1.00 90.50 409 LEU A CA 1
ATOM 3237 C C . LEU A 1 409 ? 4.110 2.700 1.923 1.00 90.50 409 LEU A C 1
ATOM 3239 O O . LEU A 1 409 ? 3.261 2.449 2.771 1.00 90.50 409 LEU A O 1
ATOM 3243 N N . HIS A 1 410 ? 3.981 3.722 1.075 1.00 90.81 410 HIS A N 1
ATOM 3244 C CA . HIS A 1 410 ? 2.825 4.620 1.002 1.00 90.81 410 HIS A CA 1
ATOM 3245 C C . HIS A 1 410 ? 1.529 3.842 0.746 1.00 90.81 410 HIS A C 1
ATOM 3247 O O . HIS A 1 410 ? 0.559 3.992 1.491 1.00 90.81 410 HIS A O 1
ATOM 3253 N N . ASP A 1 411 ? 1.538 2.956 -0.249 1.00 90.94 411 ASP A N 1
ATOM 3254 C CA . ASP A 1 411 ? 0.340 2.241 -0.708 1.00 90.94 411 ASP A CA 1
ATOM 3255 C C . ASP A 1 411 ? -0.085 1.140 0.275 1.00 90.94 411 ASP A C 1
ATOM 3257 O O . ASP A 1 411 ? -1.274 0.939 0.526 1.00 90.94 411 ASP A O 1
ATOM 3261 N N . VAL A 1 412 ? 0.887 0.498 0.934 1.00 91.12 412 VAL A N 1
ATOM 3262 C CA . VAL A 1 412 ? 0.646 -0.415 2.065 1.00 91.12 412 VAL A CA 1
ATOM 3263 C C . VAL A 1 412 ? 0.106 0.331 3.288 1.00 91.12 412 VAL A C 1
ATOM 3265 O O . VAL A 1 412 ? -0.781 -0.178 3.972 1.00 91.12 412 VAL A O 1
ATOM 3268 N N . CYS A 1 413 ? 0.624 1.527 3.582 1.00 92.00 413 CYS A N 1
ATOM 3269 C CA . CYS A 1 413 ? 0.187 2.313 4.729 1.00 92.00 413 CYS A CA 1
ATOM 3270 C C . CYS A 1 413 ? -1.226 2.883 4.528 1.00 92.00 413 CYS A C 1
ATOM 3272 O O . CYS A 1 413 ? -2.083 2.658 5.378 1.00 92.00 413 CYS A O 1
ATOM 3274 N N . GLY A 1 414 ? -1.516 3.575 3.427 1.00 86.00 414 GLY A N 1
ATOM 3275 C CA . GLY A 1 414 ? -2.883 3.993 3.099 1.00 86.00 414 GLY A CA 1
ATOM 3276 C C . GLY A 1 414 ? -3.560 4.937 4.108 1.00 86.00 414 GLY A C 1
ATOM 3277 O O . GLY A 1 414 ? -2.899 5.630 4.887 1.00 86.00 414 GLY A O 1
ATOM 3278 N N . MET A 1 415 ? -4.899 4.967 4.044 1.00 87.38 415 MET A N 1
ATOM 3279 C CA . MET A 1 415 ? -5.862 5.898 4.675 1.00 87.38 415 MET A CA 1
ATOM 3280 C C . MET A 1 415 ? -5.624 7.399 4.419 1.00 87.38 415 MET A C 1
ATOM 3282 O O . MET A 1 415 ? -6.525 8.082 3.936 1.00 87.38 415 MET A O 1
ATOM 3286 N N . ILE A 1 416 ? -4.453 7.926 4.777 1.00 89.62 416 ILE A N 1
ATOM 3287 C CA . ILE A 1 416 ? -4.064 9.337 4.642 1.00 89.62 416 ILE A CA 1
ATOM 3288 C C . ILE A 1 416 ? -2.630 9.368 4.092 1.00 89.62 416 ILE A C 1
ATOM 3290 O O . ILE A 1 416 ? -1.755 8.793 4.741 1.00 89.62 416 ILE A O 1
ATOM 3294 N N . PRO A 1 417 ? -2.354 10.014 2.944 1.00 89.50 417 PRO A N 1
ATOM 3295 C CA . PRO A 1 417 ? -1.006 10.061 2.370 1.00 89.50 417 PRO A CA 1
ATOM 3296 C C . PRO A 1 417 ? -0.010 10.752 3.313 1.00 89.50 417 PRO A C 1
ATOM 3298 O O . PRO A 1 417 ? -0.399 11.623 4.094 1.00 89.50 417 PRO A O 1
ATOM 3301 N N . PHE A 1 418 ? 1.273 10.387 3.222 1.00 90.56 418 PHE A N 1
ATOM 3302 C CA . PHE A 1 418 ? 2.343 11.052 3.976 1.00 90.56 418 PHE A CA 1
ATOM 3303 C C . PHE A 1 418 ? 2.464 12.531 3.568 1.00 90.56 418 PHE A C 1
ATOM 3305 O O . PHE A 1 418 ? 2.331 12.861 2.387 1.00 90.56 418 PHE A O 1
ATOM 3312 N N . LEU A 1 419 ? 2.787 13.428 4.507 1.00 88.94 419 LEU A N 1
ATOM 3313 C CA . LEU A 1 419 ? 3.063 14.838 4.186 1.00 88.94 419 LEU A CA 1
ATOM 3314 C C . LEU A 1 419 ? 4.331 14.993 3.328 1.00 88.94 419 LEU A C 1
ATOM 3316 O O . LEU A 1 419 ? 4.429 15.892 2.488 1.00 88.94 419 LEU A O 1
ATOM 3320 N N . HIS A 1 420 ? 5.300 14.100 3.533 1.00 85.88 420 HIS A N 1
ATOM 3321 C CA . HIS A 1 420 ? 6.510 13.986 2.732 1.00 85.88 420 HIS A CA 1
ATOM 3322 C C . HIS A 1 420 ? 6.693 12.527 2.288 1.00 85.88 420 HIS A C 1
ATOM 3324 O O . HIS A 1 420 ? 6.848 11.677 3.159 1.00 85.88 420 HIS A O 1
ATOM 3330 N N . PRO A 1 421 ? 6.721 12.235 0.972 1.00 80.25 421 PRO A N 1
ATOM 3331 C CA . PRO A 1 421 ? 6.774 10.867 0.436 1.00 80.25 421 PRO A CA 1
ATOM 3332 C C . PRO A 1 421 ? 7.874 9.984 1.080 1.00 80.25 421 PRO A C 1
ATOM 3334 O O . PRO A 1 421 ? 7.594 8.991 1.748 1.00 80.25 421 PRO A O 1
ATOM 3337 N N . GLU A 1 422 ? 9.124 10.465 1.087 1.00 78.94 422 GLU A N 1
ATOM 3338 C CA . GLU A 1 422 ? 10.277 9.808 1.735 1.00 78.94 422 GLU A CA 1
ATOM 3339 C C . GLU A 1 422 ? 10.183 9.643 3.284 1.00 78.94 422 GLU A C 1
ATOM 3341 O O . GLU A 1 422 ? 11.055 8.997 3.878 1.00 78.94 422 GLU A O 1
ATOM 3346 N N . TRP A 1 423 ? 9.202 10.231 3.984 1.00 86.75 423 TRP A N 1
ATOM 3347 C CA . TRP A 1 423 ? 9.157 10.316 5.456 1.00 86.75 423 TRP A CA 1
ATOM 3348 C C . TRP A 1 423 ? 7.794 9.895 6.049 1.00 86.75 423 TRP A C 1
ATOM 3350 O O . TRP A 1 423 ? 6.895 10.728 6.155 1.00 86.75 423 TRP A O 1
ATOM 3360 N N . PRO A 1 424 ? 7.649 8.642 6.529 1.00 91.12 424 PRO A N 1
ATOM 3361 C CA . PRO A 1 424 ? 6.418 8.177 7.170 1.00 91.12 424 PRO A CA 1
ATOM 3362 C C . PRO A 1 424 ? 6.134 8.895 8.500 1.00 91.12 424 PRO A C 1
ATOM 3364 O O . PRO A 1 424 ? 6.994 8.955 9.385 1.00 91.12 424 PRO A O 1
ATOM 3367 N N . ASP A 1 425 ? 4.907 9.401 8.636 1.00 92.81 425 ASP A N 1
ATOM 3368 C CA . ASP A 1 425 ? 4.473 10.387 9.636 1.00 92.81 425 ASP A CA 1
ATOM 3369 C C . ASP A 1 425 ? 3.090 10.086 10.266 1.00 92.81 425 ASP A C 1
ATOM 3371 O O . ASP A 1 425 ? 2.522 10.919 10.976 1.00 92.81 425 ASP A O 1
ATOM 3375 N N . GLN A 1 426 ? 2.526 8.892 10.044 1.00 93.88 426 GLN A N 1
ATOM 3376 C CA . GLN A 1 426 ? 1.121 8.566 10.341 1.00 93.88 426 GLN A CA 1
ATOM 3377 C C . GLN A 1 426 ? 0.829 8.269 11.829 1.00 93.88 426 GLN A C 1
ATOM 3379 O O . GLN A 1 426 ? 0.214 7.256 12.176 1.00 93.88 426 GLN A O 1
ATOM 3384 N N . PHE A 1 427 ? 1.231 9.156 12.742 1.00 93.75 427 PHE A N 1
ATOM 3385 C CA . PHE A 1 427 ? 1.047 9.001 14.195 1.00 93.75 427 PHE A CA 1
ATOM 3386 C C . PHE A 1 427 ? -0.415 8.812 14.640 1.00 93.75 427 PHE A C 1
ATOM 3388 O O . PHE A 1 427 ? -0.657 8.268 15.720 1.00 93.75 427 PHE A O 1
ATOM 3395 N N . TYR A 1 428 ? -1.396 9.188 13.806 1.00 93.69 428 TYR A N 1
ATOM 3396 C CA . TYR A 1 428 ? -2.822 8.943 14.056 1.00 93.69 428 TYR A CA 1
ATOM 3397 C C . TYR A 1 428 ? -3.148 7.458 14.296 1.00 93.69 428 TYR A C 1
ATOM 3399 O O . TYR A 1 428 ? -4.101 7.162 15.017 1.00 93.69 428 TYR A O 1
ATOM 3407 N N . ARG A 1 429 ? -2.320 6.533 13.784 1.00 95.50 429 ARG A N 1
ATOM 3408 C CA . ARG A 1 429 ? -2.422 5.081 14.013 1.00 95.50 429 ARG A CA 1
ATOM 3409 C C . ARG A 1 429 ? -2.497 4.697 15.482 1.00 95.50 429 ARG A C 1
ATOM 3411 O O . ARG A 1 429 ? -3.271 3.814 15.834 1.00 95.50 429 ARG A O 1
ATOM 3418 N N . LEU A 1 430 ? -1.761 5.392 16.354 1.00 94.88 430 LEU A N 1
ATOM 3419 C CA . LEU A 1 430 ? -1.787 5.140 17.801 1.00 94.88 430 LEU A CA 1
ATOM 3420 C C . LEU A 1 430 ? -3.169 5.392 18.433 1.00 94.88 430 LEU A C 1
ATOM 3422 O O . LEU A 1 430 ? -3.438 4.893 19.524 1.00 94.88 430 LEU A O 1
ATOM 3426 N N . PHE A 1 431 ? -4.035 6.150 17.753 1.00 94.69 431 PHE A N 1
ATOM 3427 C CA . PHE A 1 431 ? -5.414 6.422 18.148 1.00 94.69 431 PHE A CA 1
ATOM 3428 C C . PHE A 1 431 ? -6.427 5.602 17.333 1.00 94.69 431 PHE A C 1
ATOM 3430 O O . PHE A 1 431 ? -7.291 4.961 17.930 1.00 94.69 431 PHE A O 1
ATOM 3437 N N . THR A 1 432 ? -6.318 5.564 15.997 1.00 95.31 432 THR A N 1
ATOM 3438 C CA . THR A 1 432 ? -7.274 4.847 15.123 1.00 95.31 432 THR A CA 1
ATOM 3439 C C . THR A 1 432 ? -7.290 3.343 15.366 1.00 95.31 432 THR A C 1
ATOM 3441 O O . THR A 1 432 ? -8.351 2.727 15.282 1.00 95.31 432 THR A O 1
ATOM 3444 N N . THR A 1 433 ? -6.149 2.760 15.746 1.00 95.06 433 THR A N 1
ATOM 3445 C CA . THR A 1 433 ? -6.043 1.331 16.063 1.00 95.06 433 THR A CA 1
ATOM 3446 C C . THR A 1 433 ? -7.024 0.892 17.158 1.00 95.06 433 THR A C 1
ATOM 3448 O O . THR A 1 433 ? -7.629 -0.160 17.024 1.00 95.06 433 THR A O 1
ATOM 3451 N N . THR A 1 434 ? -7.323 1.762 18.136 1.00 95.00 434 THR A N 1
ATOM 3452 C CA . THR A 1 434 ? -8.287 1.536 19.240 1.00 95.00 434 THR A CA 1
ATOM 3453 C C . THR A 1 434 ? -9.717 1.206 18.777 1.00 95.00 434 THR A C 1
ATOM 3455 O O . THR A 1 434 ? -10.544 0.742 19.564 1.00 95.00 434 THR A O 1
ATOM 3458 N N . PHE A 1 435 ? -10.052 1.485 17.515 1.00 95.88 435 PHE A N 1
ATOM 3459 C CA . PHE A 1 435 ? -11.364 1.194 16.936 1.00 95.88 435 PHE A CA 1
ATOM 3460 C C . PHE A 1 435 ? -11.353 -0.024 15.999 1.00 95.88 435 PHE A C 1
ATOM 3462 O O . PHE A 1 435 ? -12.400 -0.631 15.763 1.00 95.88 435 PHE A O 1
ATOM 3469 N N . LEU A 1 436 ? -10.182 -0.395 15.479 1.00 95.75 436 LEU A N 1
ATOM 3470 C CA . LEU A 1 436 ? -9.990 -1.552 14.609 1.00 95.75 436 LEU A CA 1
ATOM 3471 C C . LEU A 1 436 ? -9.957 -2.840 15.434 1.00 95.75 436 LEU A C 1
ATOM 3473 O O . LEU A 1 436 ? -9.688 -2.826 16.628 1.00 95.75 436 LEU A O 1
ATOM 3477 N N . HIS A 1 437 ? -10.262 -3.967 14.797 1.00 95.94 437 HIS A N 1
ATOM 3478 C CA . HIS A 1 437 ? -10.262 -5.285 15.428 1.00 95.94 437 HIS A CA 1
ATOM 3479 C C . HIS A 1 437 ? -9.757 -6.327 14.434 1.00 95.94 437 HIS A C 1
ATOM 3481 O O . HIS A 1 437 ? -10.085 -6.257 13.251 1.00 95.94 437 HIS A O 1
ATOM 3487 N N . ALA A 1 438 ? -9.014 -7.327 14.918 1.00 94.19 438 ALA A N 1
ATOM 3488 C CA . ALA A 1 438 ? -8.432 -8.357 14.058 1.00 94.19 438 ALA A CA 1
ATOM 3489 C C . ALA A 1 438 ? -9.495 -9.229 13.367 1.00 94.19 438 ALA A C 1
ATOM 3491 O O . ALA A 1 438 ? -9.228 -9.810 12.323 1.00 94.19 438 ALA A O 1
ATOM 3492 N N . GLY A 1 439 ? -10.705 -9.310 13.925 1.00 95.19 439 GLY A N 1
ATOM 3493 C CA . GLY A 1 439 ? -11.837 -10.015 13.334 1.00 95.19 439 GLY A CA 1
ATOM 3494 C C . GLY A 1 439 ? -13.021 -10.138 14.291 1.00 95.19 439 GLY A C 1
ATOM 3495 O O . GLY A 1 439 ? -13.015 -9.571 15.389 1.00 95.19 439 GLY A O 1
ATOM 3496 N N . ILE A 1 440 ? -14.035 -10.896 13.873 1.00 96.00 440 ILE A N 1
ATOM 3497 C CA . ILE A 1 440 ? -15.303 -11.088 14.593 1.00 96.00 440 ILE A CA 1
ATOM 3498 C C . ILE A 1 440 ? -15.074 -11.683 15.988 1.00 96.00 440 ILE A C 1
ATOM 3500 O O . ILE A 1 440 ? -15.703 -11.233 16.950 1.00 96.00 440 ILE A O 1
ATOM 3504 N N . LEU A 1 441 ? -14.155 -12.643 16.139 1.00 95.44 441 LEU A N 1
ATOM 3505 C CA . LEU A 1 441 ? -13.845 -13.220 17.452 1.00 95.44 441 LEU A CA 1
ATOM 3506 C C . LEU A 1 441 ? -13.144 -12.212 18.374 1.00 95.44 441 LEU A C 1
ATOM 3508 O O . LEU A 1 441 ? -13.480 -12.148 19.556 1.00 95.44 441 LEU A O 1
ATOM 3512 N N . HIS A 1 442 ? -12.232 -11.388 17.840 1.00 95.88 442 HIS A N 1
ATOM 3513 C CA . HIS A 1 442 ? -11.541 -10.364 18.632 1.00 95.88 442 HIS A CA 1
ATOM 3514 C C . HIS A 1 442 ? -12.544 -9.338 19.167 1.00 95.88 442 HIS A C 1
ATOM 3516 O O . HIS A 1 442 ? -12.616 -9.096 20.371 1.00 95.88 442 HIS A O 1
ATOM 3522 N N . LEU A 1 443 ? -13.400 -8.816 18.280 1.00 97.00 443 LEU A N 1
ATOM 3523 C CA . LEU A 1 443 ? -14.466 -7.891 18.655 1.00 97.00 443 LEU A CA 1
ATOM 3524 C C . LEU A 1 443 ? -15.438 -8.519 19.662 1.00 97.00 443 LEU A C 1
ATOM 3526 O O . LEU A 1 443 ? -15.802 -7.864 20.630 1.00 97.00 443 LEU A O 1
ATOM 3530 N N . SER A 1 444 ? -15.822 -9.786 19.494 1.00 97.06 444 SER A N 1
ATOM 3531 C CA . SER A 1 444 ? -16.745 -10.462 20.421 1.00 97.06 444 SER A CA 1
ATOM 3532 C C . SER A 1 444 ? -16.206 -10.516 21.858 1.00 97.06 444 SER A C 1
ATOM 3534 O O . SER A 1 444 ? -16.958 -10.281 22.806 1.00 97.06 444 SER A O 1
ATOM 3536 N N . ILE A 1 445 ? -14.903 -10.767 22.028 1.00 96.56 445 ILE A N 1
ATOM 3537 C CA . ILE A 1 445 ? -14.239 -10.748 23.341 1.00 96.56 445 ILE A CA 1
ATOM 3538 C C . ILE A 1 445 ? -14.153 -9.314 23.879 1.00 96.56 445 ILE A C 1
ATOM 3540 O O . ILE A 1 445 ? -14.518 -9.073 25.032 1.00 96.56 445 ILE A O 1
ATOM 3544 N N . THR A 1 446 ? -13.742 -8.348 23.052 1.00 96.06 446 THR A N 1
ATOM 3545 C CA . THR A 1 446 ? -13.663 -6.934 23.447 1.00 96.06 446 THR A CA 1
ATOM 3546 C C . THR A 1 446 ? -15.021 -6.389 23.896 1.00 96.06 446 THR A C 1
ATOM 3548 O O . THR A 1 446 ? -15.118 -5.801 24.973 1.00 96.06 446 THR A O 1
ATOM 3551 N N . LEU A 1 447 ? -16.091 -6.642 23.135 1.00 96.69 447 LEU A N 1
ATOM 3552 C CA . LEU A 1 447 ? -17.459 -6.240 23.476 1.00 96.69 447 LEU A CA 1
ATOM 3553 C C . LEU A 1 447 ? -17.934 -6.875 24.788 1.00 96.69 447 LEU A C 1
ATOM 3555 O O . LEU A 1 447 ? -18.561 -6.192 25.595 1.00 96.69 447 LEU A O 1
ATOM 3559 N N . PHE A 1 448 ? -17.610 -8.149 25.040 1.00 96.56 448 PHE A N 1
ATOM 3560 C CA . PHE A 1 448 ? -17.911 -8.805 26.315 1.00 96.56 448 PHE A CA 1
ATOM 3561 C C . PHE A 1 448 ? -17.209 -8.090 27.481 1.00 96.56 448 PHE A C 1
ATOM 3563 O O . PHE A 1 448 ? -17.862 -7.693 28.449 1.00 96.56 448 PHE A O 1
ATOM 3570 N N . VAL A 1 449 ? -15.894 -7.863 27.382 1.00 95.88 449 VAL A N 1
ATOM 3571 C CA . VAL A 1 449 ? -15.117 -7.196 28.441 1.00 95.88 449 VAL A CA 1
ATOM 3572 C C . VAL A 1 449 ? -15.612 -5.766 28.675 1.00 95.88 449 VAL A C 1
ATOM 3574 O O . VAL A 1 449 ? -15.812 -5.376 29.825 1.00 95.88 449 VAL A O 1
ATOM 3577 N N . GLN A 1 450 ? -15.892 -4.998 27.619 1.00 94.94 450 GLN A N 1
ATOM 3578 C CA . GLN A 1 450 ? -16.443 -3.647 27.749 1.00 94.94 450 GLN A CA 1
ATOM 3579 C C . GLN A 1 450 ? -17.846 -3.655 28.386 1.00 94.94 450 GLN A C 1
ATOM 3581 O O . GLN A 1 450 ? -18.102 -2.916 29.338 1.00 94.94 450 GLN A O 1
ATOM 3586 N N . TYR A 1 451 ? -18.753 -4.521 27.928 1.00 93.25 451 TYR A N 1
ATOM 3587 C CA . TYR A 1 451 ? -20.135 -4.546 28.414 1.00 93.25 451 TYR A CA 1
ATOM 3588 C C . TYR A 1 451 ? -20.264 -4.977 29.886 1.00 93.25 451 TYR A C 1
ATOM 3590 O O . TYR A 1 451 ? -21.184 -4.526 30.574 1.00 93.25 451 TYR A O 1
ATOM 3598 N N . PHE A 1 452 ? -19.350 -5.819 30.384 1.00 92.94 452 PHE A N 1
ATOM 3599 C CA . PHE A 1 452 ? -19.324 -6.228 31.792 1.00 92.94 452 PHE A CA 1
ATOM 3600 C C . PHE A 1 452 ? -18.466 -5.316 32.679 1.00 92.94 452 PHE A C 1
ATOM 3602 O O . PHE A 1 452 ? -18.955 -4.857 33.707 1.00 92.94 452 PHE A O 1
ATOM 3609 N N . LEU A 1 453 ? -17.210 -5.034 32.313 1.00 93.62 453 LEU A N 1
ATOM 3610 C CA . LEU A 1 453 ? -16.290 -4.264 33.161 1.00 93.62 453 LEU A CA 1
ATOM 3611 C C . LEU A 1 453 ? -16.441 -2.752 32.954 1.00 93.62 453 LEU A C 1
ATOM 3613 O O . LEU A 1 453 ? -16.670 -2.010 33.906 1.00 93.62 453 LEU A O 1
ATOM 3617 N N . MET A 1 454 ? -16.315 -2.289 31.710 1.00 93.19 454 MET A N 1
ATOM 3618 C CA . MET A 1 454 ? -16.237 -0.859 31.386 1.00 93.19 454 MET A CA 1
ATOM 3619 C C . MET A 1 454 ? -17.562 -0.138 31.655 1.00 93.19 454 MET A C 1
ATOM 3621 O O . MET A 1 454 ? -17.563 0.915 32.288 1.00 93.19 454 MET A O 1
ATOM 3625 N N . ARG A 1 455 ? -18.691 -0.766 31.302 1.00 92.56 455 ARG A N 1
ATOM 3626 C CA . ARG A 1 455 ? -20.047 -0.280 31.605 1.00 92.56 455 ARG A CA 1
ATOM 3627 C C . ARG A 1 455 ? -20.276 -0.035 33.100 1.00 92.56 455 ARG A C 1
ATOM 3629 O O . ARG A 1 455 ? -20.973 0.908 33.469 1.00 92.56 455 ARG A O 1
ATOM 3636 N N . ASP A 1 456 ? -19.733 -0.898 33.957 1.00 91.81 456 ASP A N 1
ATOM 3637 C CA . ASP A 1 456 ? -19.953 -0.825 35.405 1.00 91.81 456 ASP A CA 1
ATOM 3638 C C . ASP A 1 456 ? -18.921 0.091 36.095 1.00 91.81 456 ASP A C 1
ATOM 3640 O O . ASP A 1 456 ? -19.263 0.753 37.073 1.00 91.81 456 ASP A O 1
ATOM 3644 N N . LEU A 1 457 ? -17.721 0.264 35.522 1.00 91.69 457 LEU A N 1
ATOM 3645 C CA . LEU A 1 457 ? -16.813 1.371 35.864 1.00 91.69 457 LEU A CA 1
ATOM 3646 C C . LEU A 1 457 ? -17.399 2.744 35.484 1.00 91.69 457 LEU A C 1
ATOM 3648 O O . LEU A 1 457 ? -17.219 3.714 36.223 1.00 91.69 457 LEU A O 1
ATOM 3652 N N . GLU A 1 458 ? -18.111 2.837 34.357 1.00 93.94 458 GLU A N 1
ATOM 3653 C CA . GLU A 1 458 ? -18.686 4.095 33.866 1.00 93.94 458 GLU A CA 1
ATOM 3654 C C . GLU A 1 458 ? -19.801 4.620 34.774 1.00 93.94 458 GLU A C 1
ATOM 3656 O O . GLU A 1 458 ? -19.807 5.810 35.086 1.00 93.94 458 GLU A O 1
ATOM 3661 N N . LYS A 1 459 ? -20.664 3.732 35.286 1.00 89.56 459 LYS A N 1
ATOM 3662 C CA . LYS A 1 459 ? -21.672 4.070 36.309 1.00 89.56 459 LYS A CA 1
ATOM 3663 C C . LYS A 1 459 ? -21.058 4.676 37.570 1.00 89.56 459 LYS A C 1
ATOM 3665 O O . LYS A 1 459 ? -21.585 5.644 38.101 1.00 89.56 459 LYS A O 1
ATOM 3670 N N . LEU A 1 460 ? -19.939 4.108 38.029 1.00 88.94 460 LEU A N 1
ATOM 3671 C CA . LEU A 1 460 ? -19.283 4.474 39.289 1.00 88.94 460 LEU A CA 1
ATOM 3672 C C . LEU A 1 460 ? -18.419 5.741 39.204 1.00 88.94 460 LEU A C 1
ATOM 3674 O O . LEU A 1 460 ? -18.142 6.353 40.234 1.00 88.94 460 LEU A O 1
ATOM 3678 N N . THR A 1 461 ? -17.922 6.102 38.016 1.00 89.19 461 THR A N 1
ATOM 3679 C CA . THR A 1 461 ? -16.903 7.164 37.864 1.00 89.19 461 THR A CA 1
ATOM 3680 C C . THR A 1 461 ? -17.276 8.276 36.882 1.00 89.19 461 THR A C 1
ATOM 3682 O O . THR A 1 461 ? -16.669 9.351 36.934 1.00 89.19 461 THR A O 1
ATOM 3685 N N . GLY A 1 462 ? -18.288 8.058 36.043 1.00 90.19 462 GLY A N 1
ATOM 3686 C CA . GLY A 1 462 ? -18.789 8.996 35.045 1.00 90.19 462 GLY A CA 1
ATOM 3687 C C . GLY A 1 462 ? -18.123 8.868 33.672 1.00 90.19 462 GLY A C 1
ATOM 3688 O O . GLY A 1 462 ? -16.912 8.662 33.549 1.00 90.19 462 GLY A O 1
ATOM 3689 N N . SER A 1 463 ? -18.935 9.043 32.625 1.00 91.69 463 SER A N 1
ATOM 3690 C CA . SER A 1 463 ? -18.584 8.826 31.212 1.00 91.69 463 SER A CA 1
ATOM 3691 C C . SER A 1 463 ? -17.289 9.511 30.774 1.00 91.69 463 SER A C 1
ATOM 3693 O O . SER A 1 463 ? -16.401 8.861 30.225 1.00 91.69 463 SER A O 1
ATOM 3695 N N . LEU A 1 464 ? -17.135 10.803 31.077 1.00 92.44 464 LEU A N 1
ATOM 3696 C CA . LEU A 1 464 ? -15.948 11.581 30.710 1.00 92.44 464 LEU A CA 1
ATOM 3697 C C . LEU A 1 464 ? -14.666 11.061 31.381 1.00 92.44 464 LEU A C 1
ATOM 3699 O O . LEU A 1 464 ? -13.605 11.071 30.758 1.00 92.44 464 LEU A O 1
ATOM 3703 N N . ARG A 1 465 ? -14.742 10.580 32.632 1.00 94.19 465 ARG A N 1
ATOM 3704 C CA . ARG A 1 465 ? -13.563 10.051 33.339 1.00 94.19 465 ARG A CA 1
ATOM 3705 C C . ARG A 1 465 ? -13.115 8.724 32.732 1.00 94.19 465 ARG A C 1
ATOM 3707 O O . ARG A 1 465 ? -11.926 8.562 32.466 1.00 94.19 465 ARG A O 1
ATOM 3714 N N . VAL A 1 466 ? -14.054 7.819 32.441 1.00 94.56 466 VAL A N 1
ATOM 3715 C CA . VAL A 1 466 ? -13.747 6.561 31.737 1.00 94.56 466 VAL A CA 1
ATOM 3716 C C . VAL A 1 466 ? -13.219 6.827 30.328 1.00 94.56 466 VAL A C 1
ATOM 3718 O O . VAL A 1 466 ? -12.252 6.183 29.938 1.00 94.56 466 VAL A O 1
ATOM 3721 N N . ALA A 1 467 ? -13.766 7.802 29.596 1.00 94.69 467 ALA A N 1
ATOM 3722 C CA . ALA A 1 467 ? -13.276 8.163 28.264 1.00 94.69 467 ALA A CA 1
ATOM 3723 C C . ALA A 1 467 ? -11.808 8.613 28.266 1.00 94.69 467 ALA A C 1
ATOM 3725 O O . ALA A 1 467 ? -11.013 8.131 27.458 1.00 94.69 467 ALA A O 1
ATOM 3726 N N . LEU A 1 468 ? -11.423 9.480 29.208 1.00 95.44 468 LEU A N 1
ATOM 3727 C CA . LEU A 1 468 ? -10.033 9.921 29.352 1.00 95.44 468 LEU A CA 1
ATOM 3728 C C . LEU A 1 468 ? -9.104 8.763 29.745 1.00 95.44 468 LEU A C 1
ATOM 3730 O O . LEU A 1 468 ? -8.055 8.594 29.128 1.00 95.44 468 LEU A O 1
ATOM 3734 N N . ILE A 1 469 ? -9.499 7.930 30.715 1.00 95.25 469 ILE A N 1
ATOM 3735 C CA . ILE A 1 469 ? -8.717 6.753 31.135 1.00 95.25 469 ILE A CA 1
ATOM 3736 C C . ILE A 1 469 ? -8.540 5.767 29.970 1.00 95.25 469 ILE A C 1
ATOM 3738 O O . ILE A 1 469 ? -7.434 5.277 29.747 1.00 95.25 469 ILE A O 1
ATOM 3742 N N . TYR A 1 470 ? -9.606 5.510 29.208 1.00 95.50 470 TYR A N 1
ATOM 3743 C CA . TYR A 1 470 ? -9.607 4.595 28.068 1.00 95.50 470 TYR A CA 1
ATOM 3744 C C . TYR A 1 470 ? -8.648 5.056 26.966 1.00 95.50 470 TYR A C 1
ATOM 3746 O O . TYR A 1 470 ? -7.754 4.305 26.584 1.00 95.50 470 TYR A O 1
ATOM 3754 N N . PHE A 1 471 ? -8.776 6.301 26.494 1.00 95.69 471 PHE A N 1
ATOM 3755 C CA . PHE A 1 471 ? -7.936 6.795 25.400 1.00 95.69 471 PHE A CA 1
ATOM 3756 C C . PHE A 1 471 ? -6.477 7.021 25.804 1.00 95.69 471 PHE A C 1
ATOM 3758 O O . PHE A 1 471 ? -5.589 6.733 25.005 1.00 95.69 471 PHE A O 1
ATOM 3765 N N . ILE A 1 472 ? -6.200 7.481 27.030 1.00 96.44 472 ILE A N 1
ATOM 3766 C CA . ILE A 1 472 ? -4.817 7.637 27.514 1.00 96.44 472 ILE A CA 1
ATOM 3767 C C . ILE A 1 472 ? -4.165 6.261 27.716 1.00 96.44 472 ILE A C 1
ATOM 3769 O O . ILE A 1 472 ? -3.016 6.068 27.321 1.00 96.44 472 ILE A O 1
ATOM 3773 N N . GLY A 1 473 ? -4.899 5.288 28.269 1.00 96.25 473 GLY A N 1
ATOM 3774 C CA . GLY A 1 473 ? -4.430 3.909 28.423 1.00 96.25 473 GLY A CA 1
ATOM 3775 C C . GLY A 1 473 ? -4.149 3.227 27.082 1.00 96.25 473 GLY A C 1
ATOM 3776 O O . GLY A 1 473 ? -3.081 2.639 26.912 1.00 96.25 473 GLY A O 1
ATOM 3777 N N . ALA A 1 474 ? -5.060 3.366 26.113 1.00 94.94 474 ALA A N 1
ATOM 3778 C CA . ALA A 1 474 ? -4.875 2.865 24.753 1.00 94.94 474 ALA A CA 1
ATOM 3779 C C . ALA A 1 474 ? -3.655 3.508 24.077 1.00 94.94 474 ALA A C 1
ATOM 3781 O O . ALA A 1 474 ? -2.757 2.796 23.638 1.00 94.94 474 ALA A O 1
ATOM 3782 N N . LEU A 1 475 ? -3.558 4.843 24.073 1.00 96.06 475 LEU A N 1
ATOM 3783 C CA . LEU A 1 475 ? -2.432 5.572 23.479 1.00 96.06 475 LEU A CA 1
ATOM 3784 C C . LEU A 1 475 ? -1.081 5.150 24.083 1.00 96.06 475 LEU A C 1
ATOM 3786 O O . LEU A 1 475 ? -0.123 4.928 23.344 1.00 96.06 475 LEU A O 1
ATOM 3790 N N . ALA A 1 476 ? -1.007 4.988 25.408 1.00 96.25 476 ALA A N 1
ATOM 3791 C CA . ALA A 1 476 ? 0.201 4.530 26.091 1.00 96.25 476 ALA A CA 1
ATOM 3792 C C . ALA A 1 476 ? 0.566 3.074 25.740 1.00 96.25 476 ALA A C 1
ATOM 3794 O O . ALA A 1 476 ? 1.735 2.786 25.474 1.00 96.25 476 ALA A O 1
ATOM 3795 N N . GLY A 1 477 ? -0.416 2.166 25.690 1.00 94.75 477 GLY A N 1
ATOM 3796 C CA . GLY A 1 477 ? -0.212 0.770 25.285 1.00 94.75 477 GLY A CA 1
ATOM 3797 C C . GLY A 1 477 ? 0.230 0.637 23.824 1.00 94.75 477 GLY A C 1
ATOM 3798 O O . GLY A 1 477 ? 1.210 -0.048 23.528 1.00 94.75 477 GLY A O 1
ATOM 3799 N N . ASN A 1 478 ? -0.428 1.368 22.922 1.00 94.88 478 ASN A N 1
ATOM 3800 C CA . ASN A 1 478 ? -0.118 1.399 21.494 1.00 94.88 478 ASN A CA 1
ATOM 3801 C C . ASN A 1 478 ? 1.283 1.971 21.236 1.00 94.88 478 ASN A C 1
ATOM 3803 O O . ASN A 1 478 ? 2.029 1.423 20.425 1.00 94.88 478 ASN A O 1
ATOM 3807 N N . LEU A 1 479 ? 1.675 3.027 21.961 1.00 95.12 479 LEU A N 1
ATOM 3808 C CA . LEU A 1 479 ? 3.024 3.595 21.897 1.00 95.12 479 LEU A CA 1
ATOM 3809 C C . LEU A 1 479 ? 4.081 2.606 22.409 1.00 95.12 479 LEU A C 1
ATOM 3811 O O . LEU A 1 479 ? 5.091 2.397 21.739 1.00 95.12 479 LEU A O 1
ATOM 3815 N N . ALA A 1 480 ? 3.842 1.953 23.551 1.00 95.00 480 ALA A N 1
ATOM 3816 C CA . ALA A 1 480 ? 4.746 0.933 24.079 1.00 95.00 480 ALA A CA 1
ATOM 3817 C C . ALA A 1 480 ? 4.923 -0.230 23.085 1.00 95.00 480 ALA A C 1
ATOM 3819 O O . ALA A 1 480 ? 6.052 -0.607 22.766 1.00 95.00 480 ALA A O 1
ATOM 3820 N N . SER A 1 481 ? 3.834 -0.749 22.511 1.00 93.06 481 SER A N 1
ATOM 3821 C CA . SER A 1 481 ? 3.923 -1.833 21.525 1.00 93.06 481 SER A CA 1
ATOM 3822 C C . SER A 1 481 ? 4.494 -1.385 20.170 1.00 93.06 481 SER A C 1
ATOM 3824 O O . SER A 1 481 ? 5.083 -2.186 19.446 1.00 93.06 481 SER A O 1
ATOM 3826 N N . ALA A 1 482 ? 4.395 -0.104 19.800 1.00 92.75 482 ALA A N 1
ATOM 3827 C CA . ALA A 1 482 ? 5.077 0.439 18.618 1.00 92.75 482 ALA A CA 1
ATOM 3828 C C . ALA A 1 482 ? 6.608 0.530 18.798 1.00 92.75 482 ALA A C 1
ATOM 3830 O O . ALA A 1 482 ? 7.347 0.565 17.809 1.00 92.75 482 ALA A O 1
ATOM 3831 N N . ILE A 1 483 ? 7.086 0.548 20.048 1.00 92.50 483 ILE A N 1
ATOM 3832 C CA . ILE A 1 483 ? 8.510 0.503 20.401 1.00 92.50 483 ILE A CA 1
ATOM 3833 C C . ILE A 1 483 ? 8.998 -0.951 20.475 1.00 92.50 483 ILE A C 1
ATOM 3835 O O . ILE A 1 483 ? 9.992 -1.282 19.831 1.00 92.50 483 ILE A O 1
ATOM 3839 N N . PHE A 1 484 ? 8.303 -1.821 21.218 1.00 93.50 484 PHE A N 1
ATOM 3840 C CA . PHE A 1 484 ? 8.751 -3.201 21.461 1.00 93.50 484 PHE A CA 1
ATOM 3841 C C . PHE A 1 484 ? 8.440 -4.183 20.320 1.00 93.50 484 PHE A C 1
ATOM 3843 O O . PHE A 1 484 ? 9.228 -5.096 20.079 1.00 93.50 484 PHE A O 1
ATOM 3850 N N . VAL A 1 485 ? 7.330 -4.002 19.593 1.00 92.62 485 VAL A N 1
ATOM 3851 C CA . VAL A 1 485 ? 6.898 -4.894 18.499 1.00 92.62 485 VAL A CA 1
ATOM 3852 C C . VAL A 1 485 ? 6.608 -4.077 17.223 1.00 92.62 485 VAL A C 1
ATOM 3854 O O . VAL A 1 485 ? 5.464 -3.972 16.775 1.00 92.62 485 VAL A O 1
ATOM 3857 N N . PRO A 1 486 ? 7.632 -3.452 16.606 1.00 91.06 486 PRO A N 1
ATOM 3858 C CA . PRO A 1 486 ? 7.431 -2.505 15.506 1.00 91.06 486 PRO A CA 1
ATOM 3859 C C . PRO A 1 486 ? 6.917 -3.147 14.206 1.00 91.06 486 PRO A C 1
ATOM 3861 O O . PRO A 1 486 ? 6.194 -2.494 13.454 1.00 91.06 486 PRO A O 1
ATOM 3864 N N . TYR A 1 487 ? 7.274 -4.410 13.943 1.00 90.62 487 TYR A N 1
ATOM 3865 C CA . TYR A 1 487 ? 7.051 -5.094 12.658 1.00 90.62 487 TYR A CA 1
ATOM 3866 C C . TYR A 1 487 ? 5.770 -5.945 12.590 1.00 90.62 487 TYR A C 1
ATOM 3868 O O . TYR A 1 487 ? 5.613 -6.722 11.652 1.00 90.62 487 TYR A O 1
ATOM 3876 N N . ARG A 1 488 ? 4.856 -5.829 13.562 1.00 89.31 488 ARG A N 1
ATOM 3877 C CA . ARG A 1 488 ? 3.537 -6.484 13.515 1.00 89.31 488 ARG A CA 1
ATOM 3878 C C . ARG A 1 488 ? 2.426 -5.447 13.427 1.00 89.31 488 ARG A C 1
ATOM 3880 O O . ARG A 1 488 ? 2.484 -4.426 14.110 1.00 89.31 488 ARG A O 1
ATOM 3887 N N . ALA A 1 489 ? 1.428 -5.746 12.596 1.00 88.94 489 ALA A N 1
ATOM 3888 C CA . ALA A 1 489 ? 0.137 -5.077 12.629 1.00 88.94 489 ALA A CA 1
ATOM 3889 C C . ALA A 1 489 ? -0.605 -5.511 13.898 1.00 88.94 489 ALA A C 1
ATOM 3891 O O . ALA A 1 489 ? -0.787 -6.707 14.126 1.00 88.94 489 ALA A O 1
ATOM 3892 N N . GLU A 1 490 ? -1.015 -4.549 14.713 1.00 88.00 490 GLU A N 1
ATOM 3893 C CA . GLU A 1 490 ? -1.775 -4.774 15.946 1.00 88.00 490 GLU A CA 1
ATOM 3894 C C . GLU A 1 490 ? -2.963 -3.815 16.009 1.00 88.00 490 GLU A C 1
ATOM 3896 O O . GLU A 1 490 ? -2.928 -2.753 15.382 1.00 88.00 490 GLU A O 1
ATOM 3901 N N . VAL A 1 491 ? -4.008 -4.233 16.729 1.00 88.00 491 VAL A N 1
ATOM 3902 C CA . VAL A 1 491 ? -5.343 -3.618 16.800 1.00 88.00 491 VAL A CA 1
ATOM 3903 C C . VAL A 1 491 ? -5.942 -3.795 18.189 1.00 88.00 491 VAL A C 1
ATOM 3905 O O . VAL A 1 491 ? -6.097 -4.967 18.597 1.00 88.00 491 VAL A O 1
#

InterPro domains:
  IPR022764 Peptidase S54, rhomboid domain [PF01694] (425-487)
  IPR035952 Rhomboid-like superfamily [G3DSA:1.20.1540.10] (396-489)
  IPR035952 Rhomboid-like superfamily [SSF144091] (159-487)
  IPR051512 Inactive Rhomboid [PTHR45965] (4-491)

Secondary structure (DSSP, 8-state):
---------------------------------------------S--S--PPPPPPPPPPPPPPP---------------------S---SS--S---------------------------------TTHHHHHHHHHHHHHTSHHHHHHHHTS-----HHHHHHHHHHHHHHHHHHHHH--PPPSSSEEEEEEEEE-TTS-EEEEEEEEE--TTSS--HHHHHHTT-B-GGGTS--HHHHHHHHHHHHHHHT-EEEEETTSS-EEEE-TTTS-TTTEEEE---SSS--TTS--S--BTTB-TTTEEET---TTSPPPS-GGGPPP-SEE-TTTHHHHT-TT----TTS-GGGTGGGS-GGGTS-B--EEEEETTTTEEEEE-HHHHHHTT-EE-TT-SSGGG--HHHHHH-SS--SBTTB---TTHHHHGGG--SSHHHHHHHHHHIIIIIHHHHHHH-HHHHHHHHHHHHHHHHHHHHHH-TTS-B-

pLDDT: mean 71.91, std 26.35, range [23.73, 97.69]